Protein AF-0000000072263765 (afdb_homodimer)

Radius of gyration: 30.38 Å; Cα contacts (8 Å, |Δi|>4): 1238; chains: 2; bounding box: 45×92×64 Å

Nearest PDB structures (foldseek):
  4k28-assembly1_A  TM=9.483E-01  e=2.015E-29  Pseudomonas putida KT2440
  3pgj-assembly1_D  TM=9.015E-01  e=2.734E-23  Vibrio cholerae O1 biovar El Tor str. N16961
  3o8q-assembly1_A  TM=8.744E-01  e=5.004E-22  Vibrio cholerae O1 biovar El Tor str. N16961
  3pgj-assembly2_C  TM=8.912E-01  e=3.762E-21  Vibrio cholerae O1 biovar El Tor str. N16961
  3sef-assembly1_A  TM=8.725E-01  e=1.545E-21  Vibrio cholerae O1 biovar El Tor str. N16961

Sequence (544 aa):
MITGHTKLYGIVANPIAHVKTPEEVNKHFAALGHDGVLVPFHVLPENLAQFVNSLRKLENLGGLVVTVPHKTAILSLCDRLEGDAAAIGAANVIRRESDGTLVGVMLDGKGFVSGLVASDIDVTGMNACLLGAGGAASAIAFALAEAGVARLTIVNRSEDKARDLAARVSERYPAVQIDAGAPQTASRDLIINATSLGLRAGDPLPLDDLAFHAGQIVAEVIMEPEVTPLLAAARDKGARIHFGRPMLRQQIRLMGEHMGAKANADVQKPTEMITGHTKLYGIVANPIAHVKTPEEVNKHFAALGHDGVLVPFHVLPENLAQFVNSLRKLENLGGLVVTVPHKTAILSLCDRLEGDAAAIGAANVIRRESDGTLVGVMLDGKGFVSGLVASDIDVTGMNACLLGAGGAASAIAFALAEAGVARLTIVNRSEDKARDLAARVSERYPAVQIDAGAPQTASRDLIINATSLGLRAGDPLPLDDLAFHAGQIVAEVIMEPEVTPLLAAARDKGARIHFGRPMLRQQIRLMGEHMGAKANADVQKPTE

Foldseek 3Di:
DADPLAAEEEEEEVPFVPDCLQVQLVVVLVVLVFRYGYYYDYDDQVCVLVVLLVVLPVQRYLWYFYDPPCFQVCVVNAPEEDDCSVLLNGFGIWGHDNNSHIYTYHCLLVLQQVLCVVVVHQQAQFFEEEEDQDSSSLSNLLNSLVSHHQEYEYEYPPQVSSVVSQVSSCVVRVNHHYYYDDRPQVRGQEYEYPDCAQQDPPGDDSDDDHDAAQNHEYEYLDQPPFQGPVNVVNVVRNHHYYTNCSSVNSSSVVSCVVSPGHRDPPPDDPDD/DADPLAAEEEEEEVPFVPDCLQVQLVVVLVVLVFRYGYYYDYDDQVCVLVVLLVVLPVQRYLWYFYDPPCFQVCVVNAPEEDDCSVLLNGFGIWGHDNNSHIYTYHCLLVLQQVLCVVVVHQQAQFFEEEEDQDSSSLSNLLNSLVSHHQEYEYEYPPQVSSQVSQVSSCVVRVNHHYYYDDRPQVRGQEYEYPDCAQQDDPGDDSDDDHDAAQNHEYEYLDQPPFQGPVNVVNVVRNHHYYTNCSSVNSSSVVSCVVSPGHRDPPPDDPDD

InterPro domains:
  IPR006151 Quinate/shikimate 5-dehydrogenase/glutamyl-tRNA reductase [PF01488] (123-196)
  IPR013708 Shikimate dehydrogenase substrate binding, N-terminal [PF08501] (11-94)
  IPR022893 Shikimate dehydrogenase family [PTHR21089] (2-252)
  IPR036291 NAD(P)-binding domain superfamily [SSF51735] (108-251)
  IPR046346 Aminoacid dehydrogenase-like, N-terminal domain superfamily [SSF53223] (1-104)

Secondary structure (DSSP, 8-state):
---TTPEEEEEEESS-TT--HHHHHHHHHHHHT--EEEEEEE--GGGHHHHHHHHTT-TTEEEEEE-TTSTTGGGGG-SEE-TTHHHHT---EEEEPTTS-EEEE--HHHHHHHHHHHTT---TT-EEEEE--SHHHHHHHHHHHHHT-SEEEEE-SSHHHHHHHHHHHHHH-TTSEEEES---GGG-SEEEE-SSTTSSTTPPPS-S-----TT-EEEES--SSSS-HHHHHHHHTT-EEE-SHHHHHHHHHHHHHHTT----TTS-----/---TTPEEEEEEESS-TT--HHHHHHHHHHHHT--EEEEEEE--GGGHHHHHHHHTT-TTEEEEEE-TTSTTGGGGG-SEE-TTHHHHT---EEEEPTTS-EEEE--HHHHHHHHHHHTT---TT-EEEEE--SHHHHHHHHHHHHHT-SEEEEE-SSHHHHHHHHHHHHHH-TTSEEEES---GGG-SEEEE-SSTTSSTTPPPS-S-----TT-EEEES--SSSS-HHHHHHHHTT-EEE-SHHHHHHHHHHHHHHTT----TTS-----

Structure (mmCIF, N/CA/C/O backbone):
data_AF-0000000072263765-model_v1
#
loop_
_entity.id
_entity.type
_entity.pdbx_description
1 polymer 'shikimate dehydrogenase (NADP(+))'
#
loop_
_atom_site.group_PDB
_atom_site.id
_atom_site.type_symbol
_atom_site.label_atom_id
_atom_site.label_alt_id
_atom_site.label_comp_id
_atom_site.label_asym_id
_atom_site.label_entity_id
_atom_site.label_seq_id
_atom_site.pdbx_PDB_ins_code
_atom_site.Cartn_x
_atom_site.Cartn_y
_atom_site.Cartn_z
_atom_site.occupancy
_atom_site.B_iso_or_equiv
_atom_site.auth_seq_id
_atom_site.auth_comp_id
_atom_site.auth_asym_id
_atom_site.auth_atom_id
_atom_site.pdbx_PDB_model_num
ATOM 1 N N . MET A 1 1 ? -4.823 -7.482 10.741 1 90.34 1 MET A N 1
ATOM 2 C CA . MET A 1 1 ? -4.628 -8.382 9.607 1 90.34 1 MET A CA 1
ATOM 3 C C . MET A 1 1 ? -5.025 -7.704 8.3 1 90.34 1 MET A C 1
ATOM 5 O O . MET A 1 1 ? -6.018 -6.977 8.25 1 90.34 1 MET A O 1
ATOM 9 N N . ILE A 1 2 ? -4.233 -7.738 7.287 1 97.59 2 ILE A N 1
ATOM 10 C CA . ILE A 1 2 ? -4.494 -7.159 5.974 1 97.59 2 ILE A CA 1
ATOM 11 C C . ILE A 1 2 ? -5.098 -8.217 5.054 1 97.59 2 ILE A C 1
ATOM 13 O O . ILE A 1 2 ? -4.534 -9.302 4.891 1 97.59 2 ILE A O 1
ATOM 17 N N . THR A 1 3 ? -6.259 -7.945 4.46 1 97.55 3 THR A N 1
ATOM 18 C CA . THR A 1 3 ? -6.991 -8.851 3.582 1 97.55 3 THR A CA 1
ATOM 19 C C . THR A 1 3 ? -7.395 -8.144 2.292 1 97.55 3 THR A C 1
ATOM 21 O O . THR A 1 3 ? -7.077 -6.969 2.096 1 97.55 3 THR A O 1
ATOM 24 N N . GLY A 1 4 ? -8.108 -8.828 1.502 1 96.93 4 GLY A N 1
ATOM 25 C CA . GLY A 1 4 ? -8.629 -8.234 0.281 1 96.93 4 GLY A CA 1
ATOM 26 C C . GLY A 1 4 ? -9.668 -7.159 0.537 1 96.93 4 GLY A C 1
ATOM 27 O O . GLY A 1 4 ? -9.999 -6.382 -0.361 1 96.93 4 GLY A O 1
ATOM 28 N N . HIS A 1 5 ? -10.162 -7.083 1.75 1 96.87 5 HIS A N 1
ATOM 29 C CA . HIS A 1 5 ? -11.19 -6.113 2.11 1 96.87 5 HIS A CA 1
ATOM 30 C C . HIS A 1 5 ? -10.57 -4.83 2.655 1 96.87 5 HIS A C 1
ATOM 32 O O . HIS A 1 5 ? -11.252 -3.811 2.78 1 96.87 5 HIS A O 1
ATOM 38 N N . THR A 1 6 ? -9.341 -4.892 3.011 1 97.93 6 THR A N 1
ATOM 39 C CA . THR A 1 6 ? -8.691 -3.797 3.721 1 97.93 6 THR A CA 1
ATOM 40 C C . THR A 1 6 ? -8.589 -2.561 2.832 1 97.93 6 THR A C 1
ATOM 42 O O . THR A 1 6 ? -8.133 -2.647 1.69 1 97.93 6 THR A O 1
ATOM 45 N N . LYS A 1 7 ? -9.068 -1.454 3.332 1 97.85 7 LYS A N 1
ATOM 46 C CA . LYS A 1 7 ? -8.927 -0.177 2.638 1 97.85 7 LYS A CA 1
ATOM 47 C C . LYS A 1 7 ? -7.483 0.312 2.674 1 97.85 7 LYS A C 1
ATOM 49 O O . LYS A 1 7 ? -6.817 0.224 3.708 1 97.85 7 LYS A O 1
ATOM 54 N N . LEU A 1 8 ? -7.046 0.89 1.561 1 98.57 8 LEU A N 1
ATOM 55 C CA . LEU A 1 8 ? -5.649 1.294 1.442 1 98.57 8 LEU A CA 1
ATOM 56 C C . LEU A 1 8 ? -5.498 2.797 1.655 1 98.57 8 LEU A C 1
ATOM 58 O O . LEU A 1 8 ? -6.292 3.585 1.136 1 98.57 8 LEU A O 1
ATOM 62 N N . TYR A 1 9 ? -4.536 3.155 2.396 1 98.67 9 TYR A N 1
ATOM 63 C CA . TYR A 1 9 ? -4.071 4.528 2.565 1 98.67 9 TYR A CA 1
ATOM 64 C C . TYR A 1 9 ? -2.563 4.621 2.37 1 98.67 9 TYR A C 1
ATOM 66 O O . TYR A 1 9 ? -1.857 3.613 2.45 1 98.67 9 TYR A O 1
ATOM 74 N N . GLY A 1 10 ? -2.102 5.804 2.103 1 98.62 10 GLY A N 1
ATOM 75 C CA . GLY A 1 10 ? -0.669 5.938 1.899 1 98.62 10 GLY A CA 1
ATOM 76 C C . GLY A 1 10 ? -0.121 7.272 2.372 1 98.62 10 GLY A C 1
ATOM 77 O O . GLY A 1 10 ? -0.879 8.223 2.573 1 98.62 10 GLY A O 1
ATOM 78 N N . ILE A 1 11 ? 1.123 7.3 2.618 1 98.7 11 ILE A N 1
ATOM 79 C CA . ILE A 1 11 ? 1.858 8.553 2.754 1 98.7 11 ILE A CA 1
ATOM 80 C C . ILE A 1 11 ? 2.878 8.679 1.624 1 98.7 11 ILE A C 1
ATOM 82 O O . ILE A 1 11 ? 3.612 7.731 1.333 1 98.7 11 ILE A O 1
ATOM 86 N N . VAL A 1 12 ? 2.888 9.796 0.976 1 98.5 12 VAL A N 1
ATOM 87 C CA . VAL A 1 12 ? 3.794 10.079 -0.132 1 98.5 12 VAL A CA 1
ATOM 88 C C . VAL A 1 12 ? 4.874 11.059 0.321 1 98.5 12 VAL A C 1
ATOM 90 O O . VAL A 1 12 ? 4.567 12.135 0.839 1 98.5 12 VAL A O 1
ATOM 93 N N . ALA A 1 13 ? 6.09 10.689 0.136 1 98.17 13 ALA A N 1
ATOM 94 C CA . ALA A 1 13 ? 7.213 11.511 0.58 1 98.17 13 ALA A CA 1
ATOM 95 C C . ALA A 1 13 ? 8.474 11.196 -0.22 1 98.17 13 ALA A C 1
ATOM 97 O O . ALA A 1 13 ? 8.526 10.195 -0.94 1 98.17 13 ALA A O 1
ATOM 98 N N . ASN A 1 14 ? 9.417 12.005 -0.164 1 97.76 14 ASN A N 1
ATOM 99 C CA . ASN A 1 14 ? 10.775 11.818 -0.664 1 97.76 14 ASN A CA 1
ATOM 100 C C . ASN A 1 14 ? 11.78 12.663 0.114 1 97.76 14 ASN A C 1
ATOM 102 O O . ASN A 1 14 ? 11.782 13.891 0.002 1 97.76 14 ASN A O 1
ATOM 106 N N . PRO A 1 15 ? 12.701 12.15 0.942 1 96.71 15 PRO A N 1
ATOM 107 C CA . PRO A 1 15 ? 12.799 10.729 1.283 1 96.71 15 PRO A CA 1
ATOM 108 C C . PRO A 1 15 ? 11.675 10.264 2.206 1 96.71 15 PRO A C 1
ATOM 110 O O . PRO A 1 15 ? 10.943 11.089 2.758 1 96.71 15 PRO A O 1
ATOM 113 N N . ILE A 1 16 ? 11.523 8.964 2.339 1 96.73 16 ILE A N 1
ATOM 114 C CA . ILE A 1 16 ? 10.35 8.44 3.031 1 96.73 16 ILE A CA 1
ATOM 115 C C . ILE A 1 16 ? 10.773 7.804 4.353 1 96.73 16 ILE A C 1
ATOM 117 O O . ILE A 1 16 ? 9.943 7.596 5.242 1 96.73 16 ILE A O 1
ATOM 121 N N . ALA A 1 17 ? 12.015 7.504 4.599 1 94.01 17 ALA A N 1
ATOM 122 C CA . ALA A 1 17 ? 12.495 6.662 5.692 1 94.01 17 ALA A CA 1
ATOM 123 C C . ALA A 1 17 ? 12.151 7.274 7.047 1 94.01 17 ALA A C 1
ATOM 125 O O . ALA A 1 17 ? 11.888 6.552 8.012 1 94.01 17 ALA A O 1
ATOM 126 N N . HIS A 1 18 ? 12.044 8.491 7.155 1 90.05 18 HIS A N 1
ATOM 127 C CA . HIS A 1 18 ? 11.95 9.182 8.436 1 90.05 18 HIS A CA 1
ATOM 128 C C . HIS A 1 18 ? 10.497 9.366 8.859 1 90.05 18 HIS A C 1
ATOM 130 O O . HIS A 1 18 ? 10.222 9.819 9.972 1 90.05 18 HIS A O 1
ATOM 136 N N . VAL A 1 19 ? 9.621 9.052 7.999 1 92.8 19 VAL A N 1
ATOM 137 C CA . VAL A 1 19 ? 8.235 9.345 8.348 1 92.8 19 VAL A CA 1
ATOM 138 C C . VAL A 1 19 ? 7.762 8.386 9.438 1 92.8 19 VAL A C 1
ATOM 140 O O . VAL A 1 19 ? 8.115 7.204 9.43 1 92.8 19 VAL A O 1
ATOM 143 N N . LYS A 1 20 ? 6.898 8.864 10.338 1 92.46 20 LYS A N 1
ATOM 144 C CA . LYS A 1 20 ? 6.334 8.078 11.431 1 92.46 20 LYS A CA 1
ATOM 145 C C . LYS A 1 20 ? 4.834 7.871 11.242 1 92.46 20 LYS A C 1
ATOM 147 O O . LYS A 1 20 ? 4.208 7.113 11.986 1 92.46 20 LYS A O 1
ATOM 152 N N . THR A 1 21 ? 4.324 8.433 10.272 1 95.05 21 THR A N 1
ATOM 153 C CA . THR A 1 21 ? 2.888 8.504 10.027 1 95.05 21 THR A CA 1
ATOM 154 C C . THR A 1 21 ? 2.293 7.105 9.891 1 95.05 21 THR A C 1
ATOM 156 O O . THR A 1 21 ? 1.232 6.819 10.449 1 95.05 21 THR A O 1
ATOM 159 N N . PRO A 1 22 ? 2.955 6.177 9.174 1 97.74 22 PRO A N 1
ATOM 160 C CA . PRO A 1 22 ? 2.345 4.852 9.047 1 97.74 22 PRO A CA 1
ATOM 161 C C . PRO A 1 22 ? 2.129 4.169 10.396 1 97.74 22 PRO A C 1
ATOM 163 O O . PRO A 1 22 ? 1.051 3.625 10.652 1 97.74 22 PRO A O 1
ATOM 166 N N . GLU A 1 23 ? 3.069 4.25 11.244 1 96.91 23 GLU A N 1
ATOM 167 C CA . GLU A 1 23 ? 2.955 3.637 12.564 1 96.91 23 GLU A CA 1
ATOM 168 C C . GLU A 1 23 ? 1.803 4.247 13.358 1 96.91 23 GLU A C 1
ATOM 170 O O . GLU A 1 23 ? 0.971 3.524 13.909 1 96.91 23 GLU A O 1
ATOM 175 N N . GLU A 1 24 ? 1.744 5.535 13.362 1 96.3 24 GLU A N 1
ATOM 176 C CA . GLU A 1 24 ? 0.771 6.245 14.187 1 96.3 24 GLU A CA 1
ATOM 177 C C . GLU A 1 24 ? -0.642 6.091 13.63 1 96.3 24 GLU A C 1
ATOM 179 O O . GLU A 1 24 ? -1.593 5.878 14.385 1 96.3 24 GLU A O 1
ATOM 184 N N . VAL A 1 25 ? -0.817 6.161 12.368 1 97.77 25 VAL A N 1
ATOM 185 C CA . VAL A 1 25 ? -2.141 6.07 11.762 1 97.77 25 VAL A CA 1
ATOM 186 C C . VAL A 1 25 ? -2.657 4.637 11.861 1 97.77 25 VAL A C 1
ATOM 188 O O . VAL A 1 25 ? -3.838 4.413 12.139 1 97.77 25 VAL A O 1
ATOM 191 N N . ASN A 1 26 ? -1.802 3.68 11.596 1 98.19 26 ASN A N 1
ATOM 192 C CA . ASN A 1 26 ? -2.239 2.292 11.695 1 98.19 26 ASN A CA 1
ATOM 193 C C . ASN A 1 26 ? -2.641 1.931 13.123 1 98.19 26 ASN A C 1
ATOM 195 O O . ASN A 1 26 ? -3.582 1.164 13.333 1 98.19 26 ASN A O 1
ATOM 199 N N . LYS A 1 27 ? -1.876 2.444 14.126 1 96.96 27 LYS A N 1
ATOM 200 C CA . LYS A 1 27 ? -2.293 2.281 15.516 1 96.96 27 LYS A CA 1
ATOM 201 C C . LYS A 1 27 ? -3.677 2.881 15.749 1 96.96 27 LYS A C 1
ATOM 203 O O . LYS A 1 27 ? -4.513 2.281 16.428 1 96.96 27 LYS A O 1
ATOM 208 N N . HIS A 1 28 ? -3.893 4.026 15.212 1 96.72 28 HIS A N 1
ATOM 209 C CA . HIS A 1 28 ? -5.183 4.697 15.332 1 96.72 28 HIS A CA 1
ATOM 210 C C . HIS A 1 28 ? -6.291 3.88 14.675 1 96.72 28 HIS A C 1
ATOM 212 O O . HIS A 1 28 ? -7.371 3.718 15.247 1 96.72 28 HIS A O 1
ATOM 218 N N . PHE A 1 29 ? -6.084 3.356 13.431 1 97.45 29 PHE A N 1
ATOM 219 C CA . PHE A 1 29 ? -7.061 2.522 12.741 1 97.45 29 PHE A CA 1
ATOM 220 C C . PHE A 1 29 ? -7.423 1.304 13.582 1 97.45 29 PHE A C 1
ATOM 222 O O . PHE A 1 29 ? -8.597 0.945 13.689 1 97.45 29 PHE A O 1
ATOM 229 N N . ALA A 1 30 ? -6.388 0.692 14.128 1 96.7 30 ALA A N 1
ATOM 230 C CA . ALA A 1 30 ? -6.612 -0.479 14.972 1 96.7 30 ALA A CA 1
ATOM 231 C C . ALA A 1 30 ? -7.486 -0.13 16.173 1 96.7 30 ALA A C 1
ATOM 233 O O . ALA A 1 30 ? -8.424 -0.861 16.499 1 96.7 30 ALA A O 1
ATOM 234 N N . ALA A 1 31 ? -7.178 0.961 16.819 1 95.57 31 ALA A N 1
ATOM 235 C CA . ALA A 1 31 ? -7.933 1.407 17.987 1 95.57 31 ALA A CA 1
ATOM 236 C C . ALA A 1 31 ? -9.385 1.704 17.622 1 95.57 31 ALA A C 1
ATOM 238 O O . ALA A 1 31 ? -10.292 1.486 18.428 1 95.57 31 ALA A O 1
ATOM 239 N N . LEU A 1 32 ? -9.595 2.141 16.452 1 95.51 32 LEU A N 1
ATOM 240 C CA . LEU A 1 32 ? -10.924 2.486 15.96 1 95.51 32 LEU A CA 1
ATOM 241 C C . LEU A 1 32 ? -11.666 1.242 15.482 1 95.51 32 LEU A C 1
ATOM 243 O O . LEU A 1 32 ? -12.884 1.276 15.29 1 95.51 32 LEU A O 1
ATOM 247 N N . GLY A 1 33 ? -10.919 0.131 15.19 1 96.29 33 GLY A N 1
ATOM 248 C CA . GLY A 1 33 ? -11.492 -1.035 14.537 1 96.29 33 GLY A CA 1
ATOM 249 C C . GLY A 1 33 ? -11.731 -0.83 13.053 1 96.29 33 GLY A C 1
ATOM 250 O O . GLY A 1 33 ? -12.589 -1.488 12.46 1 96.29 33 GLY A O 1
ATOM 251 N N . HIS A 1 34 ? -11.093 0.161 12.526 1 97.13 34 HIS A N 1
ATOM 252 C CA . HIS A 1 34 ? -11.193 0.439 11.098 1 97.13 34 HIS A CA 1
ATOM 253 C C . HIS A 1 34 ? -10.298 -0.496 10.291 1 97.13 34 HIS A C 1
ATOM 255 O O . HIS A 1 34 ? -9.087 -0.552 10.518 1 97.13 34 HIS A O 1
ATOM 261 N N . ASP A 1 35 ? -10.888 -1.21 9.364 1 97.45 35 ASP A N 1
ATOM 262 C CA . ASP A 1 35 ? -10.108 -2.1 8.51 1 97.45 35 ASP A CA 1
ATOM 263 C C . ASP A 1 35 ? -9.407 -1.321 7.399 1 97.45 35 ASP A C 1
ATOM 265 O O . ASP A 1 35 ? -9.855 -1.328 6.251 1 97.45 35 ASP A O 1
ATOM 269 N N . GLY A 1 36 ? -8.318 -0.695 7.739 1 98.06 36 GLY A N 1
ATOM 270 C CA . GLY A 1 36 ? -7.466 0.079 6.851 1 98.06 36 GLY A CA 1
ATOM 271 C C . GLY A 1 36 ? -5.99 -0.048 7.179 1 98.06 36 GLY A C 1
ATOM 272 O O . GLY A 1 36 ? -5.627 -0.392 8.306 1 98.06 36 GLY A O 1
ATOM 273 N N . VAL A 1 37 ? -5.199 0.173 6.163 1 98.72 37 VAL A N 1
ATOM 274 C CA . VAL A 1 37 ? -3.754 0.139 6.362 1 98.72 37 VAL A CA 1
ATOM 275 C C . VAL A 1 37 ? -3.106 1.321 5.645 1 98.72 37 VAL A C 1
ATOM 277 O O . VAL A 1 37 ? -3.447 1.624 4.499 1 98.72 37 VAL A O 1
ATOM 280 N N . LEU A 1 38 ? -2.267 2.019 6.321 1 98.8 38 LEU A N 1
ATOM 281 C CA . LEU A 1 38 ? -1.477 3.086 5.717 1 98.8 38 LEU A CA 1
ATOM 282 C C . LEU A 1 38 ? -0.047 2.624 5.458 1 98.8 38 LEU A C 1
ATOM 284 O O . LEU A 1 38 ? 0.616 2.105 6.359 1 98.8 38 LEU A O 1
ATOM 288 N N . VAL A 1 39 ? 0.389 2.843 4.232 1 98.81 39 VAL A N 1
ATOM 289 C CA . VAL A 1 39 ? 1.714 2.378 3.836 1 98.81 39 VAL A CA 1
ATOM 290 C C . VAL A 1 39 ? 2.518 3.541 3.259 1 98.81 39 VAL A C 1
ATOM 292 O O . VAL A 1 39 ? 1.949 4.561 2.861 1 98.81 39 VAL A O 1
ATOM 295 N N . PRO A 1 40 ? 3.837 3.426 3.222 1 98.69 40 PRO A N 1
ATOM 296 C CA . PRO A 1 40 ? 4.672 4.482 2.645 1 98.69 40 PRO A CA 1
ATOM 297 C C . PRO A 1 40 ? 4.819 4.357 1.13 1 98.69 40 PRO A C 1
ATOM 299 O O . PRO A 1 40 ? 4.993 3.251 0.612 1 98.69 40 PRO A O 1
ATOM 302 N N . PHE A 1 41 ? 4.7 5.42 0.436 1 98.72 41 PHE A N 1
ATOM 303 C CA . PHE A 1 41 ? 5 5.543 -0.986 1 98.72 41 PHE A CA 1
ATOM 304 C C . PHE A 1 41 ? 6.165 6.499 -1.212 1 98.72 41 PHE A C 1
ATOM 306 O O . PHE A 1 41 ? 6.023 7.711 -1.042 1 98.72 41 PHE A O 1
ATOM 313 N N . HIS A 1 42 ? 7.322 6.005 -1.564 1 98.71 42 HIS A N 1
ATOM 314 C CA . HIS A 1 42 ? 8.482 6.827 -1.889 1 98.71 42 HIS A CA 1
ATOM 315 C C . HIS A 1 42 ? 8.431 7.306 -3.336 1 98.71 42 HIS A C 1
ATOM 317 O O . HIS A 1 42 ? 8.849 6.588 -4.247 1 98.71 42 HIS A O 1
ATOM 323 N N . VAL A 1 43 ? 8.004 8.507 -3.528 1 98.46 43 VAL A N 1
ATOM 324 C CA . VAL A 1 43 ? 7.76 9.043 -4.863 1 98.46 43 VAL A CA 1
ATOM 325 C C . VAL A 1 43 ? 8.637 10.271 -5.096 1 98.46 43 VAL A C 1
ATOM 327 O O . VAL A 1 43 ? 8.598 11.226 -4.317 1 98.46 43 VAL A O 1
ATOM 330 N N . LEU A 1 44 ? 9.397 10.308 -6.121 1 98.22 44 LEU A N 1
ATOM 331 C CA . LEU A 1 44 ? 10.165 11.483 -6.518 1 98.22 44 LEU A CA 1
ATOM 332 C C . LEU A 1 44 ? 9.247 12.578 -7.05 1 98.22 44 LEU A C 1
ATOM 334 O O . LEU A 1 44 ? 8.197 12.288 -7.627 1 98.22 44 LEU A O 1
ATOM 338 N N . PRO A 1 45 ? 9.645 13.813 -6.926 1 98.22 45 PRO A N 1
ATOM 339 C CA . PRO A 1 45 ? 8.794 14.928 -7.35 1 98.22 45 PRO A CA 1
ATOM 340 C C . PRO A 1 45 ? 8.363 14.819 -8.81 1 98.22 45 PRO A C 1
ATOM 342 O O . PRO A 1 45 ? 7.201 15.075 -9.136 1 98.22 45 PRO A O 1
ATOM 345 N N . GLU A 1 46 ? 9.231 14.383 -9.692 1 98.04 46 GLU A N 1
ATOM 346 C CA . GLU A 1 46 ? 8.941 14.33 -11.122 1 98.04 46 GLU A CA 1
ATOM 347 C C . GLU A 1 46 ? 7.913 13.248 -11.437 1 98.04 46 GLU A C 1
ATOM 349 O O . GLU A 1 46 ? 7.323 13.241 -12.52 1 98.04 46 GLU A O 1
ATOM 354 N N . ASN A 1 47 ? 7.662 12.365 -10.487 1 97.88 47 ASN A N 1
ATOM 355 C CA . ASN A 1 47 ? 6.758 11.243 -10.719 1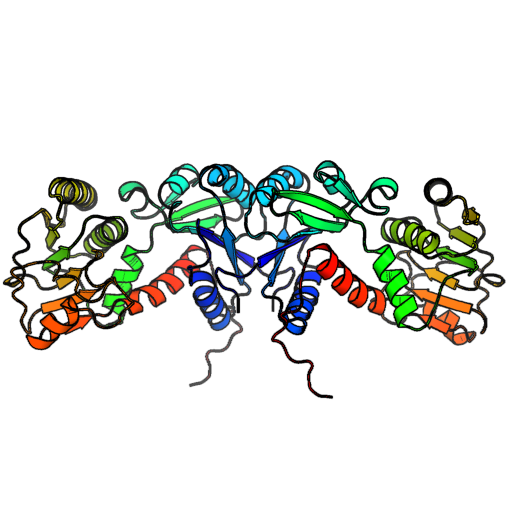 97.88 47 ASN A CA 1
ATOM 356 C C . ASN A 1 47 ? 5.432 11.431 -9.988 1 97.88 47 ASN A C 1
ATOM 358 O O . ASN A 1 47 ? 4.523 10.609 -10.121 1 97.88 47 ASN A O 1
ATOM 362 N N . LEU A 1 48 ? 5.269 12.529 -9.257 1 98.47 48 LEU A N 1
ATOM 363 C CA . LEU A 1 48 ? 4.125 12.727 -8.374 1 98.47 48 LEU A CA 1
ATOM 364 C C . LEU A 1 48 ? 2.821 12.718 -9.164 1 98.47 48 LEU A C 1
ATOM 366 O O . LEU A 1 48 ? 1.873 12.018 -8.799 1 98.47 48 LEU A O 1
ATOM 370 N N . ALA A 1 49 ? 2.738 13.419 -10.225 1 98.34 49 ALA A N 1
ATOM 371 C CA . ALA A 1 49 ? 1.496 13.568 -10.98 1 98.34 49 ALA A CA 1
ATOM 372 C C . ALA A 1 49 ? 1.025 12.226 -11.531 1 98.34 49 ALA A C 1
ATOM 374 O O . ALA A 1 49 ? -0.147 11.867 -11.391 1 98.34 49 ALA A O 1
ATOM 375 N N . GLN A 1 50 ? 1.897 11.5 -12.164 1 97.68 50 GLN A N 1
ATOM 376 C CA . GLN A 1 50 ? 1.556 10.192 -12.712 1 97.68 50 GLN A CA 1
ATOM 377 C C . GLN A 1 50 ? 1.09 9.24 -11.615 1 97.68 50 GLN A C 1
ATOM 379 O O . GLN A 1 50 ? 0.119 8.503 -11.796 1 97.68 50 GLN A O 1
ATOM 384 N N . PHE A 1 51 ? 1.788 9.291 -10.532 1 98.05 51 PHE A N 1
ATOM 385 C CA . PHE A 1 51 ? 1.48 8.409 -9.412 1 98.05 51 PHE A CA 1
ATOM 386 C C . PHE A 1 51 ? 0.095 8.709 -8.852 1 98.05 51 PHE A C 1
ATOM 388 O O . PHE A 1 51 ? -0.737 7.808 -8.723 1 98.05 51 PHE A O 1
ATOM 395 N N . VAL A 1 52 ? -0.171 9.94 -8.578 1 98.4 52 VAL A N 1
ATOM 396 C CA . VAL A 1 52 ? -1.441 10.347 -7.985 1 98.4 52 VAL A CA 1
ATOM 397 C C . VAL A 1 52 ? -2.58 10.069 -8.963 1 98.4 52 VAL A C 1
ATOM 399 O O . VAL A 1 52 ? -3.649 9.601 -8.563 1 98.4 52 VAL A O 1
ATOM 402 N N . ASN A 1 53 ? -2.383 10.306 -10.216 1 97.4 53 ASN A N 1
ATOM 403 C CA . ASN A 1 53 ? -3.409 10.047 -11.22 1 97.4 53 ASN A CA 1
ATOM 404 C C . ASN A 1 53 ? -3.741 8.56 -11.311 1 97.4 53 ASN A C 1
ATOM 406 O O . ASN A 1 53 ? -4.882 8.191 -11.594 1 97.4 53 ASN A O 1
ATOM 410 N N . SER A 1 54 ? -2.762 7.746 -11.075 1 97.14 54 SER A N 1
ATOM 411 C CA . SER A 1 54 ? -3.019 6.309 -11.059 1 97.14 54 SER A CA 1
ATOM 412 C C . SER A 1 54 ? -3.798 5.902 -9.812 1 97.14 54 SER A C 1
ATOM 414 O O . SER A 1 54 ? -4.659 5.021 -9.872 1 97.14 54 SER A O 1
ATOM 416 N N . LEU A 1 55 ? -3.511 6.511 -8.688 1 95.92 55 LEU A N 1
ATOM 417 C CA . LEU A 1 55 ? -4.168 6.175 -7.429 1 95.92 55 LEU A CA 1
ATOM 418 C C . LEU A 1 55 ? -5.632 6.603 -7.449 1 95.92 55 LEU A C 1
ATOM 420 O O . LEU A 1 55 ? -6.478 5.966 -6.818 1 95.92 55 LEU A O 1
ATOM 424 N N . ARG A 1 56 ? -5.868 7.652 -8.237 1 95.64 56 ARG A N 1
ATOM 425 C CA . ARG A 1 56 ? -7.248 8.104 -8.384 1 95.64 56 ARG A CA 1
ATOM 426 C C . ARG A 1 56 ? -8.14 6.982 -8.904 1 95.64 56 ARG A C 1
ATOM 428 O O . ARG A 1 56 ? -9.342 6.962 -8.633 1 95.64 56 ARG A O 1
ATOM 435 N N . LYS A 1 57 ? -7.566 6.07 -9.606 1 96.05 57 LYS A N 1
ATOM 436 C CA . LYS A 1 57 ? -8.317 4.994 -10.247 1 96.05 57 LYS A CA 1
ATOM 437 C C . LYS A 1 57 ? -8.22 3.701 -9.443 1 96.05 57 LYS A C 1
ATOM 439 O O . LYS A 1 57 ? -8.698 2.653 -9.883 1 96.05 57 LYS A O 1
ATOM 444 N N . LEU A 1 58 ? -7.541 3.716 -8.356 1 97.61 58 LEU A N 1
ATOM 445 C CA . LEU A 1 58 ? -7.47 2.579 -7.444 1 97.61 58 LEU A CA 1
ATOM 446 C C . LEU A 1 58 ? -8.741 2.472 -6.608 1 97.61 58 LEU A C 1
ATOM 448 O O . LEU A 1 58 ? -8.983 3.303 -5.73 1 97.61 58 LEU A O 1
ATOM 452 N N . GLU A 1 59 ? -9.513 1.458 -6.752 1 97.59 59 GLU A N 1
ATOM 453 C CA . GLU A 1 59 ? -10.889 1.386 -6.267 1 97.59 59 GLU A CA 1
ATOM 454 C C . GLU A 1 59 ? -10.933 1.298 -4.744 1 97.59 59 GLU A C 1
ATOM 456 O O . GLU A 1 59 ? -11.926 1.685 -4.124 1 97.59 59 GLU A O 1
ATOM 461 N N . ASN A 1 60 ? -9.89 0.827 -4.138 1 97.76 60 ASN A N 1
ATOM 462 C CA . ASN A 1 60 ? -9.942 0.626 -2.694 1 97.76 60 ASN A CA 1
ATOM 463 C C . ASN A 1 60 ? -9.067 1.635 -1.956 1 97.76 60 ASN A C 1
ATOM 465 O O . ASN A 1 60 ? -8.683 1.407 -0.807 1 97.76 60 ASN A O 1
ATOM 469 N N . LEU A 1 61 ? -8.65 2.703 -2.597 1 98.14 61 LEU A N 1
ATOM 470 C CA . LEU A 1 61 ? -7.898 3.764 -1.936 1 98.14 61 LEU A CA 1
ATOM 471 C C . LEU A 1 61 ? -8.824 4.658 -1.119 1 98.14 61 LEU A C 1
ATOM 473 O O . LEU A 1 61 ? -9.854 5.115 -1.619 1 98.14 61 LEU A O 1
ATOM 477 N N . GLY A 1 62 ? -8.436 4.91 0.064 1 97.92 62 GLY A N 1
ATOM 478 C CA . GLY A 1 62 ? -9.184 5.823 0.914 1 97.92 62 GLY A CA 1
ATOM 479 C C . GLY A 1 62 ? -8.641 7.239 0.891 1 97.92 62 GLY A C 1
ATOM 480 O O . GLY A 1 62 ? -9.409 8.204 0.874 1 97.92 62 GLY A O 1
ATOM 481 N N . GLY A 1 63 ? -7.345 7.3 0.866 1 98.35 63 GLY A N 1
ATOM 482 C CA . GLY A 1 63 ? -6.734 8.619 0.9 1 98.35 63 GLY A CA 1
ATOM 483 C C . GLY A 1 63 ? -5.22 8.573 0.987 1 98.35 63 GLY A C 1
ATOM 484 O O . GLY A 1 63 ? -4.626 7.493 0.985 1 98.35 63 GLY A O 1
ATOM 485 N N . LEU A 1 64 ? -4.66 9.766 1.004 1 98.55 64 LEU A N 1
ATOM 486 C CA . LEU A 1 64 ? -3.212 9.938 1.034 1 98.55 64 LEU A CA 1
ATOM 487 C C . LEU A 1 64 ? -2.812 11.007 2.045 1 98.55 64 LEU A C 1
ATOM 489 O O . LEU A 1 64 ? -3.479 12.038 2.162 1 98.55 64 LEU A O 1
ATOM 493 N N . VAL A 1 65 ? -1.815 10.708 2.726 1 98.53 65 VAL A N 1
ATOM 494 C CA . VAL A 1 65 ? -1.058 11.748 3.414 1 98.53 65 VAL A CA 1
ATOM 495 C C . VAL A 1 65 ? 0.107 12.204 2.539 1 98.53 65 VAL A C 1
ATOM 497 O O . VAL A 1 65 ? 0.727 11.393 1.847 1 98.53 65 VAL A O 1
ATOM 500 N N . VAL A 1 66 ? 0.324 13.458 2.511 1 98.17 66 VAL A N 1
ATOM 501 C CA . VAL A 1 66 ? 1.356 14.038 1.658 1 98.17 66 VAL A CA 1
ATOM 502 C C . VAL A 1 66 ? 2.331 14.852 2.507 1 98.17 66 VAL A C 1
ATOM 504 O O . VAL A 1 66 ? 1.914 15.68 3.32 1 98.17 66 VAL A O 1
ATOM 507 N N . THR A 1 67 ? 3.551 14.627 2.398 1 96.33 67 THR A N 1
ATOM 508 C CA . THR A 1 67 ? 4.554 15.377 3.145 1 96.33 67 THR A CA 1
ATOM 509 C C . THR A 1 67 ? 5.691 15.821 2.229 1 96.33 67 THR A C 1
ATOM 511 O O . THR A 1 67 ? 5.577 15.738 1.005 1 96.33 67 THR A O 1
ATOM 514 N N . VAL A 1 68 ? 6.651 16.432 2.794 1 92.89 68 VAL A N 1
ATOM 515 C CA . VAL A 1 68 ? 7.747 17.023 2.033 1 92.89 68 VAL A CA 1
ATOM 516 C C . VAL A 1 68 ? 8.301 15.999 1.044 1 92.89 68 VAL A C 1
ATOM 518 O O . VAL A 1 68 ? 8.432 14.818 1.373 1 92.89 68 VAL A O 1
ATOM 521 N N . PRO A 1 69 ? 8.537 16.5 -0.154 1 96.1 69 PRO A N 1
ATOM 522 C CA . PRO A 1 69 ? 8.419 17.871 -0.656 1 96.1 69 PRO A CA 1
ATOM 523 C C . PRO A 1 69 ? 7.138 18.098 -1.455 1 96.1 69 PRO A C 1
ATOM 525 O O . PRO A 1 69 ? 7.044 19.064 -2.216 1 96.1 69 PRO A O 1
ATOM 528 N N . HIS A 1 70 ? 6.139 17.309 -1.328 1 97.76 70 HIS A N 1
ATOM 529 C CA . HIS A 1 70 ? 5.067 17.2 -2.311 1 97.76 70 HIS A CA 1
ATOM 530 C C . HIS A 1 70 ? 3.874 18.068 -1.923 1 97.76 70 HIS A C 1
ATOM 532 O O . HIS A 1 70 ? 2.915 18.188 -2.688 1 97.76 70 HIS A O 1
ATOM 538 N N . LYS A 1 71 ? 3.891 18.774 -0.823 1 97.08 71 LYS A N 1
ATOM 539 C CA . LYS A 1 71 ? 2.701 19.393 -0.246 1 97.08 71 LYS A CA 1
ATOM 540 C C . LYS A 1 71 ? 2.189 20.528 -1.128 1 97.08 71 LYS A C 1
ATOM 542 O O . LYS A 1 71 ? 0.993 20.827 -1.132 1 97.08 71 LYS A O 1
ATOM 547 N N . THR A 1 72 ? 3.057 21.159 -1.812 1 97.07 72 THR A N 1
ATOM 548 C CA . THR A 1 72 ? 2.635 22.253 -2.68 1 97.07 72 THR A CA 1
ATOM 549 C C . THR A 1 72 ? 2.169 21.72 -4.032 1 97.07 72 THR A C 1
ATOM 551 O O . THR A 1 72 ? 1.094 22.086 -4.512 1 97.07 72 THR A O 1
ATOM 554 N N . ALA A 1 73 ? 2.913 20.78 -4.612 1 97.73 73 ALA A N 1
ATOM 555 C CA . ALA A 1 73 ? 2.648 20.246 -5.946 1 97.73 73 ALA A CA 1
ATOM 556 C C . ALA A 1 73 ? 1.338 19.464 -5.974 1 97.73 73 ALA A C 1
ATOM 558 O O . ALA A 1 73 ? 0.664 19.408 -7.005 1 97.73 73 ALA A O 1
ATOM 559 N N . ILE A 1 74 ? 0.888 18.964 -4.863 1 98.29 74 ILE A N 1
ATOM 560 C CA . ILE A 1 74 ? -0.277 18.088 -4.809 1 98.29 74 ILE A CA 1
ATOM 561 C C . ILE A 1 74 ? -1.543 18.895 -5.088 1 98.29 74 ILE A C 1
ATOM 563 O O . ILE A 1 74 ? -2.577 18.332 -5.455 1 98.29 74 ILE A O 1
ATOM 567 N N . LEU A 1 75 ? -1.463 20.192 -4.882 1 98.17 75 LEU A N 1
ATOM 568 C CA . LEU A 1 75 ? -2.633 21.054 -5.003 1 98.17 75 LEU A CA 1
ATOM 569 C C . LEU A 1 75 ? -3.241 20.953 -6.398 1 98.17 75 LEU A C 1
ATOM 571 O O . LEU A 1 75 ? -4.461 20.837 -6.541 1 98.17 75 LEU A O 1
ATOM 575 N N . SER A 1 76 ? -2.382 20.949 -7.396 1 98.05 76 SER A N 1
ATOM 576 C CA . SER A 1 76 ? -2.849 20.95 -8.779 1 98.05 76 SER A CA 1
ATOM 577 C C . SER A 1 76 ? -3.415 19.59 -9.172 1 98.05 76 SER A C 1
ATOM 579 O O . SER A 1 76 ? -4.041 19.453 -10.226 1 98.05 76 SER A O 1
AT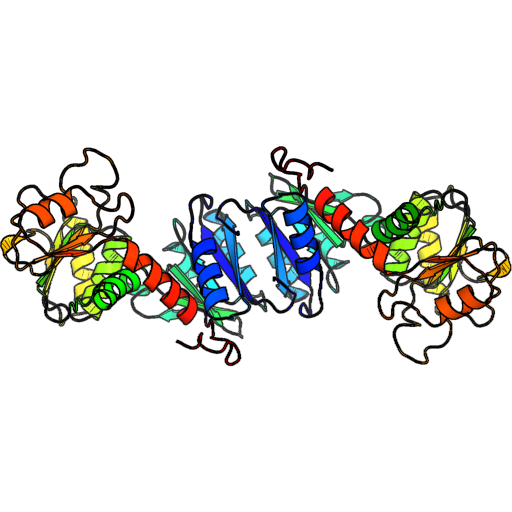OM 581 N N . LEU A 1 77 ? -3.278 18.621 -8.322 1 98.33 77 LEU A N 1
ATOM 582 C CA . LEU A 1 77 ? -3.73 17.265 -8.615 1 98.33 77 LEU A CA 1
ATOM 583 C C . LEU A 1 77 ? -5.05 16.968 -7.912 1 98.33 77 LEU A C 1
ATOM 585 O O . LEU A 1 77 ? -5.656 15.919 -8.139 1 98.33 77 LEU A O 1
ATOM 589 N N . CYS A 1 78 ? -5.417 17.844 -7.023 1 98.46 78 CYS A N 1
ATOM 590 C CA . CYS A 1 78 ? -6.705 17.717 -6.35 1 98.46 78 CYS A CA 1
ATOM 591 C C . CYS A 1 78 ? -7.826 18.298 -7.203 1 98.46 78 CYS A C 1
ATOM 593 O O . CYS A 1 78 ? -7.621 19.279 -7.92 1 98.46 78 CYS A O 1
ATOM 595 N N . ASP A 1 79 ? -8.991 17.684 -7.137 1 98.56 79 ASP A N 1
ATOM 596 C CA . ASP A 1 79 ? -10.17 18.201 -7.825 1 98.56 79 ASP A CA 1
ATOM 597 C C . ASP A 1 79 ? -10.843 19.301 -7.008 1 98.56 79 ASP A C 1
ATOM 599 O O . ASP A 1 79 ? -11.492 20.188 -7.568 1 98.56 79 ASP A O 1
ATOM 603 N N . ARG A 1 80 ? -10.698 19.18 -5.713 1 98.25 80 ARG A N 1
ATOM 604 C CA . ARG A 1 80 ? -11.266 20.141 -4.773 1 98.25 80 ARG A CA 1
ATOM 605 C C . ARG A 1 80 ? -10.367 20.308 -3.552 1 98.25 80 ARG A C 1
ATOM 607 O O . ARG A 1 80 ? -9.739 19.349 -3.101 1 98.25 80 ARG A O 1
ATOM 614 N N . LEU A 1 81 ? -10.352 21.512 -3.065 1 98.35 81 LEU A N 1
ATOM 615 C CA . LEU A 1 81 ? -9.646 21.821 -1.827 1 98.35 81 LEU A CA 1
ATOM 616 C C . LEU A 1 81 ? -10.617 22.302 -0.753 1 98.35 81 LEU A C 1
ATOM 618 O O . LEU A 1 81 ? -11.57 23.026 -1.052 1 98.35 81 LEU A O 1
ATOM 622 N N . GLU A 1 82 ? -10.39 21.896 0.413 1 97.82 82 GLU A N 1
ATOM 623 C CA . GLU A 1 82 ? -11.232 22.306 1.532 1 97.82 82 GLU A CA 1
ATOM 624 C C . GLU A 1 82 ? -10.446 23.144 2.536 1 97.82 82 GLU A C 1
ATOM 626 O O . GLU A 1 82 ? -9.217 23.073 2.585 1 97.82 82 GLU A O 1
ATOM 631 N N . GLY A 1 83 ? -11.205 23.969 3.279 1 96.62 83 GLY A N 1
ATOM 632 C CA . GLY A 1 83 ? -10.581 24.811 4.288 1 96.62 83 GLY A CA 1
ATOM 633 C C . GLY A 1 83 ? -9.612 25.822 3.705 1 96.62 83 GLY A C 1
ATOM 634 O O . GLY A 1 83 ? -9.945 26.535 2.756 1 96.62 83 GLY A O 1
ATOM 635 N N . ASP A 1 84 ? -8.409 25.858 4.29 1 97.1 84 ASP A N 1
ATOM 636 C CA . ASP A 1 84 ? -7.475 26.93 3.959 1 97.1 84 ASP A CA 1
ATOM 637 C C . ASP A 1 84 ? -6.375 26.432 3.024 1 97.1 84 ASP A C 1
ATOM 639 O O . ASP A 1 84 ? -5.386 27.13 2.793 1 97.1 84 ASP A O 1
ATOM 643 N N . ALA A 1 85 ? -6.489 25.247 2.517 1 97.48 85 ALA A N 1
ATOM 644 C CA . ALA A 1 85 ? -5.422 24.633 1.73 1 97.48 85 ALA A CA 1
ATOM 645 C C . ALA A 1 85 ? -5.039 25.513 0.544 1 97.48 85 ALA A C 1
ATOM 647 O O . ALA A 1 85 ? -3.854 25.731 0.281 1 97.48 85 ALA A O 1
ATOM 648 N N . ALA A 1 86 ? -5.992 26.082 -0.099 1 97.09 86 ALA A N 1
ATOM 649 C CA . ALA A 1 86 ? -5.731 26.93 -1.259 1 97.09 86 ALA A CA 1
ATOM 650 C C . ALA A 1 86 ? -4.968 28.189 -0.857 1 97.09 86 ALA A C 1
ATOM 652 O O . ALA A 1 86 ? -3.986 28.561 -1.505 1 97.09 86 ALA A O 1
ATOM 653 N N . ALA A 1 87 ? -5.407 28.819 0.179 1 96.13 87 ALA A N 1
ATOM 654 C CA . ALA A 1 87 ? -4.797 30.06 0.647 1 96.13 87 ALA A CA 1
ATOM 655 C C . ALA A 1 87 ? -3.385 29.814 1.171 1 96.13 87 ALA A C 1
ATOM 657 O O . ALA A 1 87 ? -2.506 30.667 1.03 1 96.13 87 ALA A O 1
ATOM 658 N N . ILE A 1 88 ? -3.224 28.681 1.763 1 96.1 88 ILE A N 1
ATOM 659 C CA . ILE A 1 88 ? -1.917 28.313 2.296 1 96.1 88 ILE A CA 1
ATOM 660 C C . ILE A 1 88 ? -0.986 27.918 1.152 1 96.1 88 ILE A C 1
ATOM 662 O O . ILE A 1 88 ? 0.229 28.111 1.238 1 96.1 88 ILE A O 1
ATOM 666 N N . GLY A 1 89 ? -1.548 27.35 0.073 1 95.77 89 GLY A N 1
ATOM 667 C CA . GLY A 1 89 ? -0.755 26.899 -1.06 1 95.77 89 GLY A CA 1
ATOM 668 C C . GLY A 1 89 ? -0.151 25.523 -0.856 1 95.77 89 GLY A C 1
ATOM 669 O O . GLY A 1 89 ? 0.893 25.206 -1.431 1 95.77 89 GLY A O 1
ATOM 670 N N . ALA A 1 90 ? -0.778 24.725 0.007 1 96.67 90 ALA A N 1
ATOM 671 C CA . ALA A 1 90 ? -0.294 23.377 0.293 1 96.67 90 ALA A CA 1
ATOM 672 C C . ALA A 1 90 ? -1.406 22.506 0.87 1 96.67 90 ALA A C 1
ATOM 674 O O . ALA A 1 90 ? -2.352 23.016 1.475 1 96.67 90 ALA A O 1
ATOM 675 N N . ALA A 1 91 ? -1.33 21.257 0.663 1 97.95 91 ALA A N 1
ATOM 676 C CA . ALA A 1 91 ? -2.209 20.251 1.255 1 97.95 91 ALA A CA 1
ATOM 677 C C . ALA A 1 91 ? -1.41 19.048 1.747 1 97.95 91 ALA A C 1
ATOM 679 O O . ALA A 1 91 ? -0.39 18.687 1.155 1 97.95 91 ALA A O 1
ATOM 680 N N . ASN A 1 92 ? -1.891 18.484 2.834 1 97.73 92 ASN A N 1
ATOM 681 C CA . ASN A 1 92 ? -1.1 17.368 3.342 1 97.73 92 ASN A CA 1
ATOM 682 C C . ASN A 1 92 ? -1.953 16.116 3.526 1 97.73 92 ASN A C 1
ATOM 684 O O . ASN A 1 92 ? -1.435 15.052 3.871 1 97.73 92 ASN A O 1
ATOM 688 N N . VAL A 1 93 ? -3.244 16.223 3.328 1 98.65 93 VAL A N 1
ATOM 689 C CA . VAL A 1 93 ? -4.106 15.047 3.392 1 98.65 93 VAL A CA 1
ATOM 690 C C . VAL A 1 93 ? -5.118 15.086 2.25 1 98.65 93 VAL A C 1
ATOM 692 O O . VAL A 1 93 ? -5.761 16.112 2.017 1 98.65 93 VAL A O 1
ATOM 695 N N . ILE A 1 94 ? -5.275 13.994 1.557 1 98.8 94 ILE A N 1
ATOM 696 C CA . ILE A 1 94 ? -6.182 13.843 0.424 1 98.8 94 ILE A CA 1
ATOM 697 C C . ILE A 1 94 ? -7.179 12.722 0.707 1 98.8 94 ILE A C 1
ATOM 699 O O . ILE A 1 94 ? -6.793 11.634 1.142 1 98.8 94 ILE A O 1
ATOM 703 N N . ARG A 1 95 ? -8.388 12.968 0.542 1 98.61 95 ARG A N 1
ATOM 704 C CA . ARG A 1 95 ? -9.427 11.943 0.55 1 98.61 95 ARG A CA 1
ATOM 705 C C . ARG A 1 95 ? -9.84 11.572 -0.871 1 98.61 95 ARG A C 1
ATOM 707 O O . ARG A 1 95 ? -9.987 12.445 -1.728 1 98.61 95 ARG A O 1
ATOM 714 N N . ARG A 1 96 ? -9.939 10.367 -1.123 1 98.38 96 ARG A N 1
ATOM 715 C CA . ARG A 1 96 ? -10.497 9.915 -2.393 1 98.38 96 ARG A CA 1
ATOM 716 C C . ARG A 1 96 ? -11.974 9.566 -2.249 1 98.38 96 ARG A C 1
ATOM 718 O O . ARG A 1 96 ? -12.338 8.7 -1.45 1 98.38 96 ARG A O 1
ATOM 725 N N . GLU A 1 97 ? -12.75 10.175 -3.029 1 97.25 97 GLU A N 1
ATOM 726 C CA . GLU A 1 97 ? -14.174 9.852 -3.065 1 97.25 97 GLU A CA 1
ATOM 727 C C . GLU A 1 97 ? -14.438 8.617 -3.921 1 97.25 97 GLU A C 1
ATOM 729 O O . GLU A 1 97 ? -13.562 8.171 -4.665 1 97.25 97 GLU A O 1
ATOM 734 N N . SER A 1 98 ? -15.634 8.043 -3.822 1 95.05 98 SER A N 1
ATOM 735 C CA . SER A 1 98 ? -15.988 6.797 -4.492 1 95.05 98 SER A CA 1
ATOM 736 C C . SER A 1 98 ? -15.894 6.938 -6.008 1 95.05 98 SER A C 1
ATOM 738 O O . SER A 1 98 ? -15.627 5.963 -6.713 1 95.05 98 SER A O 1
ATOM 740 N N . ASP A 1 99 ? -16.026 8.193 -6.502 1 95.41 99 ASP A N 1
ATOM 741 C CA . ASP A 1 99 ? -16.002 8.4 -7.947 1 95.41 99 ASP A CA 1
ATOM 742 C C . ASP A 1 99 ? -14.594 8.745 -8.428 1 95.41 99 ASP A C 1
ATOM 744 O O . ASP A 1 99 ? -14.399 9.086 -9.597 1 95.41 99 ASP A O 1
ATOM 748 N N . GLY A 1 100 ? -13.654 8.774 -7.491 1 96.14 100 GLY A N 1
ATOM 749 C CA . GLY A 1 100 ? -12.27 9.012 -7.865 1 96.14 100 GLY A CA 1
ATOM 750 C C . GLY A 1 100 ? -11.83 10.447 -7.639 1 96.14 100 GLY A C 1
ATOM 751 O O . GLY A 1 100 ? -10.653 10.774 -7.808 1 96.14 100 GLY A O 1
ATOM 752 N N . THR A 1 101 ? -12.765 11.301 -7.197 1 97.83 101 THR A N 1
ATOM 753 C CA . THR A 1 101 ? -12.432 12.689 -6.894 1 97.83 101 THR A CA 1
ATOM 754 C C . THR A 1 101 ? -11.479 12.768 -5.704 1 97.83 101 THR A C 1
ATOM 756 O O . THR A 1 101 ? -11.655 12.058 -4.712 1 97.83 101 THR A O 1
ATOM 759 N N . LEU A 1 102 ? -10.486 13.62 -5.886 1 98.59 102 LEU A N 1
ATOM 760 C CA . LEU A 1 102 ? -9.525 13.842 -4.812 1 98.59 102 LEU A CA 1
ATOM 761 C C . LEU A 1 102 ? -9.783 15.176 -4.118 1 98.59 102 LEU A C 1
ATOM 763 O O . LEU A 1 102 ? -9.805 16.224 -4.768 1 98.59 102 LEU A O 1
ATOM 767 N N . VAL A 1 103 ? -9.983 15.127 -2.825 1 98.8 103 VAL A N 1
ATOM 768 C CA . VAL A 1 103 ? -10.242 16.311 -2.013 1 98.8 103 VAL A CA 1
ATOM 769 C C . VAL A 1 103 ? -9.083 16.54 -1.046 1 98.8 103 VAL A C 1
ATOM 771 O O . VAL A 1 103 ? -8.809 15.7 -0.185 1 98.8 103 VAL A O 1
ATOM 774 N N . GLY A 1 104 ? -8.426 17.668 -1.132 1 98.66 104 GLY A N 1
ATOM 775 C CA . GLY A 1 104 ? -7.252 17.962 -0.326 1 98.66 104 GLY A CA 1
ATOM 776 C C . GLY A 1 104 ? -7.53 18.941 0.799 1 98.66 104 GLY A C 1
ATOM 777 O O . GLY A 1 104 ? -8.385 19.82 0.667 1 98.66 104 GLY A O 1
ATOM 778 N N . VAL A 1 105 ? -6.805 18.791 1.881 1 98.44 105 VAL A N 1
ATOM 779 C CA . VAL A 1 105 ? -6.871 19.702 3.019 1 98.44 105 VAL A CA 1
ATOM 780 C C . VAL A 1 105 ? -5.483 19.862 3.634 1 98.44 105 VAL A C 1
ATOM 782 O O . VAL A 1 105 ? -4.58 19.068 3.359 1 98.44 105 VAL A O 1
ATOM 785 N N . MET A 1 106 ? -5.334 20.938 4.344 1 97.74 106 MET A N 1
ATOM 786 C CA . MET A 1 106 ? -4.158 21.149 5.183 1 97.74 106 MET A CA 1
ATOM 787 C C . MET A 1 106 ? -4.514 21.022 6.66 1 97.74 106 MET A C 1
ATOM 789 O O . MET A 1 106 ? -5.288 21.823 7.187 1 97.74 106 MET A O 1
ATOM 793 N N . LEU A 1 107 ? -3.847 20.027 7.331 1 97.48 107 LEU A N 1
ATOM 794 C CA . LEU A 1 107 ? -4.29 19.734 8.689 1 97.48 107 LEU A CA 1
ATOM 795 C C . LEU A 1 107 ? -3.168 19.983 9.692 1 97.48 107 LEU A C 1
ATOM 797 O O . LEU A 1 107 ? -3.37 19.849 10.901 1 97.48 107 LEU A O 1
ATOM 801 N N . ASP A 1 108 ? -1.992 20.419 9.279 1 94.78 108 ASP A N 1
ATOM 802 C CA . ASP A 1 108 ? -0.872 20.664 10.182 1 94.78 108 ASP A CA 1
ATOM 803 C C . ASP A 1 108 ? -1.241 21.694 11.248 1 94.78 108 ASP A C 1
ATOM 805 O O . ASP A 1 108 ? -1.09 21.439 12.444 1 94.78 108 ASP A O 1
ATOM 809 N N . GLY A 1 109 ? -1.72 22.782 10.794 1 96.98 109 GLY A N 1
ATOM 810 C CA . GLY A 1 109 ? -2.103 23.838 11.717 1 96.98 109 GLY A CA 1
ATOM 811 C C . GLY A 1 109 ? -3.266 23.455 12.613 1 96.98 109 GLY A C 1
ATOM 812 O O . GLY A 1 109 ? -3.254 23.742 13.812 1 96.98 109 GLY A O 1
ATOM 813 N N . LYS A 1 110 ? -4.206 22.794 12.005 1 97.26 110 LYS A N 1
ATOM 814 C CA . LYS A 1 110 ? -5.371 22.357 12.769 1 97.26 110 LYS A CA 1
ATOM 815 C C . LYS A 1 110 ? -4.978 21.341 13.838 1 97.26 110 LYS A C 1
ATOM 817 O O . LYS A 1 110 ? -5.559 21.319 14.925 1 97.26 110 LYS A O 1
ATOM 822 N N . GLY A 1 111 ? -4.03 20.537 13.435 1 97.17 111 GLY A N 1
ATOM 823 C CA . GLY A 1 111 ? -3.5 19.625 14.436 1 97.17 111 GLY A CA 1
ATOM 824 C C . GLY A 1 111 ? -2.891 20.336 15.629 1 97.17 111 GLY A C 1
ATOM 825 O O . GLY A 1 111 ? -3.115 19.942 16.775 1 97.17 111 GLY A O 1
ATOM 826 N N . PHE A 1 112 ? -2.16 21.346 15.364 1 97.37 112 PHE A N 1
ATOM 827 C CA . PHE A 1 112 ? -1.511 22.114 16.419 1 97.37 112 PHE A CA 1
ATOM 828 C C . PHE A 1 112 ? -2.546 22.769 17.326 1 97.37 112 PHE A C 1
ATOM 830 O O . PHE A 1 112 ? -2.479 22.637 18.55 1 97.37 112 PHE A O 1
ATOM 837 N N . VAL A 1 113 ? -3.542 23.449 16.768 1 98.16 113 VAL A N 1
ATOM 838 C CA . VAL A 1 113 ? -4.567 24.153 17.533 1 98.16 113 VAL A CA 1
ATOM 839 C C . VAL A 1 113 ? -5.407 23.149 18.319 1 98.16 113 VAL A C 1
ATOM 841 O O . VAL A 1 113 ? -5.731 23.38 19.486 1 98.16 113 VAL A O 1
ATOM 844 N N . SER A 1 114 ? -5.685 22.068 17.689 1 97.41 114 SER A N 1
ATOM 845 C CA . SER A 1 114 ? -6.427 21.022 18.387 1 97.41 114 SER A CA 1
ATOM 846 C C . SER A 1 114 ? -5.63 20.471 19.565 1 97.41 114 SER A C 1
ATOM 848 O O . SER A 1 114 ? -6.205 20.097 20.589 1 97.41 114 SER A O 1
ATOM 850 N N . GLY A 1 115 ? -4.362 20.394 19.362 1 96.92 115 GLY A N 1
ATOM 851 C CA . GLY A 1 115 ? -3.503 19.999 20.468 1 96.92 115 GLY A CA 1
ATOM 852 C C . GLY A 1 115 ? -3.581 20.945 21.651 1 96.92 115 GLY A C 1
ATOM 853 O O . GLY A 1 115 ? -3.601 20.506 22.803 1 96.92 115 GLY A O 1
ATOM 854 N N . LEU A 1 116 ? -3.616 22.234 21.393 1 97.91 116 LEU A N 1
ATOM 855 C CA . LEU A 1 116 ? -3.794 23.232 22.442 1 97.91 116 LEU A CA 1
ATOM 856 C C . LEU A 1 116 ? -5.124 23.034 23.161 1 97.91 116 LEU A C 1
ATOM 858 O O . LEU A 1 116 ? -5.166 22.967 24.391 1 97.91 116 LEU A O 1
ATOM 862 N N . VAL A 1 117 ? -6.132 22.828 22.379 1 97.04 117 VAL A N 1
ATOM 863 C CA . VAL A 1 117 ? -7.475 22.68 22.93 1 97.04 117 VAL A CA 1
ATOM 864 C C . VAL A 1 117 ? -7.544 21.422 23.793 1 97.04 117 VAL A C 1
ATOM 866 O O . VAL A 1 117 ? -8.103 21.446 24.892 1 97.04 117 VAL A O 1
ATOM 869 N N . ALA A 1 118 ? -6.977 20.403 23.295 1 95.75 118 ALA A N 1
ATOM 870 C CA . ALA A 1 118 ? -6.966 19.144 24.036 1 95.75 118 ALA A CA 1
ATOM 871 C C . ALA A 1 118 ? -6.204 19.288 25.35 1 95.75 118 ALA A C 1
ATOM 873 O O . ALA A 1 118 ? -6.353 18.464 26.255 1 95.75 118 ALA A O 1
ATOM 874 N N . SER A 1 119 ? -5.377 20.266 25.415 1 96.15 119 SER A N 1
ATOM 875 C CA . SER A 1 119 ? -4.618 20.555 26.628 1 96.15 119 SER A CA 1
ATOM 876 C C . SER A 1 119 ? -5.265 21.679 27.43 1 96.15 119 SER A C 1
ATOM 878 O O . SER A 1 119 ? -4.593 22.358 28.209 1 96.15 119 SER A O 1
ATOM 880 N N . ASP A 1 120 ? -6.486 22 27.103 1 96.48 120 ASP A N 1
ATOM 881 C CA . ASP A 1 120 ? -7.32 22.969 27.808 1 96.48 120 ASP A CA 1
ATOM 882 C C . ASP A 1 120 ? -6.847 24.396 27.543 1 96.48 120 ASP A C 1
ATOM 884 O O . ASP A 1 120 ? -6.849 25.234 28.447 1 96.48 120 ASP A O 1
ATOM 888 N N . ILE A 1 121 ? -6.314 24.62 26.404 1 97.51 121 ILE A N 1
ATOM 889 C CA . ILE A 1 121 ? -5.936 25.96 25.967 1 97.51 121 ILE A CA 1
ATOM 890 C C . ILE A 1 121 ? -6.851 26.41 24.831 1 97.51 121 ILE A C 1
ATOM 892 O O . ILE A 1 121 ? -6.673 25.998 23.682 1 97.51 121 ILE A O 1
ATOM 896 N N . ASP A 1 122 ? -7.754 27.162 25.141 1 97.41 122 ASP A N 1
ATOM 897 C CA . ASP A 1 122 ? -8.633 27.774 24.149 1 97.41 122 ASP A CA 1
ATOM 898 C C . ASP A 1 122 ? -8.029 29.066 23.603 1 97.41 122 ASP A C 1
ATOM 900 O O . ASP A 1 122 ? -7.863 30.04 24.34 1 97.41 122 ASP A O 1
ATOM 904 N N . VAL A 1 123 ? -7.828 29.158 22.34 1 98.07 123 VAL A N 1
ATOM 905 C CA . VAL A 1 123 ? -7.049 30.261 21.786 1 98.07 123 VAL A CA 1
ATOM 906 C C . VAL A 1 123 ? -7.978 31.416 21.418 1 98.07 123 VAL A C 1
ATOM 908 O O . VAL A 1 123 ? -7.517 32.486 21.014 1 98.07 123 VAL A O 1
ATOM 911 N N . THR A 1 124 ? -9.279 31.167 21.51 1 97.92 124 THR A N 1
ATOM 912 C CA . THR A 1 124 ? -10.245 32.194 21.134 1 97.92 124 THR A CA 1
ATOM 913 C C . THR A 1 124 ? -9.993 33.483 21.91 1 97.92 124 THR A C 1
ATOM 915 O O . THR A 1 124 ? -9.874 33.462 23.137 1 97.92 124 THR A O 1
ATOM 918 N N . GLY A 1 125 ? -9.824 34.574 21.133 1 98.06 125 GLY A N 1
ATOM 919 C CA . GLY A 1 125 ? -9.692 35.887 21.745 1 98.06 125 GLY A CA 1
ATOM 920 C C . GLY A 1 125 ? -8.282 36.186 22.218 1 98.06 125 GLY A C 1
ATOM 921 O O . GLY A 1 125 ? -8.006 37.283 22.71 1 98.06 125 GLY A O 1
ATOM 922 N N . MET A 1 126 ? -7.371 35.337 22.009 1 97.92 126 MET A N 1
ATOM 923 C CA . MET A 1 126 ? -6.016 35.512 22.523 1 97.92 126 MET A CA 1
ATOM 924 C C . MET A 1 126 ? -5.204 36.429 21.614 1 97.92 126 MET A C 1
ATOM 926 O O . MET A 1 126 ? -5.514 36.57 20.43 1 97.92 126 MET A O 1
ATOM 930 N N . ASN A 1 127 ? -4.232 37.051 22.252 1 97.9 127 ASN A N 1
ATOM 931 C CA . ASN A 1 127 ? -3.162 37.743 21.542 1 97.9 127 ASN A CA 1
ATOM 932 C C . ASN A 1 127 ? -1.948 36.84 21.34 1 97.9 127 ASN A C 1
ATOM 934 O O . ASN A 1 127 ? -1.189 36.595 22.28 1 97.9 127 ASN A O 1
ATOM 938 N N . ALA A 1 128 ? -1.786 36.402 20.102 1 97.93 128 ALA A N 1
ATOM 939 C CA . ALA A 1 128 ? -0.785 35.37 19.845 1 97.93 128 ALA A CA 1
ATOM 940 C C . ALA A 1 128 ? 0.405 35.939 19.077 1 97.93 128 ALA A C 1
ATOM 942 O O . ALA A 1 128 ? 0.258 36.893 18.31 1 97.93 128 ALA A O 1
ATOM 943 N N . CYS A 1 129 ? 1.52 35.384 19.356 1 97.33 129 CYS A N 1
ATOM 944 C CA . CYS A 1 129 ? 2.754 35.644 18.623 1 97.33 129 CYS A CA 1
ATOM 945 C C . CYS A 1 129 ? 3.316 34.358 18.029 1 97.33 129 CYS A C 1
ATOM 947 O O . CYS A 1 129 ? 3.591 33.402 18.755 1 97.33 129 CYS A O 1
ATOM 949 N N . LEU A 1 130 ? 3.434 34.323 16.745 1 97.88 130 LEU A N 1
ATOM 950 C CA . LEU A 1 130 ? 3.955 33.17 16.018 1 97.88 130 LEU A CA 1
ATOM 951 C C . LEU A 1 130 ? 5.354 33.453 15.481 1 97.88 130 LEU A C 1
ATOM 953 O O . LEU A 1 130 ? 5.543 34.375 14.684 1 97.88 130 LEU A O 1
ATOM 957 N N . LEU A 1 131 ? 6.28 32.652 15.948 1 96.58 131 LEU A N 1
ATOM 958 C CA . LEU A 1 131 ? 7.654 32.778 15.477 1 96.58 131 LEU A CA 1
ATOM 959 C C . LEU A 1 131 ? 7.917 31.833 14.309 1 96.58 131 LEU A C 1
ATOM 961 O O . LEU A 1 131 ? 7.864 30.611 14.469 1 96.58 131 LEU A O 1
ATOM 965 N N . GLY A 1 132 ? 8.211 32.45 13.157 1 95.58 132 GLY A N 1
ATOM 966 C CA . GLY A 1 132 ? 8.406 31.685 11.936 1 95.58 132 GLY A CA 1
ATOM 967 C C . GLY A 1 132 ? 7.396 32.018 10.855 1 95.58 132 GLY A C 1
ATOM 968 O O . GLY A 1 132 ? 6.269 32.42 11.153 1 95.58 132 GLY A O 1
ATOM 969 N N . ALA A 1 133 ? 7.782 31.776 9.589 1 95.42 133 ALA A N 1
ATOM 970 C CA . ALA A 1 133 ? 6.888 32.006 8.458 1 95.42 133 ALA A CA 1
ATOM 971 C C . ALA A 1 133 ? 7.073 30.935 7.386 1 95.42 133 ALA A C 1
ATOM 973 O O . ALA A 1 133 ? 6.814 31.179 6.205 1 95.42 133 ALA A O 1
ATOM 974 N N . GLY A 1 134 ? 7.545 29.839 7.766 1 91.48 134 GLY A N 1
ATOM 975 C CA . GLY A 1 134 ? 7.693 28.71 6.862 1 91.48 134 GLY A CA 1
ATOM 976 C C . GLY A 1 134 ? 6.42 27.9 6.705 1 91.48 134 GLY A C 1
ATOM 977 O O . GLY A 1 134 ? 5.323 28.402 6.961 1 91.48 134 GLY A O 1
ATOM 978 N N . GLY A 1 135 ? 6.53 26.652 6.248 1 89.3 135 GLY A N 1
ATOM 979 C CA . GLY A 1 135 ? 5.387 25.796 5.974 1 89.3 135 GLY A CA 1
ATOM 980 C C . GLY A 1 135 ? 4.52 25.549 7.194 1 89.3 135 GLY A C 1
ATOM 981 O O . GLY A 1 135 ? 3.317 25.815 7.172 1 89.3 135 GLY A O 1
ATOM 982 N N . ALA A 1 136 ? 5.186 25.073 8.218 1 91.4 136 ALA A N 1
ATOM 983 C CA . ALA A 1 136 ? 4.45 24.797 9.449 1 91.4 136 ALA A CA 1
ATOM 984 C C . ALA A 1 136 ? 3.819 26.07 10.008 1 91.4 136 ALA A C 1
ATOM 986 O O . ALA A 1 136 ? 2.649 26.07 10.398 1 91.4 136 ALA A O 1
ATOM 987 N N . ALA A 1 137 ? 4.584 27.12 10.024 1 95.88 137 ALA A N 1
ATOM 988 C CA . ALA A 1 137 ? 4.109 28.402 10.538 1 95.88 137 ALA A CA 1
ATOM 989 C C . ALA A 1 137 ? 2.909 28.903 9.739 1 95.88 137 ALA A C 1
ATOM 991 O O . ALA A 1 137 ? 1.943 29.412 10.312 1 95.88 137 ALA A O 1
ATOM 992 N N . SER A 1 138 ? 2.981 28.778 8.466 1 97.01 138 SER A N 1
ATOM 993 C CA . SER A 1 138 ? 1.882 29.21 7.609 1 97.01 138 SER A CA 1
ATOM 994 C C . SER A 1 138 ? 0.594 28.465 7.944 1 97.01 138 SER A C 1
ATOM 996 O O . SER A 1 138 ? -0.458 29.083 8.121 1 97.01 138 SER A O 1
ATOM 998 N N . ALA A 1 139 ? 0.702 27.201 8.059 1 97.1 139 ALA A N 1
ATOM 999 C CA . ALA A 1 139 ? -0.459 26.385 8.404 1 97.1 139 ALA A CA 1
ATOM 1000 C C . ALA A 1 139 ? -1.026 26.786 9.763 1 97.1 139 ALA A C 1
ATOM 1002 O O . ALA A 1 139 ? -2.243 26.898 9.926 1 97.1 139 ALA A O 1
ATOM 1003 N N . ILE A 1 140 ? -0.164 27.034 10.666 1 98 140 ILE A N 1
ATOM 1004 C CA . ILE A 1 140 ? -0.573 27.359 12.028 1 98 140 ILE A CA 1
ATOM 1005 C C . ILE A 1 140 ? -1.207 28.748 12.06 1 98 140 ILE A C 1
ATOM 1007 O O . ILE A 1 140 ? -2.2 28.969 12.757 1 98 140 ILE A O 1
ATOM 1011 N N . ALA A 1 141 ? -0.648 29.685 11.34 1 98.49 141 ALA A N 1
ATOM 1012 C CA . ALA A 1 141 ? -1.203 31.035 11.279 1 98.49 141 ALA A CA 1
ATOM 1013 C C . ALA A 1 141 ? -2.662 31.009 10.833 1 98.49 141 ALA A C 1
ATOM 1015 O O . ALA A 1 141 ? -3.524 31.616 11.472 1 98.49 141 ALA A O 1
ATOM 1016 N N . PHE A 1 142 ? -2.938 30.288 9.822 1 98.53 142 PHE A N 1
ATOM 1017 C CA . PHE A 1 142 ? -4.3 30.179 9.315 1 98.53 142 PHE A CA 1
ATOM 1018 C C . PHE A 1 142 ? -5.202 29.487 10.33 1 98.53 142 PHE A C 1
ATOM 1020 O O . PHE A 1 142 ? -6.336 29.915 10.555 1 98.53 142 PHE A O 1
ATOM 1027 N N . ALA A 1 143 ? -4.692 28.465 10.929 1 98.35 143 ALA A N 1
ATOM 1028 C CA . ALA A 1 143 ? -5.485 27.705 11.892 1 98.35 143 ALA A CA 1
ATOM 1029 C C . ALA A 1 143 ? -5.831 28.555 13.11 1 98.35 143 ALA A C 1
ATOM 1031 O O . ALA A 1 143 ? -6.94 28.464 13.644 1 98.35 143 ALA A O 1
ATOM 1032 N N . LEU A 1 144 ? -4.88 29.354 13.588 1 98.5 144 LEU A N 1
ATOM 1033 C CA . LEU A 1 144 ? -5.111 30.241 14.723 1 98.5 144 LEU A CA 1
ATOM 1034 C C . LEU A 1 144 ? -6.184 31.274 14.396 1 98.5 144 LEU A C 1
ATOM 1036 O O . LEU A 1 144 ? -7.076 31.528 15.209 1 98.5 144 LEU A O 1
ATOM 1040 N N . ALA A 1 145 ? -6.048 31.832 13.228 1 98.46 145 ALA A N 1
ATOM 1041 C CA . ALA A 1 145 ? -7.035 32.82 12.801 1 98.46 145 ALA A CA 1
ATOM 1042 C C . ALA A 1 145 ? -8.425 32.198 12.699 1 98.46 145 ALA A C 1
ATOM 1044 O O . ALA A 1 145 ? -9.406 32.775 13.174 1 98.46 145 ALA A O 1
ATOM 1045 N N . GLU A 1 146 ? -8.477 31.049 12.124 1 97.88 146 GLU A N 1
ATOM 1046 C CA . GLU A 1 146 ? -9.742 30.331 11.996 1 97.88 146 GLU A CA 1
ATOM 1047 C C . GLU A 1 146 ? -10.343 30.023 13.364 1 97.88 146 GLU A C 1
ATOM 1049 O O . GLU A 1 146 ? -11.564 30.065 13.535 1 97.88 146 GLU A O 1
ATOM 1054 N N . ALA A 1 147 ? -9.479 29.715 14.29 1 97.64 147 ALA A N 1
ATOM 1055 C CA . ALA A 1 147 ? -9.915 29.309 15.623 1 97.64 147 ALA A CA 1
ATOM 1056 C C . ALA A 1 147 ? -10.385 30.511 16.437 1 97.64 147 ALA A C 1
ATOM 1058 O O . ALA A 1 147 ? -10.953 30.352 17.52 1 97.64 147 ALA A O 1
ATOM 1059 N N . GLY A 1 148 ? -10.003 31.742 15.993 1 97.59 148 GLY A N 1
ATOM 1060 C CA . GLY A 1 148 ? -10.643 32.903 16.59 1 97.59 148 GLY A CA 1
ATOM 1061 C C . GLY A 1 148 ? -9.713 33.708 17.478 1 97.59 148 GLY A C 1
ATOM 1062 O O . GLY A 1 148 ? -10.163 34.399 18.393 1 97.59 148 GLY A O 1
ATOM 1063 N N . VAL A 1 149 ? -8.42 33.63 17.277 1 98.11 149 VAL A N 1
ATOM 1064 C CA . VAL A 1 149 ? -7.534 34.552 17.98 1 98.11 149 VAL A CA 1
ATOM 1065 C C . VAL A 1 149 ? -7.926 35.992 17.659 1 98.11 149 VAL A C 1
ATOM 1067 O O . VAL A 1 149 ? -8.387 36.285 16.553 1 98.11 149 VAL A O 1
ATOM 1070 N N . ALA A 1 150 ? -7.716 36.788 18.653 1 97.91 150 ALA A N 1
ATOM 1071 C CA . ALA A 1 150 ? -8.075 38.187 18.437 1 97.91 150 ALA A CA 1
ATOM 1072 C C . ALA A 1 150 ? -6.997 38.912 17.636 1 97.91 150 ALA A C 1
ATOM 1074 O O . ALA A 1 150 ? -7.305 39.753 16.789 1 97.91 150 ALA A O 1
ATOM 1075 N N . ARG A 1 151 ? -5.791 38.633 17.967 1 97.72 151 ARG A N 1
ATOM 1076 C CA . ARG A 1 151 ? -4.63 39.242 17.328 1 97.72 151 ARG A CA 1
ATOM 1077 C C . ARG A 1 151 ? -3.533 38.21 17.087 1 97.72 151 ARG A C 1
ATOM 1079 O O . ARG A 1 151 ? -3.298 37.339 17.928 1 97.72 151 ARG A O 1
ATOM 1086 N N . LEU A 1 152 ? -2.906 38.334 15.929 1 98.23 152 LEU A N 1
ATOM 1087 C CA . LEU A 1 152 ? -1.789 37.462 15.581 1 98.23 152 LEU A CA 1
ATOM 1088 C C . LEU A 1 152 ? -0.615 38.272 15.042 1 98.23 152 LEU A C 1
ATOM 1090 O O . LEU A 1 152 ? -0.76 39.009 14.065 1 98.23 152 LEU A O 1
ATOM 1094 N N . THR A 1 153 ? 0.506 38.206 15.737 1 97.39 153 THR A N 1
ATOM 1095 C CA . THR A 1 153 ? 1.745 38.802 15.251 1 97.39 153 THR A CA 1
ATOM 1096 C C . THR A 1 153 ? 2.692 37.728 14.725 1 97.39 153 THR A C 1
ATOM 1098 O O . THR A 1 153 ? 3.009 36.771 15.433 1 97.39 153 THR A O 1
ATOM 1101 N N . ILE A 1 154 ? 3.115 37.87 13.516 1 97.84 154 ILE A N 1
ATOM 1102 C CA . ILE A 1 154 ? 4.026 36.92 12.888 1 97.84 154 ILE A CA 1
ATOM 1103 C C . ILE A 1 154 ? 5.432 37.514 12.83 1 97.84 154 ILE A C 1
ATOM 1105 O O . ILE A 1 154 ? 5.624 38.622 12.325 1 97.84 154 ILE A O 1
ATOM 1109 N N . VAL A 1 155 ? 6.365 36.76 13.353 1 96.31 155 VAL A N 1
ATOM 1110 C CA . VAL A 1 155 ? 7.751 37.215 13.401 1 96.31 155 VAL A CA 1
ATOM 1111 C C . VAL A 1 155 ? 8.645 36.23 12.652 1 96.31 155 VAL A C 1
ATOM 1113 O O . VAL A 1 155 ? 8.527 35.015 12.83 1 96.31 155 VAL A O 1
ATOM 1116 N N . ASN A 1 156 ? 9.484 36.718 11.825 1 95.03 156 ASN A N 1
ATOM 1117 C CA . ASN A 1 156 ? 10.411 35.894 11.057 1 95.03 156 ASN A CA 1
ATOM 1118 C C . ASN A 1 156 ? 11.72 36.629 10.784 1 95.03 156 ASN A C 1
ATOM 1120 O O . ASN A 1 156 ? 11.755 37.861 10.775 1 95.03 156 ASN A O 1
ATOM 1124 N N . ARG A 1 157 ? 12.748 35.913 10.617 1 89.99 157 ARG A N 1
ATOM 1125 C CA . ARG A 1 157 ? 14.039 36.506 10.282 1 89.99 157 ARG A CA 1
ATOM 1126 C C . ARG A 1 157 ? 13.939 37.363 9.025 1 89.99 157 ARG A C 1
ATOM 1128 O O . ARG A 1 157 ? 14.467 38.476 8.983 1 89.99 157 ARG A O 1
ATOM 1135 N N . SER A 1 158 ? 13.277 36.773 7.986 1 90.99 158 SER A N 1
ATOM 1136 C CA . SER A 1 158 ? 12.954 37.559 6.8 1 90.99 158 SER A CA 1
ATOM 1137 C C . SER A 1 158 ? 11.634 38.303 6.972 1 90.99 158 SER A C 1
ATOM 1139 O O . SER A 1 158 ? 10.561 37.705 6.872 1 90.99 158 SER A O 1
ATOM 1141 N N . GLU A 1 159 ? 11.675 39.522 7.127 1 91.93 159 GLU A N 1
ATOM 1142 C CA . GLU A 1 159 ? 10.477 40.318 7.379 1 91.93 159 GLU A CA 1
ATOM 1143 C C . GLU A 1 159 ? 9.495 40.223 6.214 1 91.93 159 GLU A C 1
ATOM 1145 O O . GLU A 1 159 ? 8.28 40.261 6.416 1 91.93 159 GLU A O 1
ATOM 1150 N N . ASP A 1 160 ? 10.021 40.09 5.051 1 95.54 160 ASP A N 1
ATOM 1151 C CA . ASP A 1 160 ? 9.174 40.014 3.864 1 95.54 160 ASP A CA 1
ATOM 1152 C C . ASP A 1 160 ? 8.29 38.769 3.9 1 95.54 160 ASP A C 1
ATOM 1154 O O . ASP A 1 160 ? 7.122 38.82 3.508 1 95.54 160 ASP A O 1
ATOM 1158 N N . LYS A 1 161 ? 8.831 37.701 4.351 1 95.55 161 LYS A N 1
ATOM 1159 C CA . LYS A 1 161 ? 8.06 36.464 4.444 1 95.55 161 LYS A CA 1
ATOM 1160 C C . LYS A 1 161 ? 6.944 36.589 5.476 1 95.55 161 LYS A C 1
ATOM 1162 O O . LYS A 1 161 ? 5.838 36.085 5.266 1 95.55 161 LYS A O 1
ATOM 1167 N N . ALA A 1 162 ? 7.291 37.235 6.573 1 96.84 162 ALA A N 1
ATOM 1168 C CA . ALA A 1 162 ? 6.287 37.456 7.611 1 96.84 162 ALA A CA 1
ATOM 1169 C C . ALA A 1 162 ? 5.164 38.357 7.105 1 96.84 162 ALA A C 1
ATOM 1171 O O . ALA A 1 162 ? 3.986 38.093 7.357 1 96.84 162 ALA A O 1
ATOM 1172 N N . ARG A 1 163 ? 5.56 39.359 6.398 1 97.59 163 ARG A N 1
ATOM 1173 C CA . ARG A 1 163 ? 4.583 40.299 5.859 1 97.59 163 ARG A CA 1
ATOM 1174 C C . ARG A 1 163 ? 3.687 39.625 4.825 1 97.59 163 ARG A C 1
ATOM 1176 O O . ARG A 1 163 ? 2.475 39.852 4.803 1 97.59 163 ARG A O 1
ATOM 1183 N N . ASP A 1 164 ? 4.293 38.886 3.983 1 97.26 164 ASP A N 1
ATOM 1184 C CA . ASP A 1 164 ? 3.532 38.155 2.974 1 97.26 164 ASP A CA 1
ATOM 1185 C C . ASP A 1 164 ? 2.518 37.217 3.625 1 97.26 164 ASP A C 1
ATOM 1187 O O . ASP A 1 164 ? 1.354 37.175 3.219 1 97.26 164 ASP A O 1
ATOM 1191 N N . LEU A 1 165 ? 2.955 36.464 4.588 1 97.4 165 LEU A N 1
ATOM 1192 C CA . LEU A 1 165 ? 2.069 35.545 5.294 1 97.4 165 LEU A CA 1
ATOM 1193 C C . LEU A 1 165 ? 0.952 36.303 6.003 1 97.4 165 LEU A C 1
ATOM 1195 O O . LEU A 1 165 ? -0.216 35.914 5.924 1 97.4 165 LEU A O 1
ATOM 1199 N N . ALA A 1 166 ? 1.308 37.367 6.683 1 97.94 166 ALA A N 1
ATOM 1200 C CA . ALA A 1 166 ? 0.317 38.185 7.377 1 97.94 166 ALA A CA 1
ATOM 1201 C C . ALA A 1 166 ? -0.754 38.687 6.413 1 97.94 166 ALA A C 1
ATOM 1203 O O . ALA A 1 166 ? -1.944 38.673 6.736 1 97.94 166 ALA A O 1
ATOM 1204 N N . ALA A 1 167 ? -0.3 39.092 5.283 1 97.75 167 ALA A N 1
ATOM 1205 C CA . ALA A 1 167 ? -1.227 39.613 4.281 1 97.75 167 ALA A CA 1
ATOM 1206 C C . ALA A 1 167 ? -2.201 38.533 3.821 1 97.75 167 ALA A C 1
ATOM 1208 O O . ALA A 1 167 ? -3.405 38.778 3.715 1 97.75 167 ALA A O 1
ATOM 1209 N N . ARG A 1 168 ? -1.741 37.364 3.561 1 97.51 168 ARG A N 1
ATOM 1210 C CA . ARG A 1 168 ? -2.572 36.259 3.095 1 97.51 168 ARG A CA 1
ATOM 1211 C C . ARG A 1 168 ? -3.578 35.842 4.163 1 97.51 168 ARG A C 1
ATOM 1213 O O . ARG A 1 168 ? -4.742 35.575 3.857 1 97.51 168 ARG A O 1
ATOM 1220 N N . VAL A 1 169 ? -3.156 35.804 5.394 1 98.39 169 VAL A N 1
ATOM 1221 C CA . VAL A 1 169 ? -4.045 35.418 6.485 1 98.39 169 VAL A CA 1
ATOM 1222 C C . VAL A 1 169 ? -5.111 36.492 6.688 1 98.39 169 VAL A C 1
ATOM 1224 O O . VAL A 1 169 ? -6.288 36.179 6.882 1 98.39 169 VAL A O 1
ATOM 1227 N N . SER A 1 170 ? -4.658 37.746 6.629 1 98 170 SER A N 1
ATOM 1228 C CA . SER A 1 170 ? -5.581 38.862 6.812 1 98 170 SER A CA 1
ATOM 1229 C C . SER A 1 170 ? -6.661 38.869 5.735 1 98 170 SER A C 1
ATOM 1231 O O . SER A 1 170 ? -7.809 39.227 6.003 1 98 170 SER A O 1
ATOM 1233 N N . GLU A 1 171 ? -6.273 38.576 4.566 1 97.56 171 GLU A N 1
ATOM 1234 C CA . GLU A 1 171 ? -7.225 38.517 3.461 1 97.56 171 GLU A CA 1
ATOM 1235 C C . GLU A 1 171 ? -8.293 37.456 3.708 1 97.56 171 GLU A C 1
ATOM 1237 O O . GLU A 1 171 ? -9.474 37.681 3.437 1 97.56 171 GLU A O 1
ATOM 1242 N N . ARG A 1 172 ? -7.928 36.373 4.255 1 97.44 172 ARG A N 1
ATOM 1243 C CA . ARG A 1 172 ? -8.827 35.246 4.485 1 97.44 172 ARG A CA 1
ATOM 1244 C C . ARG A 1 172 ? -9.672 35.466 5.735 1 97.44 172 ARG A C 1
ATOM 1246 O O . ARG A 1 172 ? -10.828 35.04 5.791 1 97.44 172 ARG A O 1
ATOM 1253 N N . TYR A 1 173 ? -9.027 36.121 6.692 1 97.92 173 TYR A N 1
ATOM 1254 C CA . TYR A 1 173 ? -9.685 36.344 7.974 1 97.92 173 TYR A CA 1
ATOM 1255 C C . TYR A 1 173 ? -9.609 37.812 8.378 1 97.92 173 TYR A C 1
ATOM 1257 O O . TYR A 1 173 ? -8.899 38.166 9.322 1 97.92 173 TYR A O 1
ATOM 1265 N N . PRO A 1 174 ? -10.399 38.625 7.862 1 96.5 174 PRO A N 1
ATOM 1266 C CA . PRO A 1 174 ? -10.307 40.07 8.083 1 96.5 174 PRO A CA 1
ATOM 1267 C C . PRO A 1 174 ? -10.695 40.476 9.503 1 96.5 174 PRO A C 1
ATOM 1269 O O . PRO A 1 174 ? -10.363 41.578 9.946 1 96.5 174 PRO A O 1
ATOM 1272 N N . ALA A 1 175 ? -11.352 39.588 10.188 1 96.61 175 ALA A N 1
ATOM 1273 C CA . ALA A 1 175 ? -11.804 39.916 11.538 1 96.61 175 ALA A CA 1
ATOM 1274 C C . ALA A 1 175 ? -10.66 39.806 12.541 1 96.61 175 ALA A C 1
ATOM 1276 O O . ALA A 1 175 ? -10.76 40.307 13.664 1 96.61 175 ALA A O 1
ATOM 1277 N N . VAL A 1 176 ? -9.6 39.15 12.181 1 97.56 176 VAL A N 1
ATOM 1278 C CA . VAL A 1 176 ? -8.443 38.968 13.05 1 97.56 176 VAL A CA 1
ATOM 1279 C C . VAL A 1 176 ? -7.393 40.034 12.743 1 97.56 176 VAL A C 1
ATOM 1281 O O . VAL A 1 176 ? -7.092 40.3 11.577 1 97.56 176 VAL A O 1
ATOM 1284 N N . GLN A 1 177 ? -6.886 40.703 13.777 1 97.81 177 GLN A N 1
ATOM 1285 C CA . GLN A 1 177 ? -5.783 41.634 13.566 1 97.81 177 GLN A CA 1
ATOM 1286 C C . GLN A 1 177 ? -4.468 40.891 13.352 1 97.81 177 GLN A C 1
ATOM 1288 O O . GLN A 1 177 ? -3.969 40.226 14.263 1 97.81 177 GLN A O 1
ATOM 1293 N N . ILE A 1 178 ? -3.938 41.012 12.154 1 97.67 178 ILE A N 1
ATOM 1294 C CA . ILE A 1 178 ? -2.709 40.296 11.832 1 97.67 178 ILE A CA 1
ATOM 1295 C C . ILE A 1 178 ? -1.592 41.294 11.534 1 97.67 178 ILE A C 1
ATOM 1297 O O . ILE A 1 178 ? -1.765 42.202 10.717 1 97.67 178 ILE A O 1
ATOM 1301 N N . ASP A 1 179 ? -0.498 41.15 12.19 1 96.11 179 ASP A N 1
ATOM 1302 C CA . ASP A 1 179 ? 0.656 42.017 11.975 1 96.11 179 ASP A CA 1
ATOM 1303 C C . ASP A 1 179 ? 1.93 41.198 11.78 1 96.11 179 ASP A C 1
ATOM 1305 O O . ASP A 1 179 ? 1.978 40.021 12.143 1 96.11 179 ASP A O 1
ATOM 1309 N N . ALA A 1 180 ? 2.931 41.811 11.164 1 96.06 180 ALA A N 1
ATOM 1310 C CA . ALA A 1 180 ? 4.264 41.23 11.035 1 96.06 180 ALA A CA 1
ATOM 1311 C C . ALA A 1 180 ? 5.31 42.097 11.731 1 96.06 180 ALA A C 1
ATOM 1313 O O . ALA A 1 180 ? 5.208 43.326 11.728 1 96.06 180 ALA A O 1
ATOM 1314 N N . GLY A 1 181 ? 6.292 41.346 12.28 1 89.16 181 GLY A N 1
ATOM 1315 C CA . GLY A 1 181 ? 7.432 42.066 12.824 1 89.16 181 GLY A CA 1
ATOM 1316 C C . GLY A 1 181 ? 7.46 42.083 14.341 1 89.16 181 GLY A C 1
ATOM 1317 O O . GLY A 1 181 ? 7.39 41.03 14.979 1 89.16 181 GLY A O 1
ATOM 1318 N N . ALA A 1 182 ? 7.51 43.175 15.024 1 80.82 182 ALA A N 1
ATOM 1319 C CA . ALA A 1 182 ? 7.778 43.366 16.447 1 80.82 182 ALA A CA 1
ATOM 1320 C C . ALA A 1 182 ? 7.067 42.309 17.287 1 80.82 182 ALA A C 1
ATOM 1322 O O . ALA A 1 182 ? 5.836 42.292 17.364 1 80.82 182 ALA A O 1
ATOM 1323 N N . PRO A 1 183 ? 7.751 41.431 17.952 1 81.31 183 PRO A N 1
ATOM 1324 C CA . PRO A 1 183 ? 7.097 40.346 18.687 1 81.31 183 PRO A CA 1
ATOM 1325 C C . PRO A 1 183 ? 6.292 40.846 19.885 1 81.31 183 PRO A C 1
ATOM 1327 O O . PRO A 1 183 ? 5.158 40.409 20.097 1 81.31 183 PRO A O 1
ATOM 1330 N N . GLN A 1 184 ? 6.804 41.812 20.703 1 86.43 184 GLN A N 1
ATOM 1331 C CA . GLN A 1 184 ? 6.212 42.316 21.938 1 86.43 184 GLN A CA 1
ATOM 1332 C C . GLN A 1 184 ? 5.712 41.171 22.815 1 86.43 184 GLN A C 1
ATOM 1334 O O . GLN A 1 184 ? 4.56 41.175 23.252 1 86.43 184 GLN A O 1
ATOM 1339 N N . THR A 1 185 ? 6.598 40.289 23.151 1 90.69 185 THR A N 1
ATOM 1340 C CA . THR A 1 185 ? 6.229 39.02 23.769 1 90.69 185 THR A CA 1
ATOM 1341 C C . THR A 1 185 ? 5.603 39.248 25.142 1 90.69 185 THR A C 1
ATOM 1343 O O . THR A 1 185 ? 4.745 38.476 25.575 1 90.69 185 THR A O 1
ATOM 1346 N N . ALA A 1 186 ? 6.002 40.351 25.794 1 91.69 186 ALA A N 1
ATOM 1347 C CA . ALA A 1 186 ? 5.504 40.633 27.138 1 91.69 186 ALA A CA 1
ATOM 1348 C C . ALA A 1 186 ? 3.987 40.799 27.137 1 91.69 186 ALA A C 1
ATOM 1350 O O . ALA A 1 186 ? 3.32 40.479 28.125 1 91.69 186 ALA A O 1
ATOM 1351 N N . SER A 1 187 ? 3.444 41.206 26.063 1 92.98 187 SER A N 1
ATOM 1352 C CA . SER A 1 187 ? 2.023 41.529 26.002 1 92.98 187 SER A CA 1
ATOM 1353 C C . SER A 1 187 ? 1.23 40.412 25.332 1 92.98 187 SER A C 1
ATOM 1355 O O . SER A 1 187 ? 0.026 40.548 25.104 1 92.98 187 SER A O 1
ATOM 1357 N N . ARG A 1 188 ? 1.851 39.319 25.022 1 95.39 188 ARG A N 1
ATOM 1358 C CA . ARG A 1 188 ? 1.186 38.238 24.302 1 95.39 188 ARG A CA 1
ATOM 1359 C C . ARG A 1 188 ? 0.707 37.154 25.262 1 95.39 188 ARG A C 1
ATOM 1361 O O . ARG A 1 188 ? 1.393 36.831 26.234 1 95.39 188 ARG A O 1
ATOM 1368 N N . ASP A 1 189 ? -0.46 36.607 24.989 1 97.43 189 ASP A N 1
ATOM 1369 C CA . ASP A 1 189 ? -1.006 35.503 25.773 1 97.43 189 ASP A CA 1
ATOM 1370 C C . ASP A 1 189 ? -0.359 34.177 25.379 1 97.43 189 ASP A C 1
ATOM 1372 O O . ASP A 1 189 ? -0.166 33.3 26.223 1 97.43 189 ASP A O 1
ATOM 1376 N N . LEU A 1 190 ? -0.113 34.063 24.097 1 97.82 190 LEU A N 1
ATOM 1377 C CA . LEU A 1 190 ? 0.357 32.819 23.497 1 97.82 190 LEU A CA 1
ATOM 1378 C C . LEU A 1 190 ? 1.554 33.074 22.586 1 97.82 190 LEU A C 1
ATOM 1380 O O . LEU A 1 190 ? 1.486 33.913 21.686 1 97.82 190 LEU A O 1
ATOM 1384 N N . ILE A 1 191 ? 2.647 32.408 22.865 1 97.38 191 ILE A N 1
ATOM 1385 C CA . ILE A 1 191 ? 3.855 32.492 22.051 1 97.38 191 ILE A CA 1
ATOM 1386 C C . ILE A 1 191 ? 4.18 31.12 21.467 1 97.38 191 ILE A C 1
ATOM 1388 O O . ILE A 1 191 ? 4.305 30.138 22.204 1 97.38 191 ILE A O 1
ATOM 1392 N N . ILE A 1 192 ? 4.283 31.058 20.16 1 97.74 192 ILE A N 1
ATOM 1393 C CA . ILE A 1 192 ? 4.469 29.782 19.477 1 97.74 192 ILE A CA 1
ATOM 1394 C C . ILE A 1 192 ? 5.778 29.803 18.691 1 97.74 192 ILE A C 1
ATOM 1396 O O . ILE A 1 192 ? 6.009 30.705 17.882 1 97.74 192 ILE A O 1
ATOM 1400 N N . ASN A 1 193 ? 6.563 28.875 18.92 1 97.09 193 ASN A N 1
ATOM 1401 C CA . ASN A 1 193 ? 7.76 28.705 18.104 1 97.09 193 ASN A CA 1
ATOM 1402 C C . ASN A 1 193 ? 7.528 27.711 16.969 1 97.09 193 ASN A C 1
ATOM 1404 O O . ASN A 1 193 ? 7.389 26.51 17.209 1 97.09 193 ASN A O 1
ATOM 1408 N N . ALA A 1 194 ? 7.505 28.166 15.764 1 96.48 194 ALA A N 1
ATOM 1409 C CA . ALA A 1 194 ? 7.38 27.332 14.572 1 96.48 194 ALA A CA 1
ATOM 1410 C C . ALA A 1 194 ? 8.618 27.45 13.687 1 96.48 194 ALA A C 1
ATOM 1412 O O . ALA A 1 194 ? 8.54 27.255 12.472 1 96.48 194 ALA A O 1
ATOM 1413 N N . THR A 1 195 ? 9.724 27.905 14.264 1 94.62 195 THR A N 1
ATOM 1414 C CA . THR A 1 195 ? 11.013 27.911 13.581 1 94.62 195 THR A CA 1
ATOM 1415 C C . THR A 1 195 ? 11.757 26.6 13.817 1 94.62 195 THR A C 1
ATOM 1417 O O . THR A 1 195 ? 11.279 25.733 14.551 1 94.62 195 THR A O 1
ATOM 1420 N N . SER A 1 196 ? 12.961 26.513 13.219 1 92.44 196 SER A N 1
ATOM 1421 C CA . SER A 1 196 ? 13.779 25.323 13.427 1 92.44 196 SER A CA 1
ATOM 1422 C C . SER A 1 196 ? 14.674 25.475 14.652 1 92.44 196 SER A C 1
ATOM 1424 O O . SER A 1 196 ? 15.382 24.539 15.03 1 92.44 196 SER A O 1
ATOM 1426 N N . LEU A 1 197 ? 14.655 26.601 15.254 1 93.11 197 LEU A N 1
ATOM 1427 C CA . LEU A 1 197 ? 15.511 26.845 16.41 1 93.11 197 LEU A CA 1
ATOM 1428 C C . LEU A 1 197 ? 15.029 26.052 17.62 1 93.11 197 LEU A C 1
ATOM 1430 O O . LEU A 1 197 ? 13.903 26.242 18.083 1 93.11 197 LEU A O 1
ATOM 1434 N N . GLY A 1 198 ? 15.828 25.26 18.155 1 92.98 198 GLY A N 1
ATOM 1435 C CA . GLY A 1 198 ? 15.505 24.354 19.246 1 92.98 198 GLY A CA 1
ATOM 1436 C C . GLY A 1 198 ? 15.679 22.893 18.879 1 92.98 198 GLY A C 1
ATOM 1437 O O . GLY A 1 198 ? 15.689 22.025 19.754 1 92.98 198 GLY A O 1
ATOM 1438 N N . LEU A 1 199 ? 15.791 22.662 17.506 1 88.17 199 LEU A N 1
ATOM 1439 C CA . LEU A 1 199 ? 16.016 21.299 17.039 1 88.17 199 LEU A CA 1
ATOM 1440 C C . LEU A 1 199 ? 17.389 20.796 17.472 1 88.17 199 LEU A C 1
ATOM 1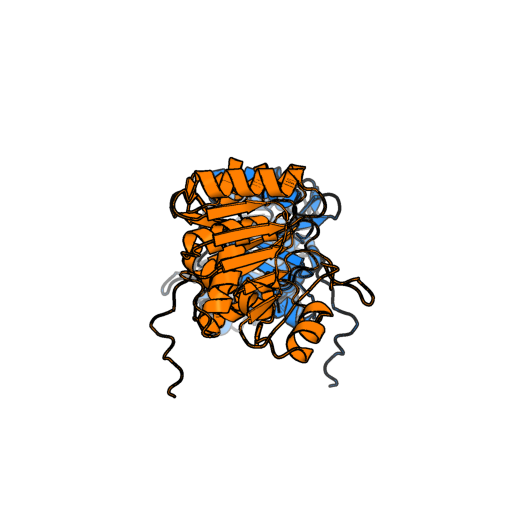442 O O . LEU A 1 199 ? 17.567 19.602 17.724 1 88.17 199 LEU A O 1
ATOM 1446 N N . ARG A 1 200 ? 18.446 21.658 17.498 1 86.94 200 ARG A N 1
ATOM 1447 C CA . ARG A 1 200 ? 19.81 21.282 17.856 1 86.94 200 ARG A CA 1
ATOM 1448 C C . ARG A 1 200 ? 20.205 21.876 19.204 1 86.94 200 ARG A C 1
ATOM 1450 O O . ARG A 1 200 ? 19.803 22.992 19.539 1 86.94 200 ARG A O 1
ATOM 1457 N N . ALA A 1 201 ? 20.977 21.075 19.743 1 84.26 201 ALA A N 1
ATOM 1458 C CA . ALA A 1 201 ? 21.53 21.577 20.998 1 84.26 201 ALA A CA 1
ATOM 1459 C C . ALA A 1 201 ? 22.321 22.863 20.774 1 84.26 201 ALA A C 1
ATOM 1461 O O . ALA A 1 201 ? 23.122 22.952 19.841 1 84.26 201 ALA A O 1
ATOM 1462 N N . GLY A 1 202 ? 22.082 23.881 21.485 1 86.29 202 GLY A N 1
ATOM 1463 C CA . GLY A 1 202 ? 22.86 25.106 21.385 1 86.29 202 GLY A CA 1
ATOM 1464 C C . GLY A 1 202 ? 22.188 26.171 20.539 1 86.29 202 GLY A C 1
ATOM 1465 O O . GLY A 1 202 ? 22.702 27.285 20.412 1 86.29 202 GLY A O 1
ATOM 1466 N N . ASP A 1 203 ? 21.131 25.775 19.861 1 90.58 203 ASP A N 1
ATOM 1467 C CA . ASP A 1 203 ? 20.397 26.799 19.124 1 90.58 203 ASP A CA 1
ATOM 1468 C C . ASP A 1 203 ? 20.05 27.981 20.025 1 90.58 203 ASP A C 1
ATOM 1470 O O . ASP A 1 203 ? 19.708 27.798 21.196 1 90.58 203 ASP A O 1
ATOM 1474 N N . PRO A 1 204 ? 20.225 29.138 19.469 1 90.18 204 PRO A N 1
ATOM 1475 C CA . PRO A 1 204 ? 19.759 30.293 20.241 1 90.18 204 PRO A CA 1
ATOM 1476 C C . PRO A 1 204 ? 18.239 30.336 20.378 1 90.18 204 PRO A C 1
ATOM 1478 O O . PRO A 1 204 ? 17.532 29.596 19.688 1 90.18 204 PRO A O 1
ATOM 1481 N N . LEU A 1 205 ? 17.826 31.128 21.309 1 91.61 205 LEU A N 1
ATOM 1482 C CA . LEU A 1 205 ? 16.395 31.402 21.367 1 91.61 205 LEU A CA 1
ATOM 1483 C C . LEU A 1 205 ? 15.923 32.104 20.098 1 91.61 205 LEU A C 1
ATOM 1485 O O . LEU A 1 205 ? 16.696 32.818 19.455 1 91.61 205 LEU A O 1
ATOM 1489 N N . PRO A 1 206 ? 14.712 31.826 19.743 1 89.57 206 PRO A N 1
ATOM 1490 C CA . PRO A 1 206 ? 14.22 32.414 18.495 1 89.57 206 PRO A CA 1
ATOM 1491 C C . PRO A 1 206 ? 14.123 33.937 18.558 1 89.57 206 PRO A C 1
ATOM 1493 O O . PRO A 1 206 ? 13.988 34.594 17.523 1 89.57 206 PRO A O 1
ATOM 1496 N N . LEU A 1 207 ? 14.167 34.436 19.803 1 85.15 207 LEU A N 1
ATOM 1497 C CA . LEU A 1 207 ? 14.191 35.881 19.998 1 85.15 207 LEU A CA 1
ATOM 1498 C C . LEU A 1 207 ? 15.127 36.261 21.14 1 85.15 207 LEU A C 1
ATOM 1500 O O . LEU A 1 207 ? 15.309 35.487 22.083 1 85.15 207 LEU A O 1
ATOM 1504 N N . ASP A 1 208 ? 15.617 37.434 21.009 1 79.08 208 ASP A N 1
ATOM 1505 C CA . ASP A 1 208 ? 16.567 37.916 22.007 1 79.08 208 ASP A CA 1
ATOM 1506 C C . ASP A 1 208 ? 15.843 38.51 23.213 1 79.08 208 ASP A C 1
ATOM 1508 O O . ASP A 1 208 ? 16.362 38.481 24.331 1 79.08 208 ASP A O 1
ATOM 1512 N N . ASP A 1 209 ? 14.793 39.004 22.984 1 76.51 209 ASP A N 1
ATOM 1513 C CA . ASP A 1 209 ? 14.113 39.784 24.014 1 76.51 209 ASP A CA 1
ATOM 1514 C C . ASP A 1 209 ? 12.802 39.121 24.428 1 76.51 209 ASP A C 1
ATOM 1516 O O . ASP A 1 209 ? 11.739 39.742 24.364 1 76.51 209 ASP A O 1
ATOM 1520 N N . LEU A 1 210 ? 12.971 37.94 24.867 1 80.7 210 LEU A N 1
ATOM 1521 C CA . LEU A 1 210 ? 11.771 37.251 25.33 1 80.7 210 LEU A CA 1
ATOM 1522 C C . LEU A 1 210 ? 11.463 37.61 26.78 1 80.7 210 LEU A C 1
ATOM 1524 O O . LEU A 1 210 ? 12.338 37.522 27.644 1 80.7 210 LEU A O 1
ATOM 1528 N N . ALA A 1 211 ? 10.274 38.083 26.993 1 89.63 211 ALA A N 1
ATOM 1529 C CA . ALA A 1 211 ? 9.821 38.484 28.323 1 89.63 211 ALA A CA 1
ATOM 1530 C C . ALA A 1 211 ? 8.693 37.582 28.814 1 89.63 211 ALA A C 1
ATOM 1532 O O . ALA A 1 211 ? 7.561 38.036 28.998 1 89.63 211 ALA A O 1
ATOM 1533 N N . PHE A 1 212 ? 9.014 36.418 29.153 1 93.39 212 PHE A N 1
ATOM 1534 C CA . PHE A 1 212 ? 8.037 35.435 29.605 1 93.39 212 PHE A CA 1
ATOM 1535 C C . PHE A 1 212 ? 7.547 35.765 31.01 1 93.39 212 PHE A C 1
ATOM 1537 O O . PHE A 1 212 ? 8.265 36.391 31.792 1 93.39 212 PHE A O 1
ATOM 1544 N N . HIS A 1 213 ? 6.308 35.414 31.306 1 94.13 213 HIS A N 1
ATOM 1545 C CA . HIS A 1 213 ? 5.774 35.544 32.657 1 94.13 213 HIS A CA 1
ATOM 1546 C C . HIS A 1 213 ? 4.62 34.573 32.888 1 94.13 213 HIS A C 1
ATOM 1548 O O . HIS A 1 213 ? 4.152 33.924 31.95 1 94.13 213 HIS A O 1
ATOM 1554 N N . ALA A 1 214 ? 4.128 34.449 34.05 1 94.56 214 ALA A N 1
ATOM 1555 C CA . ALA A 1 214 ? 3.174 33.432 34.485 1 94.56 214 ALA A CA 1
ATOM 1556 C C . ALA A 1 214 ? 1.832 33.6 33.778 1 94.56 214 ALA A C 1
ATOM 1558 O O . ALA A 1 214 ? 1.04 32.658 33.703 1 94.56 214 ALA A O 1
ATOM 1559 N N . GLY A 1 215 ? 1.571 34.687 33.119 1 93.83 215 GLY A N 1
ATOM 1560 C CA . GLY A 1 215 ? 0.3 34.903 32.446 1 93.83 215 GLY A CA 1
ATOM 1561 C C . GLY A 1 215 ? 0.311 34.46 30.995 1 93.83 215 GLY A C 1
ATOM 1562 O O . GLY A 1 215 ? -0.678 34.633 30.28 1 93.83 215 GLY A O 1
ATOM 1563 N N . GLN A 1 216 ? 1.356 33.731 30.619 1 97.1 216 GLN A N 1
ATOM 1564 C CA . GLN A 1 216 ? 1.514 33.416 29.203 1 97.1 216 GLN A CA 1
ATOM 1565 C C . GLN A 1 216 ? 1.539 31.907 28.975 1 97.1 216 GLN A C 1
ATOM 1567 O O . GLN A 1 216 ? 1.76 31.136 29.912 1 97.1 216 GLN A O 1
ATOM 1572 N N . ILE A 1 217 ? 1.199 31.525 27.809 1 98.18 217 ILE A N 1
ATOM 1573 C CA . ILE A 1 217 ? 1.411 30.174 27.301 1 98.18 217 ILE A CA 1
ATOM 1574 C C . ILE A 1 217 ? 2.494 30.192 26.224 1 98.1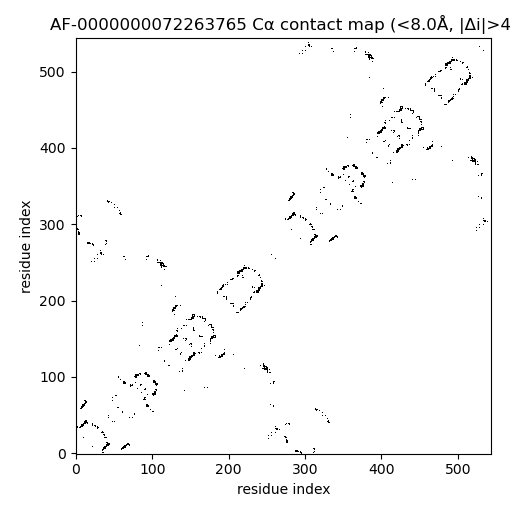8 217 ILE A C 1
ATOM 1576 O O . ILE A 1 217 ? 2.451 31.015 25.306 1 98.18 217 ILE A O 1
ATOM 1580 N N . VAL A 1 218 ? 3.441 29.319 26.395 1 97.75 218 VAL A N 1
ATOM 1581 C CA . VAL A 1 218 ? 4.496 29.172 25.398 1 97.75 218 VAL A CA 1
ATOM 1582 C C . VAL A 1 218 ? 4.443 27.772 24.791 1 97.75 218 VAL A C 1
ATOM 1584 O O . VAL A 1 218 ? 4.517 26.774 25.511 1 97.75 218 VAL A O 1
ATOM 1587 N N . ALA A 1 219 ? 4.277 27.753 23.482 1 98.05 219 ALA A N 1
ATOM 1588 C CA . ALA A 1 219 ? 4.046 26.48 22.804 1 98.05 219 ALA A CA 1
ATOM 1589 C C . ALA A 1 219 ? 5.141 26.198 21.78 1 98.05 219 ALA A C 1
ATOM 1591 O O . ALA A 1 219 ? 5.682 27.123 21.169 1 98.05 219 ALA A O 1
ATOM 1592 N N . GLU A 1 220 ? 5.352 24.96 21.625 1 97.08 220 GLU A N 1
ATOM 1593 C CA . GLU A 1 220 ? 6.384 24.489 20.705 1 97.08 220 GLU A CA 1
ATOM 1594 C C . GLU A 1 220 ? 5.787 23.613 19.608 1 97.08 220 GLU A C 1
ATOM 1596 O O . GLU A 1 220 ? 4.904 22.794 19.871 1 97.08 220 GLU A O 1
ATOM 1601 N N . VAL A 1 221 ? 6.309 23.768 18.333 1 95.26 221 VAL A N 1
ATOM 1602 C CA . VAL A 1 221 ? 5.985 22.865 17.234 1 95.26 221 VAL A CA 1
ATOM 1603 C C . VAL A 1 221 ? 6.978 21.706 17.206 1 95.26 221 VAL A C 1
ATOM 1605 O O . VAL A 1 221 ? 6.628 20.59 16.815 1 95.26 221 VAL A O 1
ATOM 1608 N N . ILE A 1 222 ? 8.2 21.947 17.637 1 93.67 222 ILE A N 1
ATOM 1609 C CA . ILE A 1 222 ? 9.241 20.928 17.714 1 93.67 222 ILE A CA 1
ATOM 1610 C C . ILE A 1 222 ? 8.841 19.858 18.727 1 93.67 222 ILE A C 1
ATOM 1612 O O . ILE A 1 222 ? 8.479 20.173 19.863 1 93.67 222 ILE A O 1
ATOM 1616 N N . MET A 1 223 ? 8.921 18.668 18.38 1 91.22 223 MET A N 1
ATOM 1617 C CA . MET A 1 223 ? 8.487 17.566 19.234 1 91.22 223 MET A CA 1
ATOM 1618 C C . MET A 1 223 ? 9.675 16.925 19.942 1 91.22 223 MET A C 1
ATOM 1620 O O . MET A 1 223 ? 9.527 16.365 21.03 1 91.22 223 MET A O 1
ATOM 1624 N N . GLU A 1 224 ? 10.756 16.999 19.14 1 89.27 224 GLU A N 1
ATOM 1625 C CA . GLU A 1 224 ? 12.009 16.462 19.662 1 89.27 224 GLU A CA 1
ATOM 1626 C C . GLU A 1 224 ? 13.155 17.451 19.471 1 89.27 224 GLU A C 1
ATOM 1628 O O . GLU A 1 224 ? 13.459 17.847 18.344 1 89.27 224 GLU A O 1
ATOM 1633 N N . PRO A 1 225 ? 13.767 17.706 20.552 1 92.87 225 PRO A N 1
ATOM 1634 C CA . PRO A 1 225 ? 13.571 17.257 21.932 1 92.87 225 PRO A CA 1
ATOM 1635 C C . PRO A 1 225 ? 12.243 17.726 22.522 1 92.87 225 PRO A C 1
ATOM 1637 O O . PRO A 1 225 ? 11.649 18.688 22.028 1 92.87 225 PRO A O 1
ATOM 1640 N N . GLU A 1 226 ? 11.855 17.088 23.539 1 93.66 226 GLU A N 1
ATOM 1641 C CA . GLU A 1 226 ? 10.572 17.389 24.167 1 93.66 226 GLU A CA 1
ATOM 1642 C C . GLU A 1 226 ? 10.576 18.78 24.792 1 93.66 226 GLU A C 1
ATOM 1644 O O . GLU A 1 226 ? 9.608 19.531 24.656 1 93.66 226 GLU A O 1
ATOM 1649 N N . VAL A 1 227 ? 11.693 19.003 25.547 1 94.94 227 VAL A N 1
ATOM 1650 C CA . VAL A 1 227 ? 11.862 20.326 26.14 1 94.94 227 VAL A CA 1
ATOM 1651 C C . VAL A 1 227 ? 12.941 21.098 25.384 1 94.94 227 VAL A C 1
ATOM 1653 O O . VAL A 1 227 ? 14.134 20.829 25.547 1 94.94 227 VAL A O 1
ATOM 1656 N N . THR A 1 228 ? 12.586 22.078 24.628 1 94.97 228 THR A N 1
ATOM 1657 C CA . THR A 1 228 ? 13.509 22.945 23.904 1 94.97 228 THR A CA 1
ATOM 1658 C C . THR A 1 228 ? 14.034 24.054 24.811 1 94.97 228 THR A C 1
ATOM 1660 O O . THR A 1 228 ? 13.478 24.301 25.883 1 94.97 228 THR A O 1
ATOM 1663 N N . PRO A 1 229 ? 15.06 24.732 24.341 1 93.93 229 PRO A N 1
ATOM 1664 C CA . PRO A 1 229 ? 15.542 25.881 25.112 1 93.93 229 PRO A CA 1
ATOM 1665 C C . PRO A 1 229 ? 14.458 26.929 25.35 1 93.93 229 PRO A C 1
ATOM 1667 O O . PRO A 1 229 ? 14.409 27.54 26.42 1 93.93 229 PRO A O 1
ATOM 1670 N N . LEU A 1 230 ? 13.606 27.101 24.44 1 95.29 230 LEU A N 1
ATOM 1671 C CA . LEU A 1 230 ? 12.518 28.063 24.578 1 95.29 230 LEU A CA 1
ATOM 1672 C C . LEU A 1 230 ? 11.573 27.657 25.704 1 95.29 230 LEU A C 1
ATOM 1674 O O . LEU A 1 230 ? 11.213 28.482 26.546 1 95.29 230 LEU A O 1
ATOM 1678 N N . LEU A 1 231 ? 11.117 26.436 25.683 1 96.13 231 LEU A N 1
ATOM 1679 C CA . LEU A 1 231 ? 10.189 25.957 26.702 1 96.13 231 LEU A CA 1
ATOM 1680 C C . LEU A 1 231 ? 10.822 26.025 28.088 1 96.13 231 LEU A C 1
ATOM 1682 O O . LEU A 1 231 ? 10.155 26.382 29.062 1 96.13 231 LEU A O 1
ATOM 1686 N N . ALA A 1 232 ? 12.083 25.641 28.126 1 94.71 232 ALA A N 1
ATOM 1687 C CA . ALA A 1 232 ? 12.788 25.705 29.403 1 94.71 232 ALA A CA 1
ATOM 1688 C C . ALA A 1 232 ? 12.818 27.133 29.942 1 94.71 232 ALA A C 1
ATOM 1690 O O . ALA A 1 232 ? 12.54 27.364 31.121 1 94.71 232 ALA A O 1
ATOM 1691 N N . ALA A 1 233 ? 13.22 28.061 29.144 1 93.85 233 ALA A N 1
ATOM 1692 C CA . ALA A 1 233 ? 13.289 29.469 29.527 1 93.85 233 ALA A CA 1
ATOM 1693 C C . ALA A 1 233 ? 11.924 29.982 29.977 1 93.85 233 ALA A C 1
ATOM 1695 O O . ALA A 1 233 ? 11.826 30.728 30.954 1 93.85 233 ALA A O 1
ATOM 1696 N N . ALA A 1 234 ? 10.878 29.604 29.26 1 96.1 234 ALA A N 1
ATOM 1697 C CA . ALA A 1 234 ? 9.519 30.021 29.595 1 96.1 234 ALA A CA 1
ATOM 1698 C C . ALA A 1 234 ? 9.089 29.456 30.945 1 96.1 234 ALA A C 1
ATOM 1700 O O . ALA A 1 234 ? 8.53 30.175 31.776 1 96.1 234 ALA A O 1
ATOM 1701 N N . ARG A 1 235 ? 9.319 28.193 31.06 1 96.32 235 ARG A N 1
ATOM 1702 C CA . ARG A 1 235 ? 8.987 27.526 32.315 1 96.32 235 ARG A CA 1
ATOM 1703 C C . ARG A 1 235 ? 9.682 28.199 33.494 1 96.32 235 ARG A C 1
ATOM 1705 O O . ARG A 1 235 ? 9.078 28.39 34.551 1 96.32 235 ARG A O 1
ATOM 1712 N N . ASP A 1 236 ? 10.919 28.542 33.335 1 95.63 236 ASP A N 1
ATOM 1713 C CA . ASP A 1 236 ? 11.713 29.18 34.381 1 95.63 236 ASP A CA 1
ATOM 1714 C C . ASP A 1 236 ? 11.103 30.518 34.794 1 95.63 236 ASP A C 1
ATOM 1716 O O . ASP A 1 236 ? 11.305 30.976 35.921 1 95.63 236 ASP A O 1
ATOM 1720 N N . LYS A 1 237 ? 10.436 31.106 33.964 1 95.72 237 LYS A N 1
ATOM 1721 C CA . LYS A 1 237 ? 9.835 32.409 34.234 1 95.72 237 LYS A CA 1
ATOM 1722 C C . LYS A 1 237 ? 8.38 32.263 34.673 1 95.72 237 LYS A C 1
ATOM 1724 O O . LYS A 1 237 ? 7.669 33.258 34.825 1 95.72 237 LYS A O 1
ATOM 1729 N N . GLY A 1 238 ? 7.904 30.978 34.711 1 96.17 238 GLY A N 1
ATOM 1730 C CA . GLY A 1 238 ? 6.598 30.694 35.284 1 96.17 238 GLY A CA 1
ATOM 1731 C C . GLY A 1 238 ? 5.498 30.593 34.244 1 96.17 238 GLY A C 1
ATOM 1732 O O . GLY A 1 238 ? 4.33 30.396 34.584 1 96.17 238 GLY A O 1
ATOM 1733 N N . ALA A 1 239 ? 5.813 30.703 32.988 1 97.18 239 ALA A N 1
ATOM 1734 C CA . ALA A 1 239 ? 4.812 30.574 31.933 1 97.18 239 ALA A CA 1
ATOM 1735 C C . ALA A 1 239 ? 4.311 29.137 31.825 1 97.18 239 ALA A C 1
ATOM 1737 O O . ALA A 1 239 ? 5.029 28.195 32.168 1 97.18 239 ALA A O 1
ATOM 1738 N N . ARG A 1 240 ? 3.086 28.99 31.407 1 97.87 240 ARG A N 1
ATOM 1739 C CA . ARG A 1 240 ? 2.594 27.668 31.035 1 97.87 240 ARG A CA 1
ATOM 1740 C C . ARG A 1 240 ? 3.207 27.207 29.717 1 97.87 240 ARG A C 1
ATOM 1742 O O . ARG A 1 240 ? 3.231 27.958 28.74 1 97.87 240 ARG A O 1
ATOM 1749 N N . ILE A 1 241 ? 3.7 25.997 29.683 1 97.9 241 ILE A N 1
ATOM 1750 C CA . ILE A 1 241 ? 4.337 25.509 28.465 1 97.9 241 ILE A CA 1
ATOM 1751 C C . ILE A 1 241 ? 3.449 24.457 27.805 1 97.9 241 ILE A C 1
ATOM 1753 O O . ILE A 1 241 ? 2.69 23.761 28.484 1 97.9 241 ILE A O 1
ATOM 1757 N N . HIS A 1 242 ? 3.509 24.405 26.534 1 97.88 242 HIS A N 1
ATOM 1758 C CA . HIS A 1 242 ? 2.813 23.404 25.733 1 97.88 242 HIS A CA 1
ATOM 1759 C C . HIS A 1 242 ? 3.771 22.696 24.781 1 97.88 242 HIS A C 1
ATOM 1761 O O . HIS A 1 242 ? 4.375 23.332 23.915 1 97.88 242 HIS A O 1
ATOM 1767 N N . PHE A 1 243 ? 3.795 21.39 24.879 1 96.69 243 PHE A N 1
ATOM 1768 C CA . PHE A 1 243 ? 4.742 20.576 24.126 1 96.69 243 PHE A CA 1
ATOM 1769 C C . PHE A 1 243 ? 4.267 20.382 22.691 1 96.69 243 PHE A C 1
ATOM 1771 O O . PHE A 1 243 ? 3.094 20.606 22.384 1 96.69 243 PHE A O 1
ATOM 1778 N N . GLY A 1 244 ? 5.204 19.955 21.868 1 94.68 244 GLY A N 1
ATOM 1779 C CA . GLY A 1 244 ? 4.902 19.769 20.457 1 94.68 244 GLY A CA 1
ATOM 1780 C C . GLY A 1 244 ? 4.158 18.478 20.171 1 94.68 244 GLY A C 1
ATOM 1781 O O . GLY A 1 244 ? 3.372 18.405 19.225 1 94.68 244 GLY A O 1
ATOM 1782 N N . ARG A 1 245 ? 4.143 17.56 20.949 1 92.14 245 ARG A N 1
ATOM 1783 C CA . ARG A 1 245 ? 3.699 16.196 20.677 1 92.14 245 ARG A CA 1
ATOM 1784 C C . ARG A 1 245 ? 2.18 16.128 20.562 1 92.14 245 ARG A C 1
ATOM 1786 O O . ARG A 1 245 ? 1.648 15.398 19.722 1 92.14 245 ARG A O 1
ATOM 1793 N N . PRO A 1 246 ? 1.419 16.859 21.378 1 93.14 246 PRO A N 1
ATOM 1794 C CA . PRO A 1 246 ? -0.039 16.75 21.3 1 93.14 246 PRO A CA 1
ATOM 1795 C C . PRO A 1 246 ? -0.578 17.04 19.901 1 93.14 246 PRO A C 1
ATOM 1797 O O . PRO A 1 246 ? -1.632 16.522 19.522 1 93.14 246 PRO A O 1
ATOM 1800 N N . MET A 1 247 ? 0.168 17.827 19.18 1 93.91 247 MET A N 1
ATOM 1801 C CA . MET A 1 247 ? -0.267 18.152 17.824 1 93.91 247 MET A CA 1
ATOM 1802 C C . MET A 1 247 ? -0.329 16.899 16.958 1 93.91 247 MET A C 1
ATOM 1804 O O . MET A 1 247 ? -1.228 16.757 16.127 1 93.91 247 MET A O 1
ATOM 1808 N N . LEU A 1 248 ? 0.564 15.977 17.212 1 90.89 248 LEU A N 1
ATOM 1809 C CA . LEU A 1 248 ? 0.658 14.769 16.399 1 90.89 248 LEU A CA 1
ATOM 1810 C C . LEU A 1 248 ? -0.583 13.9 16.571 1 90.89 248 LEU A C 1
ATOM 1812 O O . LEU A 1 248 ? -1.192 13.478 15.585 1 90.89 248 LEU A O 1
ATOM 1816 N N . ARG A 1 249 ? -0.987 13.682 17.767 1 91.63 249 ARG A N 1
ATOM 1817 C CA . ARG A 1 249 ? -2.15 12.848 18.054 1 91.63 249 ARG A CA 1
ATOM 1818 C C . ARG A 1 249 ? -3.403 13.408 17.39 1 91.63 249 ARG A C 1
ATOM 1820 O O . ARG A 1 249 ? -4.184 12.661 16.796 1 91.63 249 ARG A O 1
ATOM 1827 N N . GLN A 1 250 ? -3.532 14.664 17.557 1 94.7 250 GLN A N 1
ATOM 1828 C CA . GLN A 1 250 ? -4.711 15.303 16.981 1 94.7 250 GLN A CA 1
ATOM 1829 C C . GLN A 1 250 ? -4.66 15.279 15.456 1 94.7 250 GLN A C 1
ATOM 1831 O O . GLN A 1 250 ? -5.687 15.1 14.798 1 94.7 250 GLN A O 1
ATOM 1836 N N . GLN A 1 251 ? -3.536 15.477 15 1 95.4 251 GLN A N 1
ATOM 1837 C CA . GLN A 1 251 ? -3.364 15.445 13.551 1 95.4 251 GLN A CA 1
ATOM 1838 C C . GLN A 1 251 ? -3.741 14.08 12.982 1 95.4 251 GLN A C 1
ATOM 1840 O O . GLN A 1 251 ? 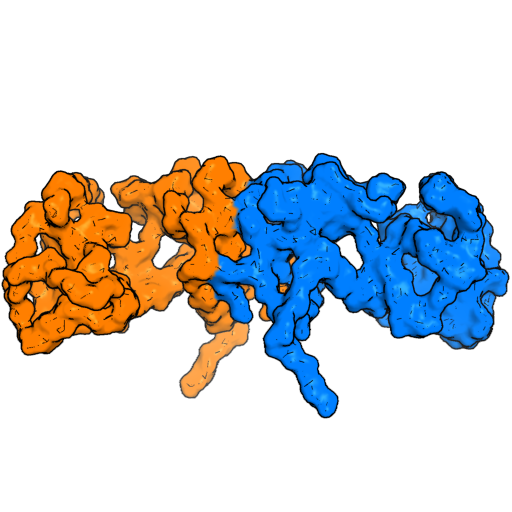-4.414 13.994 11.953 1 95.4 251 GLN A O 1
ATOM 1845 N N . ILE A 1 252 ? -3.35 13.02 13.665 1 96.36 252 ILE A N 1
ATOM 1846 C CA . ILE A 1 252 ? -3.643 11.659 13.23 1 96.36 252 ILE A CA 1
ATOM 1847 C C . ILE A 1 252 ? -5.153 11.438 13.205 1 96.36 252 ILE A C 1
ATOM 1849 O O . ILE A 1 252 ? -5.69 10.884 12.243 1 96.36 252 ILE A O 1
ATOM 1853 N N . ARG A 1 253 ? -5.762 11.86 14.237 1 95.83 253 ARG A N 1
ATOM 1854 C CA . ARG A 1 253 ? -7.215 11.746 14.314 1 95.83 253 ARG A CA 1
ATOM 1855 C C . ARG A 1 253 ? -7.884 12.489 13.162 1 95.83 253 ARG A C 1
ATOM 1857 O O . ARG A 1 253 ? -8.766 11.945 12.494 1 95.83 253 ARG A O 1
ATOM 1864 N N . LEU A 1 254 ? -7.462 13.685 12.914 1 97.17 254 LEU A N 1
ATOM 1865 C CA . LEU A 1 254 ? -8.041 14.525 11.871 1 97.17 254 LEU A CA 1
ATOM 1866 C C . LEU A 1 254 ? -7.794 13.926 10.491 1 97.17 254 LEU A C 1
ATOM 1868 O O . LEU A 1 254 ? -8.661 13.992 9.617 1 97.17 254 LEU A O 1
ATOM 1872 N N . MET A 1 255 ? -6.65 13.373 10.307 1 97.87 255 MET A N 1
ATOM 1873 C CA . MET A 1 255 ? -6.337 12.698 9.051 1 97.87 255 MET A CA 1
ATOM 1874 C C . MET A 1 255 ? -7.314 11.558 8.787 1 97.87 255 MET A C 1
ATOM 1876 O O . MET A 1 255 ? -7.889 11.465 7.701 1 97.87 255 MET A O 1
ATOM 1880 N N . GLY A 1 256 ? -7.466 10.696 9.801 1 97.59 256 GLY A N 1
ATOM 1881 C CA . GLY A 1 256 ? -8.405 9.593 9.677 1 97.59 256 GLY A CA 1
ATOM 1882 C C . GLY A 1 256 ? -9.819 10.046 9.362 1 97.59 256 GLY A C 1
ATOM 1883 O O . GLY A 1 256 ? -10.465 9.501 8.464 1 97.59 256 GLY A O 1
ATOM 1884 N N . GLU A 1 257 ? -10.187 11.071 10.056 1 97 257 GLU A N 1
ATOM 1885 C CA . GLU A 1 257 ? -11.526 11.615 9.853 1 97 257 GLU A CA 1
ATOM 1886 C C . GLU A 1 257 ? -11.702 12.131 8.428 1 97 257 GLU A C 1
ATOM 1888 O O . GLU A 1 257 ? -12.701 11.83 7.772 1 97 257 GLU A O 1
ATOM 1893 N N . HIS A 1 258 ? -10.786 12.884 7.984 1 97.84 258 HIS A N 1
ATOM 1894 C CA . HIS A 1 258 ? -10.875 13.442 6.639 1 97.84 258 HIS A CA 1
ATOM 1895 C C . HIS A 1 258 ? -10.924 12.339 5.587 1 97.84 258 HIS A C 1
ATOM 1897 O O . HIS A 1 258 ? -11.672 12.438 4.612 1 97.84 258 HIS A O 1
ATOM 1903 N N . MET A 1 259 ? -10.176 11.262 5.764 1 97.69 259 MET A N 1
ATOM 1904 C CA . MET A 1 259 ? -10.078 10.198 4.768 1 97.69 259 MET A CA 1
ATOM 1905 C C . MET A 1 259 ? -11.209 9.189 4.938 1 97.69 259 MET A C 1
ATOM 1907 O O . MET A 1 259 ? -11.263 8.185 4.225 1 97.69 259 MET A O 1
ATOM 1911 N N . GLY A 1 260 ? -12.051 9.406 5.935 1 95.35 260 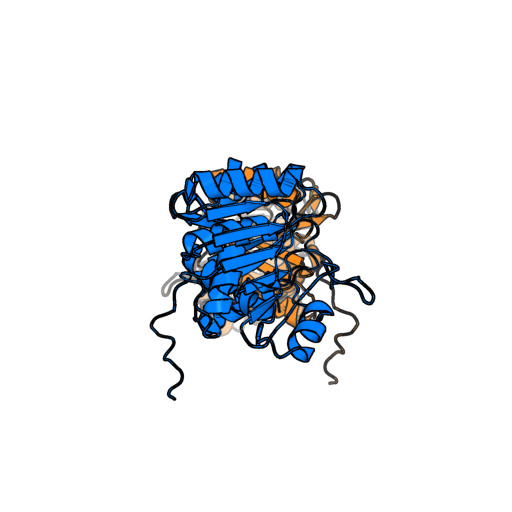GLY A N 1
ATOM 1912 C CA . GLY A 1 260 ? -13.284 8.641 6.036 1 95.35 260 GLY A CA 1
ATOM 1913 C C . GLY A 1 260 ? -13.15 7.408 6.91 1 95.35 260 GLY A C 1
ATOM 1914 O O . GLY A 1 260 ? -13.964 6.486 6.82 1 95.35 260 GLY A O 1
ATOM 1915 N N . ALA A 1 261 ? -12.094 7.342 7.688 1 94.38 261 ALA A N 1
ATOM 1916 C CA . ALA A 1 261 ? -11.972 6.216 8.61 1 94.38 261 ALA A CA 1
ATOM 1917 C C . ALA A 1 261 ? -13.106 6.218 9.631 1 94.38 261 ALA A C 1
ATOM 1919 O O . ALA A 1 261 ? -13.403 7.25 10.237 1 94.38 261 ALA A O 1
ATOM 1920 N N . LYS A 1 262 ? -13.781 5.093 9.73 1 88.86 262 LYS A N 1
ATOM 1921 C CA . LYS A 1 262 ? -14.944 4.981 10.606 1 88.86 262 LYS A CA 1
ATOM 1922 C C . LYS A 1 262 ? -14.731 3.905 11.667 1 88.86 262 LYS A C 1
ATOM 1924 O O . LYS A 1 262 ? -14.096 2.882 11.403 1 88.86 262 LYS A O 1
ATOM 1929 N N . ALA A 1 263 ? -15.279 4.322 12.781 1 86.13 263 ALA A N 1
ATOM 1930 C CA . ALA A 1 263 ? -15.265 3.317 13.841 1 86.13 263 ALA A CA 1
ATOM 1931 C C . ALA A 1 263 ? -16.169 2.138 13.492 1 86.13 263 ALA A C 1
ATOM 1933 O O . ALA A 1 263 ? -17.255 2.324 12.938 1 86.13 263 ALA A O 1
ATOM 1934 N N . ASN A 1 264 ? -15.545 0.989 13.509 1 73.71 264 ASN A N 1
ATOM 1935 C CA . ASN A 1 264 ? -16.395 -0.19 13.372 1 73.71 264 ASN A CA 1
ATOM 1936 C C . ASN A 1 264 ? -17.383 -0.305 14.529 1 73.71 264 ASN A C 1
ATOM 1938 O O . ASN A 1 264 ? -17.007 -0.145 15.691 1 73.71 264 ASN A O 1
ATOM 1942 N N . ALA A 1 265 ? -18.75 -0.055 14.361 1 61.73 265 ALA A N 1
ATOM 1943 C CA . ALA A 1 265 ? -19.818 -0.116 15.356 1 61.73 265 ALA A CA 1
ATOM 1944 C C . ALA A 1 265 ? -19.616 -1.294 16.305 1 61.73 265 ALA A C 1
ATOM 1946 O O . ALA A 1 265 ? -20.025 -1.239 17.467 1 61.73 265 ALA A O 1
ATOM 1947 N N . ASP A 1 266 ? -19.132 -2.433 15.915 1 55.31 266 ASP A N 1
ATOM 1948 C CA . ASP A 1 266 ? -19.045 -3.646 16.722 1 55.31 266 ASP A CA 1
ATOM 1949 C C . ASP A 1 266 ? -17.845 -3.595 17.664 1 55.31 266 ASP A C 1
ATOM 1951 O O . ASP A 1 266 ? -17.662 -4.488 18.494 1 55.31 266 ASP A O 1
ATOM 1955 N N . VAL A 1 267 ? -16.937 -2.766 17.476 1 49 267 VAL A N 1
ATOM 1956 C CA . VAL A 1 267 ? -15.839 -2.703 18.435 1 49 267 VAL A CA 1
ATOM 1957 C C . VAL A 1 267 ? -16.309 -2.017 19.715 1 49 267 VAL A C 1
ATOM 1959 O O . VAL A 1 267 ? -16.667 -0.837 19.699 1 49 267 VAL A O 1
ATOM 1962 N N . GLN A 1 268 ? -16.998 -2.676 20.651 1 39.79 268 GLN A N 1
ATOM 1963 C CA . GLN A 1 268 ? -17.428 -2.358 22.009 1 39.79 268 GLN A CA 1
ATOM 1964 C C . GLN A 1 268 ? -16.342 -1.601 22.767 1 39.79 268 GLN A C 1
ATOM 1966 O O . GLN A 1 268 ? -15.171 -1.988 22.736 1 39.79 268 GLN A O 1
ATOM 1971 N N . LYS A 1 269 ? -16.517 -0.254 23.157 1 38.9 269 LYS A N 1
ATOM 1972 C CA . LYS A 1 269 ? -15.72 0.446 24.161 1 38.9 269 LYS A CA 1
ATOM 1973 C C . LYS A 1 269 ? -15.224 -0.516 25.237 1 38.9 269 LYS A C 1
ATOM 1975 O O . LYS A 1 269 ? -15.98 -1.364 25.715 1 38.9 269 LYS A O 1
ATOM 1980 N N . PRO A 1 270 ? -13.928 -0.649 25.423 1 33.26 270 PRO A N 1
ATOM 1981 C CA . PRO A 1 270 ? -13.682 -1.396 26.659 1 33.26 270 PRO A CA 1
ATOM 1982 C C . PRO A 1 270 ? -14.617 -0.984 27.794 1 33.26 270 PRO A C 1
ATOM 1984 O O . PRO A 1 270 ? -14.975 0.191 27.908 1 33.26 270 PRO A O 1
ATOM 1987 N N . THR A 1 271 ? -15.466 -1.814 28.183 1 27.05 271 THR A N 1
ATOM 1988 C CA . THR A 1 271 ? -16.095 -1.588 29.479 1 27.05 271 THR A CA 1
ATOM 1989 C C . THR A 1 271 ? -15.118 -0.925 30.446 1 27.05 271 THR A C 1
ATOM 1991 O O . THR A 1 271 ? -14.036 -1.456 30.705 1 27.05 271 THR A O 1
ATOM 1994 N N . GLU A 1 272 ? -15.265 0.354 30.645 1 24.12 272 GLU A N 1
ATOM 1995 C CA . GLU A 1 272 ? -14.717 0.81 31.919 1 24.12 272 GLU A CA 1
ATOM 1996 C C . GLU A 1 272 ? -15.105 -0.133 33.055 1 24.12 272 GLU A C 1
ATOM 1998 O O . GLU A 1 272 ? -16.264 -0.539 33.164 1 24.12 272 GLU A O 1
ATOM 2003 N N . MET B 1 1 ? 5.151 -4.065 12.388 1 90.42 1 MET B N 1
ATOM 2004 C CA . MET B 1 1 ? 4.97 -2.616 12.391 1 90.42 1 MET B CA 1
ATOM 2005 C C . MET B 1 1 ? 5.375 -2.014 11.05 1 90.42 1 MET B C 1
ATOM 2007 O O . MET B 1 1 ? 6.373 -2.427 10.456 1 90.42 1 MET B O 1
ATOM 2011 N N . ILE B 1 2 ? 4.585 -1.189 10.45 1 97.61 2 ILE B N 1
ATOM 2012 C CA . ILE B 1 2 ? 4.85 -0.524 9.179 1 97.61 2 ILE B CA 1
ATOM 2013 C C . ILE B 1 2 ? 5.457 0.854 9.435 1 97.61 2 ILE B C 1
ATOM 2015 O O . ILE B 1 2 ? 4.892 1.659 10.179 1 97.61 2 ILE B O 1
ATOM 2019 N N . THR B 1 3 ? 6.622 1.145 8.854 1 97.53 3 THR B N 1
ATOM 2020 C CA . THR B 1 3 ? 7.357 2.394 9.018 1 97.53 3 THR B CA 1
ATOM 2021 C C . THR B 1 3 ? 7.763 2.965 7.662 1 97.53 3 THR B C 1
ATOM 2023 O O . THR B 1 3 ? 7.445 2.388 6.62 1 97.53 3 THR B O 1
ATOM 2026 N N . GLY B 1 4 ? 8.475 4.007 7.704 1 96.91 4 GLY B N 1
ATOM 2027 C CA . GLY B 1 4 ? 8.999 4.593 6.48 1 96.91 4 GLY B CA 1
ATOM 2028 C C . GLY B 1 4 ? 10.038 3.722 5.799 1 96.91 4 GLY B C 1
ATOM 2029 O O . GLY B 1 4 ? 10.369 3.94 4.632 1 96.91 4 GLY B O 1
ATOM 2030 N N . HIS B 1 5 ? 10.536 2.724 6.49 1 96.88 5 HIS B N 1
ATOM 2031 C CA . HIS B 1 5 ? 11.563 1.837 5.956 1 96.88 5 HIS B CA 1
ATOM 2032 C C . HIS B 1 5 ? 10.943 0.613 5.291 1 96.88 5 HIS B C 1
ATOM 2034 O O . HIS B 1 5 ? 11.625 -0.12 4.571 1 96.88 5 HIS B O 1
ATOM 2040 N N . THR B 1 6 ? 9.713 0.376 5.565 1 97.94 6 THR B N 1
ATOM 2041 C CA . THR B 1 6 ? 9.062 -0.861 5.148 1 97.94 6 THR B CA 1
ATOM 2042 C C . THR B 1 6 ? 8.964 -0.934 3.627 1 97.94 6 THR B C 1
ATOM 2044 O O . THR B 1 6 ? 8.512 0.015 2.982 1 97.94 6 THR B O 1
ATOM 2047 N N . LYS B 1 7 ? 9.443 -2.015 3.078 1 97.87 7 LYS B N 1
ATOM 2048 C CA . LYS B 1 7 ? 9.303 -2.264 1.646 1 97.87 7 LYS B CA 1
ATOM 2049 C C . LYS B 1 7 ? 7.858 -2.594 1.284 1 97.87 7 LYS B C 1
ATOM 2051 O O . LYS B 1 7 ? 7.191 -3.348 1.995 1 97.87 7 LYS B O 1
ATOM 2056 N N . LEU B 1 8 ? 7.422 -2.083 0.141 1 98.57 8 LEU B N 1
ATOM 2057 C CA . LEU B 1 8 ? 6.025 -2.238 -0.251 1 98.57 8 LEU B CA 1
ATOM 2058 C C . LEU B 1 8 ? 5.873 -3.338 -1.296 1 98.57 8 LEU B C 1
ATOM 2060 O O . LEU B 1 8 ? 6.669 -3.422 -2.235 1 98.57 8 LEU B O 1
ATOM 2064 N N . TYR B 1 9 ? 4.909 -4.144 -1.119 1 98.67 9 TYR B N 1
ATOM 2065 C CA . TYR B 1 9 ? 4.444 -5.129 -2.09 1 98.67 9 TYR B CA 1
ATOM 2066 C C . TYR B 1 9 ? 2.935 -5.033 -2.284 1 98.67 9 TYR B C 1
ATOM 2068 O O . TYR B 1 9 ? 2.23 -4.469 -1.444 1 98.67 9 TYR B O 1
ATOM 2076 N N . GLY B 1 10 ? 2.48 -5.563 -3.382 1 98.62 10 GLY B N 1
ATOM 2077 C CA . GLY B 1 10 ? 1.046 -5.488 -3.612 1 98.62 10 GLY B CA 1
ATOM 2078 C C . GLY B 1 10 ? 0.5 -6.682 -4.372 1 98.62 10 GLY B C 1
ATOM 2079 O O . GLY B 1 10 ? 1.257 -7.421 -5.005 1 98.62 10 GLY B O 1
ATOM 2080 N N . ILE B 1 11 ? -0.759 -6.89 -4.242 1 98.71 11 ILE B N 1
ATOM 2081 C CA . ILE B 1 11 ? -1.49 -7.776 -5.14 1 98.71 11 ILE B CA 1
ATOM 2082 C C . ILE B 1 11 ? -2.51 -6.971 -5.942 1 98.71 11 ILE B C 1
ATOM 2084 O O . ILE B 1 11 ? -3.248 -6.157 -5.381 1 98.71 11 ILE B O 1
ATOM 2088 N N . VAL B 1 12 ? -2.516 -7.157 -7.218 1 98.51 12 VAL B N 1
ATOM 2089 C CA . VAL B 1 12 ? -3.42 -6.466 -8.131 1 98.51 12 VAL B CA 1
ATOM 2090 C C . VAL B 1 12 ? -4.5 -7.43 -8.617 1 98.51 12 VAL B C 1
ATOM 2092 O O . VAL B 1 12 ? -4.193 -8.505 -9.137 1 98.51 12 VAL B O 1
ATOM 2095 N N . ALA B 1 13 ? -5.715 -7.05 -8.447 1 98.2 13 ALA B N 1
ATOM 2096 C CA . ALA B 1 13 ? -6.837 -7.909 -8.816 1 98.2 13 ALA B CA 1
ATOM 2097 C C . ALA B 1 13 ? -8.097 -7.087 -9.069 1 98.2 13 ALA B C 1
ATOM 2099 O O . ALA B 1 13 ? -8.15 -5.901 -8.733 1 98.2 13 ALA B O 1
ATOM 2100 N N . ASN B 1 14 ? -9.031 -7.628 -9.665 1 97.79 14 ASN B N 1
ATOM 2101 C CA . ASN B 1 14 ? -10.389 -7.122 -9.832 1 97.79 14 ASN B CA 1
ATOM 2102 C C . ASN B 1 14 ? -11.392 -8.258 -10.011 1 97.79 14 ASN B C 1
ATOM 2104 O O . ASN B 1 14 ? -11.396 -8.932 -11.042 1 97.79 14 ASN B O 1
ATOM 2108 N N . PRO B 1 15 ? -12.32 -8.592 -9.089 1 96.77 15 PRO B N 1
ATOM 2109 C CA . PRO B 1 15 ? -12.418 -7.973 -7.764 1 96.77 15 PRO B CA 1
ATOM 2110 C C . PRO B 1 15 ? -11.29 -8.401 -6.828 1 96.77 15 PRO B C 1
ATOM 2112 O O . PRO B 1 15 ? -10.548 -9.337 -7.138 1 96.77 15 PRO B O 1
ATOM 2115 N N . ILE B 1 16 ? -11.142 -7.701 -5.73 1 96.8 16 ILE B N 1
ATOM 2116 C CA . ILE B 1 16 ? -9.97 -7.915 -4.889 1 96.8 16 ILE B CA 1
ATOM 2117 C C . ILE B 1 16 ? -10.393 -8.552 -3.567 1 96.8 16 ILE B C 1
ATOM 2119 O O . ILE B 1 16 ? -9.564 -9.117 -2.85 1 96.8 16 ILE B O 1
ATOM 2123 N N . ALA B 1 17 ? -11.635 -8.554 -3.175 1 94.21 17 ALA B N 1
ATOM 2124 C CA . ALA B 1 17 ? -12.117 -8.882 -1.836 1 94.21 17 ALA B CA 1
ATOM 2125 C C . ALA B 1 17 ? -11.776 -10.323 -1.468 1 94.21 17 ALA B C 1
ATOM 2127 O O . ALA B 1 17 ? -11.498 -10.624 -0.305 1 94.21 17 ALA B O 1
ATOM 2128 N N . HIS B 1 18 ? -11.671 -11.17 -2.357 1 90.33 18 HIS B N 1
ATOM 2129 C CA . HIS B 1 18 ? -11.581 -12.602 -2.093 1 90.33 18 HIS B CA 1
ATOM 2130 C C . HIS B 1 18 ? -10.129 -13.052 -1.983 1 90.33 18 HIS B C 1
ATOM 2132 O O . HIS B 1 18 ? -9.856 -14.208 -1.651 1 90.33 18 HIS B O 1
ATOM 2138 N N . VAL B 1 19 ? -9.251 -12.187 -2.275 1 93.02 19 VAL B N 1
ATOM 2139 C CA . VAL B 1 19 ? -7.866 -12.645 -2.292 1 93.02 19 VAL B CA 1
ATOM 2140 C C . VAL B 1 19 ? -7.39 -12.908 -0.865 1 93.02 19 VAL B C 1
ATOM 2142 O O . VAL B 1 19 ? -7.739 -12.168 0.058 1 93.02 19 VAL B O 1
ATOM 2145 N N . LYS B 1 20 ? -6.52 -13.898 -0.684 1 92.64 20 LYS B N 1
ATOM 2146 C CA . LYS B 1 20 ? -5.958 -14.271 0.611 1 92.64 20 LYS B CA 1
ATOM 2147 C C . LYS B 1 20 ? -4.458 -13.997 0.659 1 92.64 20 LYS B C 1
ATOM 2149 O O . LYS B 1 20 ? -3.834 -14.113 1.716 1 92.64 20 LYS B O 1
ATOM 2154 N N . THR B 1 21 ? -3.948 -13.589 -0.385 1 95.15 21 THR B N 1
ATOM 2155 C CA . THR B 1 21 ? -2.511 -13.438 -0.587 1 95.15 21 THR B CA 1
ATOM 2156 C C . THR B 1 21 ? -1.921 -12.466 0.431 1 95.15 21 THR B C 1
ATOM 2158 O O . THR B 1 21 ? -0.862 -12.727 1.005 1 95.15 21 THR B O 1
ATOM 2161 N N . PRO B 1 22 ? -2.586 -11.324 0.713 1 97.8 22 PRO B N 1
ATOM 2162 C CA . PRO B 1 22 ? -1.983 -10.403 1.679 1 97.8 22 PRO B CA 1
ATOM 2163 C C . PRO B 1 22 ? -1.769 -11.042 3.05 1 97.8 22 PRO B C 1
ATOM 2165 O O . PRO B 1 22 ? -0.694 -10.904 3.639 1 97.8 22 PRO B O 1
ATOM 2168 N N . GLU B 1 23 ? -2.71 -11.76 3.504 1 96.95 23 GLU B N 1
ATOM 2169 C CA . GLU B 1 23 ? -2.598 -12.418 4.802 1 96.95 23 GLU B CA 1
ATOM 2170 C C . GLU B 1 23 ? -1.445 -13.417 4.818 1 96.95 23 GLU B C 1
ATOM 2172 O O . GLU B 1 23 ? -0.613 -13.399 5.727 1 96.95 23 GLU B O 1
ATOM 2177 N N . GLU B 1 24 ? -1.384 -14.213 3.813 1 96.32 24 GLU B N 1
ATOM 2178 C CA . GLU B 1 24 ? -0.411 -15.3 3.772 1 96.32 24 GLU B CA 1
ATOM 2179 C C . GLU B 1 24 ? 1.002 -14.768 3.55 1 96.32 24 GLU B C 1
ATOM 2181 O O . GLU B 1 24 ? 1.951 -15.227 4.188 1 96.32 24 GLU B O 1
ATOM 2186 N N . VAL B 1 25 ? 1.182 -13.824 2.712 1 97.79 25 VAL B N 1
ATOM 2187 C CA . VAL B 1 25 ? 2.507 -13.292 2.411 1 97.79 25 VAL B CA 1
ATOM 2188 C C . VAL B 1 25 ? 3.019 -12.477 3.596 1 97.79 25 VAL B C 1
ATOM 2190 O O . VAL B 1 25 ? 4.199 -12.555 3.948 1 97.79 25 VAL B O 1
ATOM 2193 N N . ASN B 1 26 ? 2.167 -11.669 4.18 1 98.2 26 ASN B N 1
ATOM 2194 C CA . ASN B 1 26 ? 2.602 -10.884 5.33 1 98.2 26 ASN B CA 1
ATOM 2195 C C . ASN B 1 26 ? 3.001 -11.778 6.5 1 98.2 26 ASN B C 1
ATOM 2197 O O . ASN B 1 26 ? 3.942 -11.466 7.233 1 98.2 26 ASN B O 1
ATOM 2201 N N . LYS B 1 27 ? 2.235 -12.885 6.719 1 96.99 27 LYS B N 1
ATOM 2202 C CA . LYS B 1 27 ? 2.65 -13.871 7.712 1 96.99 27 LYS B CA 1
ATOM 2203 C C . LYS B 1 27 ? 4.034 -14.427 7.39 1 96.99 27 LYS B C 1
ATOM 2205 O O . LYS B 1 27 ? 4.868 -14.586 8.284 1 96.99 27 LYS B O 1
ATOM 2210 N N . HIS B 1 28 ? 4.254 -14.723 6.164 1 96.71 28 HIS B N 1
ATOM 2211 C CA . HIS B 1 28 ? 5.545 -15.233 5.715 1 96.71 28 HIS B CA 1
ATOM 2212 C C . HIS B 1 28 ? 6.653 -14.212 5.95 1 96.71 28 HIS B C 1
ATOM 2214 O O . HIS B 1 28 ? 7.731 -14.56 6.436 1 96.71 28 HIS B O 1
ATOM 2220 N N . PHE B 1 29 ? 6.441 -12.908 5.588 1 97.46 29 PHE B N 1
ATOM 2221 C CA . PHE B 1 29 ? 7.418 -11.85 5.816 1 97.46 29 PHE B CA 1
ATOM 2222 C C . PHE B 1 29 ? 7.776 -11.751 7.294 1 97.46 29 PHE B C 1
ATOM 2224 O O . PHE B 1 29 ? 8.949 -11.612 7.646 1 97.46 29 PHE B O 1
ATOM 2231 N N . ALA B 1 30 ? 6.742 -11.802 8.11 1 96.72 30 ALA B N 1
ATOM 2232 C CA . ALA B 1 30 ? 6.963 -11.736 9.552 1 96.72 30 ALA B CA 1
ATOM 2233 C C . ALA B 1 30 ? 7.836 -12.894 10.026 1 96.72 30 ALA B C 1
ATOM 2235 O O . ALA B 1 30 ? 8.774 -12.695 10.802 1 96.72 30 ALA B O 1
ATOM 2236 N N . ALA B 1 31 ? 7.531 -14.077 9.569 1 95.6 31 ALA B N 1
ATOM 2237 C CA . ALA B 1 31 ? 8.283 -15.27 9.947 1 95.6 31 ALA B CA 1
ATOM 2238 C C . ALA B 1 31 ? 9.736 -15.171 9.49 1 95.6 31 ALA B C 1
ATOM 2240 O O . ALA B 1 31 ? 10.641 -15.667 10.165 1 95.6 31 ALA B O 1
ATOM 2241 N N . LEU B 1 32 ? 9.95 -14.528 8.418 1 95.54 32 LEU B N 1
ATOM 2242 C CA . LEU B 1 32 ? 11.28 -14.357 7.844 1 95.54 32 LEU B CA 1
ATOM 2243 C C . LEU B 1 32 ? 12.022 -13.211 8.524 1 95.54 32 LEU B C 1
ATOM 2245 O O . LEU B 1 32 ? 13.241 -13.087 8.387 1 95.54 32 LEU B O 1
ATOM 2249 N N . GLY B 1 33 ? 11.273 -12.291 9.207 1 96.27 33 GLY B N 1
ATOM 2250 C CA . GLY B 1 33 ? 11.845 -11.055 9.716 1 96.27 33 GLY B CA 1
ATOM 2251 C C . GLY B 1 33 ? 12.088 -10.019 8.634 1 96.27 33 GLY B C 1
ATOM 2252 O O . GLY B 1 33 ? 12.946 -9.148 8.784 1 96.27 33 GLY B O 1
ATOM 2253 N N . HIS B 1 34 ? 11.452 -10.223 7.53 1 97.16 34 HIS B N 1
ATOM 2254 C CA . HIS B 1 34 ? 11.555 -9.276 6.426 1 97.16 34 HIS B CA 1
ATOM 2255 C C . HIS B 1 34 ? 10.658 -8.064 6.654 1 97.16 34 HIS B C 1
ATOM 2257 O O . HIS B 1 34 ? 9.446 -8.208 6.834 1 97.16 34 HIS B O 1
ATOM 2263 N N . ASP B 1 35 ? 11.245 -6.887 6.636 1 97.47 35 ASP B N 1
ATOM 2264 C CA . ASP B 1 35 ? 10.462 -5.666 6.8 1 97.47 35 ASP B CA 1
ATOM 2265 C C . ASP B 1 35 ? 9.762 -5.283 5.498 1 97.47 35 ASP B C 1
ATOM 2267 O O . ASP B 1 35 ? 10.212 -4.382 4.787 1 97.47 35 ASP B O 1
ATOM 2271 N N . GLY B 1 36 ? 8.675 -5.938 5.225 1 98.07 36 GLY B N 1
ATOM 2272 C CA . GLY B 1 36 ? 7.826 -5.725 4.064 1 98.07 36 GLY B CA 1
ATOM 2273 C C . GLY B 1 36 ? 6.349 -5.9 4.364 1 98.07 36 GLY B C 1
ATOM 2274 O O . GLY B 1 36 ? 5.983 -6.564 5.336 1 98.07 36 GLY B O 1
ATOM 2275 N N . VAL B 1 37 ? 5.563 -5.239 3.559 1 98.72 37 VAL B N 1
ATOM 2276 C CA . VAL B 1 37 ? 4.117 -5.372 3.705 1 98.72 37 VAL B CA 1
ATOM 2277 C C . VAL B 1 37 ? 3.472 -5.545 2.332 1 98.72 37 VAL B C 1
ATOM 2279 O O . VAL B 1 37 ? 3.818 -4.838 1.383 1 98.72 37 VAL B O 1
ATOM 2282 N N . LEU B 1 38 ? 2.632 -6.505 2.204 1 98.8 38 LEU B N 1
ATOM 2283 C CA . LEU B 1 38 ? 1.846 -6.695 0.991 1 98.8 38 LEU B CA 1
ATOM 2284 C C . LEU B 1 38 ? 0.414 -6.209 1.189 1 98.8 38 LEU B C 1
ATOM 2286 O O . LEU B 1 38 ? -0.251 -6.599 2.151 1 98.8 38 LEU B O 1
ATOM 2290 N N . VAL B 1 39 ? -0.02 -5.383 0.255 1 98.81 39 VAL B N 1
ATOM 2291 C CA . VAL B 1 39 ? -1.347 -4.787 0.371 1 98.81 39 VAL B CA 1
ATOM 2292 C C . VAL B 1 39 ? -2.148 -5.058 -0.9 1 98.81 39 VAL B C 1
ATOM 2294 O O . VAL B 1 39 ? -1.578 -5.378 -1.945 1 98.81 39 VAL B O 1
ATOM 2297 N N . PRO B 1 40 ? -3.473 -4.951 -0.833 1 98.7 40 PRO B N 1
ATOM 2298 C CA . PRO B 1 40 ? -4.306 -5.154 -2.02 1 98.7 40 PRO B CA 1
ATOM 2299 C C . PRO B 1 40 ? -4.447 -3.89 -2.865 1 98.7 40 PRO B C 1
ATOM 2301 O O . PRO B 1 40 ? -4.621 -2.796 -2.322 1 98.7 40 PRO B O 1
ATOM 2304 N N . PHE B 1 41 ? -4.326 -4.009 -4.126 1 98.72 41 PHE B N 1
ATOM 2305 C CA . PHE B 1 41 ? -4.624 -2.972 -5.107 1 98.72 41 PHE B CA 1
ATOM 2306 C C . PHE B 1 41 ? -5.79 -3.389 -5.997 1 98.72 41 PHE B C 1
ATOM 2308 O O . PHE B 1 41 ? -5.646 -4.273 -6.844 1 98.72 41 PHE B O 1
ATOM 2315 N N . HIS B 1 42 ? -6.942 -2.807 -5.83 1 98.71 42 HIS B N 1
ATOM 2316 C CA . HIS B 1 42 ? -8.104 -3.063 -6.674 1 98.71 42 HIS B CA 1
ATOM 2317 C C . HIS B 1 42 ? -8.052 -2.229 -7.95 1 98.71 42 HIS B C 1
ATOM 2319 O O . HIS B 1 42 ? -8.471 -1.07 -7.956 1 98.71 42 HIS B O 1
ATOM 2325 N N . VAL B 1 43 ? -7.63 -2.821 -9.013 1 98.47 43 VAL B N 1
ATOM 2326 C CA . VAL B 1 43 ? -7.385 -2.11 -10.263 1 98.47 43 VAL B CA 1
ATOM 2327 C C . VAL B 1 43 ? -8.26 -2.693 -11.37 1 98.47 43 VAL B C 1
ATOM 2329 O O . VAL B 1 43 ? -8.222 -3.898 -11.631 1 98.47 43 VAL B O 1
ATOM 2332 N N . LEU B 1 44 ? -9.017 -1.913 -12.036 1 98.24 44 LEU B N 1
ATOM 2333 C CA . LEU B 1 44 ? -9.785 -2.334 -13.202 1 98.24 44 LEU B CA 1
ATOM 2334 C C . LEU B 1 44 ? -8.867 -2.598 -14.391 1 98.24 44 LEU B C 1
ATOM 2336 O O . LEU B 1 44 ? -7.818 -1.964 -14.523 1 98.24 44 LEU B O 1
ATOM 2340 N N . PRO B 1 45 ? -9.263 -3.469 -15.29 1 98.22 45 PRO B N 1
ATOM 2341 C CA . PRO B 1 45 ? -8.414 -3.831 -16.428 1 98.22 45 PRO B CA 1
ATOM 2342 C C . PRO B 1 45 ? -7.984 -2.62 -17.252 1 98.22 45 PRO B C 1
ATOM 2344 O O . PRO B 1 45 ? -6.822 -2.526 -17.657 1 98.22 45 PRO B O 1
ATOM 2347 N N . GLU B 1 46 ? -8.853 -1.666 -17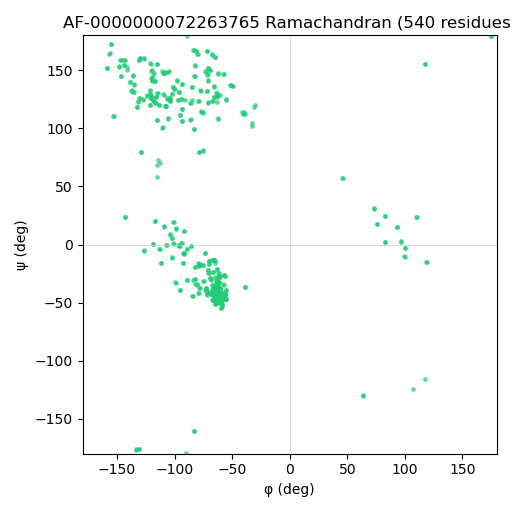.454 1 98.04 46 GLU B N 1
ATOM 2348 C CA . GLU B 1 46 ? -8.565 -0.513 -18.302 1 98.04 46 GLU B CA 1
ATOM 2349 C C . GLU B 1 46 ? -7.536 0.407 -17.651 1 98.04 46 GLU B C 1
ATOM 2351 O O . GLU B 1 46 ? -6.944 1.257 -18.32 1 98.04 46 GLU B O 1
ATOM 2356 N N . ASN B 1 47 ? -7.286 0.227 -16.366 1 97.91 47 ASN B N 1
ATOM 2357 C CA . ASN B 1 47 ? -6.382 1.107 -15.633 1 97.91 47 ASN B CA 1
ATOM 2358 C C . ASN B 1 47 ? -5.056 0.418 -15.323 1 97.91 47 ASN B C 1
ATOM 2360 O O . ASN B 1 47 ? -4.147 1.034 -14.765 1 97.91 47 ASN B O 1
ATOM 2364 N N . LEU B 1 48 ? -4.892 -0.842 -15.727 1 98.47 48 LEU B N 1
ATOM 2365 C CA . LEU B 1 48 ? -3.747 -1.656 -15.332 1 98.47 48 LEU B CA 1
ATOM 2366 C C . LEU B 1 48 ? -2.443 -1.031 -15.815 1 98.47 48 LEU B C 1
ATOM 2368 O O . LEU B 1 48 ? -1.497 -0.88 -15.039 1 98.47 48 LEU B O 1
ATOM 2372 N N . ALA B 1 49 ? -2.359 -0.629 -17.02 1 98.35 49 ALA B N 1
ATOM 2373 C CA . ALA B 1 49 ? -1.117 -0.129 -17.605 1 98.35 49 ALA B CA 1
ATOM 2374 C C . ALA B 1 49 ? -0.647 1.138 -16.896 1 98.35 49 ALA B C 1
ATOM 2376 O O . ALA B 1 49 ? 0.524 1.253 -16.528 1 98.35 49 ALA B O 1
ATOM 2377 N N . GLN B 1 50 ? -1.514 2.072 -16.724 1 97.66 50 GLN B N 1
ATOM 2378 C CA . GLN B 1 50 ? -1.175 3.316 -16.04 1 97.66 50 GLN B CA 1
ATOM 2379 C C . GLN B 1 50 ? -0.712 3.049 -14.611 1 97.66 50 GLN B C 1
ATOM 2381 O O . GLN B 1 50 ? 0.259 3.649 -14.145 1 97.66 50 GLN B O 1
ATOM 2386 N N . PHE B 1 51 ? -1.419 2.17 -13.98 1 98.05 51 PHE B N 1
ATOM 2387 C CA . PHE B 1 51 ? -1.113 1.84 -12.593 1 98.05 51 PHE B CA 1
ATOM 2388 C C . PHE B 1 51 ? 0.272 1.216 -12.478 1 98.05 51 PHE B C 1
ATOM 2390 O O . PHE B 1 51 ? 1.103 1.677 -11.692 1 98.05 51 PHE B O 1
ATOM 2397 N N . VAL B 1 52 ? 0.546 0.234 -13.272 1 98.41 52 VAL B N 1
ATOM 2398 C CA . VAL B 1 52 ? 1.816 -0.482 -13.221 1 98.41 52 VAL B CA 1
ATOM 2399 C C . VAL B 1 52 ? 2.955 0.459 -13.607 1 98.41 52 VAL B C 1
ATOM 2401 O O . VAL B 1 52 ? 4.021 0.44 -12.987 1 98.41 52 VAL B O 1
ATOM 2404 N N . ASN B 1 53 ? 2.762 1.297 -14.568 1 97.43 53 ASN B N 1
ATOM 2405 C CA . ASN B 1 53 ? 3.788 2.246 -14.986 1 97.43 53 ASN B CA 1
ATOM 2406 C C . ASN B 1 53 ? 4.118 3.24 -13.875 1 97.43 53 ASN B C 1
ATOM 2408 O O . ASN B 1 53 ? 5.259 3.69 -13.758 1 97.43 53 ASN B O 1
ATOM 2412 N N . SER B 1 54 ? 3.138 3.558 -13.099 1 97.13 54 SER B N 1
ATOM 2413 C CA . SER B 1 54 ? 3.393 4.438 -11.963 1 97.13 54 SER B CA 1
ATOM 2414 C C . SER B 1 54 ? 4.169 3.715 -10.867 1 97.13 54 SER B C 1
ATOM 2416 O O . SER B 1 54 ? 5.027 4.31 -10.211 1 97.13 54 SER B O 1
ATOM 2418 N N . LEU B 1 55 ? 3.879 2.461 -10.647 1 96.02 55 LEU B N 1
ATOM 2419 C CA . LEU B 1 55 ? 4.533 1.685 -9.599 1 96.02 55 LEU B CA 1
ATOM 2420 C C . LEU B 1 55 ? 5.996 1.429 -9.945 1 96.02 55 LEU B C 1
ATOM 2422 O O . LEU B 1 55 ? 6.841 1.327 -9.052 1 96.02 55 LEU B O 1
ATOM 2426 N N . ARG B 1 56 ? 6.234 1.388 -11.263 1 95.65 56 ARG B N 1
ATOM 2427 C CA . ARG B 1 56 ? 7.614 1.216 -11.706 1 95.65 56 ARG B CA 1
ATOM 2428 C C . ARG B 1 56 ? 8.509 2.318 -11.149 1 95.65 56 ARG B C 1
ATOM 2430 O O . ARG B 1 56 ? 9.711 2.116 -10.966 1 95.65 56 ARG B O 1
ATOM 2437 N N . LYS B 1 57 ? 7.936 3.438 -10.867 1 96.03 57 LYS B N 1
ATOM 2438 C CA . LYS B 1 57 ? 8.689 4.606 -10.42 1 96.03 57 LYS B CA 1
ATOM 2439 C C . LYS B 1 57 ? 8.586 4.782 -8.908 1 96.03 57 LYS B C 1
ATOM 2441 O O . LYS B 1 57 ? 9.065 5.777 -8.359 1 96.03 57 LYS B O 1
ATOM 2446 N N . LEU B 1 58 ? 7.908 3.919 -8.246 1 97.63 58 LEU B N 1
ATOM 2447 C CA . LEU B 1 58 ? 7.834 3.911 -6.789 1 97.63 58 LEU B CA 1
ATOM 2448 C C . LEU B 1 58 ? 9.103 3.321 -6.183 1 97.63 58 LEU B C 1
ATOM 2450 O O . LEU B 1 58 ? 9.339 2.115 -6.279 1 97.63 58 LEU B O 1
ATOM 2454 N N . GLU B 1 59 ? 9.886 4.073 -5.482 1 97.58 59 GLU B N 1
ATOM 2455 C CA . GLU B 1 59 ? 11.261 3.737 -5.124 1 97.58 59 GLU B CA 1
ATOM 2456 C C . GLU B 1 59 ? 11.304 2.599 -4.109 1 97.58 59 GLU B C 1
ATOM 2458 O O . GLU B 1 59 ? 12.294 1.867 -4.031 1 97.58 59 GLU B O 1
ATOM 2463 N N . ASN B 1 60 ? 10.261 2.425 -3.363 1 97.78 60 ASN B N 1
ATOM 2464 C CA . ASN B 1 60 ? 10.311 1.419 -2.308 1 97.78 60 ASN B CA 1
ATOM 2465 C C . ASN B 1 60 ? 9.436 0.214 -2.642 1 97.78 60 ASN B C 1
ATOM 2467 O O . ASN B 1 60 ? 9.054 -0.547 -1.751 1 97.78 60 ASN B O 1
ATOM 2471 N N . LEU B 1 61 ? 9.01 0.052 -3.878 1 98.15 61 LEU B N 1
ATOM 2472 C CA . LEU B 1 61 ? 8.258 -1.125 -4.298 1 98.15 61 LEU B CA 1
ATOM 2473 C C . LEU B 1 61 ? 9.184 -2.322 -4.49 1 98.15 61 LEU B C 1
ATOM 2475 O O . LEU B 1 61 ? 10.215 -2.214 -5.159 1 98.15 61 LEU B O 1
ATOM 2479 N N . GLY B 1 62 ? 8.804 -3.399 -3.949 1 97.93 62 GLY B N 1
ATOM 2480 C CA . GLY B 1 62 ? 9.552 -4.632 -4.133 1 97.93 62 GLY B CA 1
ATOM 2481 C C . GLY B 1 62 ? 9.009 -5.497 -5.256 1 97.93 62 GLY B C 1
ATOM 2482 O O . GLY B 1 62 ? 9.776 -6.095 -6.013 1 97.93 62 GLY B O 1
ATOM 2483 N N . GLY B 1 63 ? 7.719 -5.512 -5.324 1 98.35 63 GLY B N 1
ATOM 2484 C CA . GLY B 1 63 ? 7.108 -6.355 -6.339 1 98.35 63 GLY B CA 1
ATOM 2485 C C . GLY B 1 63 ? 5.594 -6.394 -6.251 1 98.35 63 GLY B C 1
ATOM 2486 O O . GLY B 1 63 ? 4.999 -5.727 -5.403 1 98.35 63 GLY B O 1
ATOM 2487 N N . LEU B 1 64 ? 5.032 -7.148 -7.181 1 98.55 64 LEU B N 1
ATOM 2488 C CA . LEU B 1 64 ? 3.584 -7.279 -7.3 1 98.55 64 LEU B CA 1
ATOM 2489 C C . LEU B 1 64 ? 3.185 -8.736 -7.508 1 98.55 64 LEU B C 1
ATOM 2491 O O . LEU B 1 64 ? 3.851 -9.468 -8.244 1 98.55 64 LEU B O 1
ATOM 2495 N N . VAL B 1 65 ? 2.197 -9.084 -6.843 1 98.52 65 VAL B N 1
ATOM 2496 C CA . VAL B 1 65 ? 1.44 -10.271 -7.23 1 98.52 65 VAL B CA 1
ATOM 2497 C C . VAL B 1 65 ? 0.273 -9.869 -8.13 1 98.52 65 VAL B C 1
ATOM 2499 O O . VAL B 1 65 ? -0.346 -8.823 -7.924 1 98.52 65 VAL B O 1
ATOM 2502 N N . VAL B 1 66 ? 0.06 -10.63 -9.131 1 98.19 66 VAL B N 1
ATOM 2503 C CA . VAL B 1 66 ? -0.973 -10.322 -10.115 1 98.19 66 VAL B CA 1
ATOM 2504 C C . VAL B 1 66 ? -1.946 -11.494 -10.227 1 98.19 66 VAL B C 1
ATOM 2506 O O . VAL B 1 66 ? -1.528 -12.645 -10.366 1 98.19 66 VAL B O 1
ATOM 2509 N N . THR B 1 67 ? -3.169 -11.268 -10.126 1 96.38 67 THR B N 1
ATOM 2510 C CA . THR B 1 67 ? -4.17 -12.321 -10.251 1 96.38 67 THR B CA 1
ATOM 2511 C C . THR B 1 67 ? -5.306 -11.881 -11.17 1 96.38 67 THR B C 1
ATOM 2513 O O . THR B 1 67 ? -5.193 -10.869 -11.865 1 96.38 67 THR B O 1
ATOM 2516 N N . VAL B 1 68 ? -6.273 -12.707 -11.286 1 93.02 68 VAL B N 1
ATOM 2517 C CA . VAL B 1 68 ? -7.367 -12.48 -12.224 1 93.02 68 VAL B CA 1
ATOM 2518 C C . VAL B 1 68 ? -7.924 -11.07 -12.038 1 93.02 68 VAL B C 1
ATOM 2520 O O . VAL B 1 68 ? -8.059 -10.593 -10.909 1 93.02 68 VAL B O 1
ATOM 2523 N N . PRO B 1 69 ? -8.151 -10.442 -13.183 1 96.14 69 PRO B N 1
ATOM 2524 C CA . PRO B 1 69 ? -8.031 -10.9 -14.569 1 96.14 69 PRO B CA 1
ATOM 2525 C C . PRO B 1 69 ? -6.75 -10.414 -15.243 1 96.14 69 PRO B C 1
ATOM 2527 O O . PRO B 1 69 ? -6.656 -10.416 -16.473 1 96.14 69 PRO B O 1
ATOM 2530 N N . HIS B 1 70 ? -5.762 -10.018 -14.543 1 97.78 70 HIS B N 1
ATOM 2531 C CA . HIS B 1 70 ? -4.69 -9.182 -15.068 1 97.78 70 HIS B CA 1
ATOM 2532 C C . HIS B 1 70 ? -3.497 -10.025 -15.506 1 97.78 70 HIS B C 1
ATOM 2534 O O . HIS B 1 70 ? -2.535 -9.502 -16.073 1 97.78 70 HIS B O 1
ATOM 2540 N N . LYS B 1 71 ? -3.509 -11.331 -15.374 1 97.13 71 LYS B N 1
ATOM 2541 C CA . LYS B 1 71 ? -2.32 -12.169 -15.499 1 97.13 71 LYS B CA 1
ATOM 2542 C C . LYS B 1 71 ? -1.805 -12.182 -16.935 1 97.13 71 LYS B C 1
ATOM 2544 O O . LYS B 1 71 ? -0.609 -12.366 -17.17 1 97.13 71 LYS B O 1
ATOM 2549 N N . THR B 1 72 ? -2.669 -12.034 -17.852 1 97.1 72 THR B N 1
ATOM 2550 C CA . THR B 1 72 ? -2.246 -12.034 -19.248 1 97.1 72 THR B CA 1
ATOM 2551 C C . THR B 1 72 ? -1.78 -10.644 -19.671 1 97.1 72 THR B C 1
ATOM 2553 O O . THR B 1 72 ? -0.704 -10.495 -20.254 1 97.1 72 THR B O 1
ATOM 2556 N N . ALA B 1 73 ? -2.528 -9.612 -19.301 1 97.74 73 ALA B N 1
ATOM 2557 C CA . ALA B 1 73 ? -2.263 -8.236 -19.711 1 97.74 73 ALA B CA 1
ATOM 2558 C C . ALA B 1 73 ? -0.955 -7.726 -19.113 1 97.74 73 ALA B C 1
ATOM 2560 O O . ALA B 1 73 ? -0.28 -6.883 -19.707 1 97.74 73 ALA B O 1
ATOM 2561 N N . ILE B 1 74 ? -0.507 -8.281 -18.034 1 98.28 74 ILE B N 1
ATOM 2562 C CA . ILE B 1 74 ? 0.657 -7.781 -17.311 1 98.28 74 ILE B CA 1
ATOM 2563 C C . ILE B 1 74 ? 1.924 -8.064 -18.114 1 98.28 74 ILE B C 1
ATOM 2565 O O . ILE B 1 74 ? 2.958 -7.427 -17.9 1 98.28 74 ILE B O 1
ATOM 2569 N N . LEU B 1 75 ? 1.847 -9.028 -19.009 1 98.18 75 LEU B N 1
ATOM 2570 C CA . LEU B 1 75 ? 3.018 -9.471 -19.757 1 98.18 75 LEU B CA 1
ATOM 2571 C C . LEU B 1 75 ? 3.629 -8.316 -20.543 1 98.18 75 LEU B C 1
ATOM 2573 O O . LEU B 1 75 ? 4.848 -8.131 -20.535 1 98.18 75 LEU B O 1
ATOM 2577 N N . SER B 1 76 ? 2.772 -7.542 -21.159 1 98.04 76 SER B N 1
ATOM 2578 C CA . SER B 1 76 ? 3.241 -6.461 -22.019 1 98.04 76 SER B CA 1
ATOM 2579 C C . SER B 1 76 ? 3.806 -5.307 -21.198 1 98.04 76 SER B C 1
ATOM 2581 O O . SER B 1 76 ? 4.432 -4.397 -21.745 1 98.04 76 SER B O 1
ATOM 2583 N N . LEU B 1 77 ? 3.664 -5.368 -19.916 1 98.32 77 LEU B N 1
ATOM 2584 C CA . LEU B 1 77 ? 4.115 -4.294 -19.037 1 98.32 77 LEU B CA 1
ATOM 2585 C C . LEU B 1 77 ? 5.434 -4.659 -18.366 1 98.32 77 LEU B C 1
ATOM 2587 O O . LEU B 1 77 ? 6.045 -3.825 -17.693 1 98.32 77 LEU B O 1
ATOM 2591 N N . CYS B 1 78 ? 5.794 -5.895 -18.489 1 98.47 78 CYS B N 1
ATOM 2592 C CA . CYS B 1 78 ? 7.082 -6.341 -17.97 1 98.47 78 CYS B CA 1
ATOM 2593 C C . CYS B 1 78 ? 8.203 -6.037 -18.956 1 98.47 78 CYS B C 1
ATOM 2595 O O . CYS B 1 78 ? 7.999 -6.091 -20.17 1 98.47 78 CYS B O 1
ATOM 2597 N N . ASP B 1 79 ? 9.369 -5.705 -18.434 1 98.56 79 ASP B N 1
ATOM 2598 C CA . ASP B 1 79 ? 10.547 -5.486 -19.268 1 98.56 79 ASP B CA 1
ATOM 2599 C C . ASP B 1 79 ? 11.224 -6.809 -19.621 1 98.56 79 ASP B C 1
ATOM 2601 O O . ASP B 1 79 ? 11.874 -6.921 -20.662 1 98.56 79 ASP B O 1
ATOM 2605 N N . ARG B 1 80 ? 11.076 -7.743 -18.72 1 98.25 80 ARG B N 1
ATOM 2606 C CA . ARG B 1 80 ? 11.644 -9.076 -18.887 1 98.25 80 ARG B CA 1
ATOM 2607 C C . ARG B 1 80 ? 10.747 -10.138 -18.26 1 98.25 80 ARG B C 1
ATOM 2609 O O . ARG B 1 80 ? 10.115 -9.894 -17.23 1 98.25 80 ARG B O 1
ATOM 2616 N N . LEU B 1 81 ? 10.733 -11.271 -18.898 1 98.37 81 LEU B N 1
ATOM 2617 C CA . LEU B 1 81 ? 10.03 -12.434 -18.37 1 98.37 81 LEU B CA 1
ATOM 2618 C C . LEU B 1 81 ? 11.002 -13.573 -18.08 1 98.37 81 LEU B C 1
ATOM 2620 O O . LEU B 1 81 ? 11.956 -13.786 -18.832 1 98.37 81 LEU B O 1
ATOM 2624 N N . GLU B 1 82 ? 10.776 -14.228 -17.037 1 97.86 82 GLU B N 1
ATOM 2625 C CA . GLU B 1 82 ? 11.622 -15.358 -16.665 1 97.86 82 GLU B CA 1
ATOM 2626 C C . GLU B 1 82 ? 10.839 -16.668 -16.697 1 97.86 82 GLU B C 1
ATOM 2628 O O . GLU B 1 82 ? 9.609 -16.665 -16.614 1 97.86 82 GLU B O 1
ATOM 2633 N N . GLY B 1 83 ? 11.597 -17.763 -16.886 1 96.68 83 GLY B N 1
ATOM 2634 C CA . GLY B 1 83 ? 10.976 -19.077 -16.917 1 96.68 83 GLY B CA 1
ATOM 2635 C C . GLY B 1 83 ? 10.005 -19.252 -18.07 1 96.68 83 GLY B C 1
ATOM 2636 O O . GLY B 1 83 ? 10.338 -18.957 -19.219 1 96.68 83 GLY B O 1
ATOM 2637 N N . ASP B 1 84 ? 8.796 -19.725 -17.725 1 97.17 84 ASP B N 1
ATOM 2638 C CA . ASP B 1 84 ? 7.861 -20.136 -18.767 1 97.17 84 ASP B CA 1
ATOM 2639 C C . ASP B 1 84 ? 6.762 -19.094 -18.961 1 97.17 84 ASP B C 1
ATOM 2641 O O . ASP B 1 84 ? 5.772 -19.348 -19.651 1 97.17 84 ASP B O 1
ATOM 2645 N N . ALA B 1 85 ? 6.876 -17.972 -18.353 1 97.56 85 ALA B N 1
ATOM 2646 C CA . ALA B 1 85 ? 5.81 -16.973 -18.363 1 97.56 85 ALA B CA 1
ATOM 2647 C C . ALA B 1 85 ? 5.427 -16.593 -19.79 1 97.56 85 ALA B C 1
ATOM 2649 O O . ALA B 1 85 ? 4.242 -16.523 -20.125 1 97.56 85 ALA B O 1
ATOM 2650 N N . ALA B 1 86 ? 6.386 -16.434 -20.638 1 97.15 86 ALA B N 1
ATOM 2651 C CA . ALA B 1 86 ? 6.125 -16.053 -22.024 1 97.15 86 ALA B CA 1
ATOM 2652 C C . ALA B 1 86 ? 5.361 -17.151 -22.76 1 97.15 86 ALA B C 1
ATOM 2654 O O . ALA B 1 86 ? 4.379 -16.874 -23.453 1 97.15 86 ALA B O 1
ATOM 2655 N N . ALA B 1 87 ? 5.796 -18.355 -22.607 1 96.23 87 ALA B N 1
ATOM 2656 C CA . ALA B 1 87 ? 5.186 -19.494 -23.288 1 96.23 87 ALA B CA 1
ATOM 2657 C C . ALA B 1 87 ? 3.773 -19.749 -22.771 1 96.23 87 ALA B C 1
ATOM 2659 O O . ALA B 1 87 ? 2.894 -20.168 -23.528 1 96.23 87 ALA B O 1
ATOM 2660 N N . ILE B 1 88 ? 3.616 -19.51 -21.522 1 96.22 88 ILE B N 1
ATOM 2661 C CA . ILE B 1 88 ? 2.307 -19.695 -20.904 1 96.22 88 ILE B CA 1
ATOM 2662 C C . ILE B 1 88 ? 1.379 -18.553 -21.308 1 96.22 88 ILE B C 1
ATOM 2664 O O . ILE B 1 88 ? 0.163 -18.738 -21.408 1 96.22 88 ILE B O 1
ATOM 2668 N N . GLY B 1 89 ? 1.941 -17.36 -21.527 1 95.86 89 GLY B N 1
ATOM 2669 C CA . GLY B 1 89 ? 1.151 -16.191 -21.88 1 95.86 89 GLY B CA 1
ATOM 2670 C C . GLY B 1 89 ? 0.544 -15.494 -20.677 1 95.86 89 GLY B C 1
ATOM 2671 O O . GLY B 1 89 ? -0.498 -14.846 -20.789 1 95.86 89 GLY B O 1
ATOM 2672 N N . ALA B 1 90 ? 1.168 -15.679 -19.51 1 96.72 90 ALA B N 1
ATOM 2673 C CA . ALA B 1 90 ? 0.682 -15.063 -18.278 1 96.72 90 ALA B CA 1
ATOM 2674 C C . ALA B 1 90 ? 1.793 -14.973 -17.235 1 96.72 90 ALA B C 1
ATOM 2676 O O . ALA B 1 90 ? 2.738 -15.765 -17.256 1 96.72 90 ALA B O 1
ATOM 2677 N N . ALA B 1 91 ? 1.717 -14.035 -16.389 1 97.99 91 ALA B N 1
ATOM 2678 C CA . ALA B 1 91 ? 2.594 -13.872 -15.233 1 97.99 91 ALA B CA 1
ATOM 2679 C C . ALA B 1 91 ? 1.794 -13.509 -13.985 1 97.99 91 ALA B C 1
ATOM 2681 O O . ALA B 1 91 ? 0.776 -12.818 -14.071 1 97.99 91 ALA B O 1
ATOM 2682 N N . ASN B 1 92 ? 2.275 -14.016 -12.863 1 97.74 92 ASN B N 1
ATOM 2683 C CA . ASN B 1 92 ? 1.484 -13.718 -11.674 1 97.74 92 ASN B CA 1
ATOM 2684 C C . ASN B 1 92 ? 2.336 -13.087 -10.577 1 97.74 92 ASN B C 1
ATOM 2686 O O . ASN B 1 92 ? 1.817 -12.694 -9.53 1 97.74 92 ASN B O 1
ATOM 2690 N N . VAL B 1 93 ? 3.628 -12.992 -10.781 1 98.66 93 VAL B N 1
ATOM 2691 C CA . VAL B 1 93 ? 4.49 -12.314 -9.819 1 98.66 93 VAL B CA 1
ATOM 2692 C C . VAL B 1 93 ? 5.506 -11.445 -10.557 1 98.66 93 VAL B C 1
ATOM 2694 O O . VAL B 1 93 ? 6.153 -11.902 -11.502 1 98.66 93 VAL B O 1
ATOM 2697 N N . ILE B 1 94 ? 5.651 -10.215 -10.138 1 98.8 94 ILE B N 1
ATOM 2698 C CA . ILE B 1 94 ? 6.557 -9.233 -10.725 1 98.8 94 ILE B CA 1
ATOM 2699 C C . ILE B 1 94 ? 7.554 -8.756 -9.671 1 98.8 94 ILE B C 1
ATOM 2701 O O . ILE B 1 94 ? 7.167 -8.422 -8.548 1 98.8 94 ILE B O 1
ATOM 2705 N N . ARG B 1 95 ? 8.766 -8.788 -9.966 1 98.62 95 ARG B N 1
ATOM 2706 C CA . ARG B 1 95 ? 9.805 -8.157 -9.158 1 98.62 95 ARG B CA 1
ATOM 2707 C C . ARG B 1 95 ? 10.218 -6.813 -9.749 1 98.62 95 ARG B C 1
ATOM 2709 O O . ARG B 1 95 ? 10.37 -6.685 -10.965 1 98.62 95 ARG B O 1
ATOM 2716 N N . ARG B 1 96 ? 10.309 -5.863 -8.962 1 98.4 96 ARG B N 1
ATOM 2717 C CA . ARG B 1 96 ? 10.865 -4.586 -9.397 1 98.4 96 ARG B CA 1
ATOM 2718 C C . ARG B 1 96 ? 12.342 -4.479 -9.033 1 98.4 96 ARG B C 1
ATOM 2720 O O . ARG B 1 96 ? 12.705 -4.562 -7.858 1 98.4 96 ARG B O 1
ATOM 2727 N N . GLU B 1 97 ? 13.115 -4.24 -9.99 1 97.26 97 GLU B N 1
ATOM 2728 C CA . GLU B 1 97 ? 14.538 -4.01 -9.759 1 97.26 97 GLU B CA 1
ATOM 2729 C C . GLU B 1 97 ? 14.8 -2.572 -9.32 1 97.26 97 GLU B C 1
ATOM 2731 O O . GLU B 1 97 ? 13.923 -1.713 -9.431 1 97.26 97 GLU B O 1
ATOM 2736 N N . SER B 1 98 ? 15.991 -2.302 -8.821 1 95.02 98 SER B N 1
ATOM 2737 C CA . SER B 1 98 ? 16.342 -1.002 -8.259 1 95.02 98 SER B CA 1
ATOM 2738 C C . SER B 1 98 ? 16.248 0.098 -9.311 1 95.02 98 SER B C 1
ATOM 2740 O O . SER B 1 98 ? 15.978 1.256 -8.984 1 95.02 98 SER B O 1
ATOM 2742 N N . ASP B 1 99 ? 16.388 -0.291 -10.6 1 95.37 99 ASP B N 1
ATOM 2743 C CA . ASP B 1 99 ? 16.363 0.712 -11.66 1 95.37 99 ASP B CA 1
ATOM 2744 C C . ASP B 1 99 ? 14.956 0.872 -12.232 1 95.37 99 ASP B C 1
ATOM 2746 O O . ASP B 1 99 ? 14.762 1.571 -13.228 1 95.37 99 ASP B O 1
ATOM 2750 N N . GLY B 1 100 ? 14.027 0.116 -11.676 1 96.13 100 GLY B N 1
ATOM 2751 C CA . GLY B 1 100 ? 12.642 0.259 -12.096 1 96.13 100 GLY B CA 1
ATOM 2752 C C . GLY B 1 100 ? 12.204 -0.808 -13.081 1 96.13 100 GLY B C 1
ATOM 2753 O O . GLY B 1 100 ? 11.027 -0.881 -13.443 1 96.13 100 GLY B O 1
ATOM 2754 N N . THR B 1 101 ? 13.141 -1.68 -13.472 1 97.84 101 THR B N 1
ATOM 2755 C CA . THR B 1 101 ? 12.808 -2.781 -14.37 1 97.84 101 THR B CA 1
ATOM 2756 C C . THR B 1 101 ? 11.858 -3.763 -13.693 1 97.84 101 THR B C 1
ATOM 2758 O O . THR B 1 101 ? 12.036 -4.1 -12.52 1 97.84 101 THR B O 1
ATOM 2761 N N . LEU B 1 102 ? 10.864 -4.155 -14.478 1 98.6 102 LEU B N 1
ATOM 2762 C CA . LEU B 1 102 ? 9.905 -5.136 -13.983 1 98.6 102 LEU B CA 1
ATOM 2763 C C . LEU B 1 102 ? 10.166 -6.508 -14.597 1 98.6 102 LEU B C 1
ATOM 2765 O O . LEU B 1 102 ? 10.187 -6.651 -15.821 1 98.6 102 LEU B O 1
ATOM 2769 N N . VAL B 1 103 ? 10.366 -7.488 -13.749 1 98.8 103 VAL B N 1
ATOM 2770 C CA . VAL B 1 103 ? 10.626 -8.86 -14.171 1 98.8 103 VAL B CA 1
ATOM 2771 C C . VAL B 1 103 ? 9.466 -9.759 -13.751 1 98.8 103 VAL B C 1
ATOM 2773 O O . VAL B 1 103 ? 9.19 -9.91 -12.559 1 98.8 103 VAL B O 1
ATOM 2776 N N . GLY B 1 104 ? 8.807 -10.398 -14.694 1 98.67 104 GLY B N 1
ATOM 2777 C CA . GLY B 1 104 ? 7.633 -11.212 -14.423 1 98.67 104 GLY B CA 1
ATOM 2778 C C . GLY B 1 104 ? 7.91 -12.702 -14.493 1 98.67 104 GLY B C 1
ATOM 2779 O O . GLY B 1 104 ? 8.76 -13.145 -15.269 1 98.67 104 GLY B O 1
ATOM 2780 N N . VAL B 1 105 ? 7.192 -13.452 -13.695 1 98.46 105 VAL B N 1
ATOM 2781 C CA . VAL B 1 105 ? 7.257 -14.91 -13.703 1 98.46 105 VAL B CA 1
ATOM 2782 C C . VAL B 1 105 ? 5.869 -15.491 -13.446 1 98.46 105 VAL B C 1
ATOM 2784 O O . VAL B 1 105 ? 4.967 -14.783 -12.991 1 98.46 105 VAL B O 1
ATOM 2787 N N . MET B 1 106 ? 5.717 -16.719 -13.854 1 97.76 106 MET B N 1
ATOM 2788 C CA . MET B 1 106 ? 4.541 -17.508 -13.495 1 97.76 106 MET B CA 1
ATOM 2789 C C . MET B 1 106 ? 4.899 -18.585 -12.477 1 97.76 106 MET B C 1
ATOM 2791 O O . MET B 1 106 ? 5.676 -19.494 -12.775 1 97.76 106 MET B O 1
ATOM 2795 N N . LEU B 1 107 ? 4.234 -18.491 -11.275 1 97.52 107 LEU B N 1
ATOM 2796 C CA . LEU B 1 107 ? 4.675 -19.375 -10.202 1 97.52 107 LEU B CA 1
ATOM 2797 C C . LEU B 1 107 ? 3.552 -20.315 -9.775 1 97.52 107 LEU B C 1
ATOM 2799 O O . LEU B 1 107 ? 3.751 -21.179 -8.918 1 97.52 107 LEU B O 1
ATOM 2803 N N . ASP B 1 108 ? 2.373 -20.266 -10.372 1 94.81 108 ASP B N 1
ATOM 2804 C CA . ASP B 1 108 ? 1.252 -21.126 -10.004 1 94.81 108 ASP B CA 1
ATOM 2805 C C . ASP B 1 108 ? 1.622 -22.601 -10.148 1 94.81 108 ASP B C 1
ATOM 2807 O O . ASP B 1 108 ? 1.473 -23.379 -9.204 1 94.81 108 ASP B O 1
ATOM 2811 N N . GLY B 1 109 ? 2.095 -22.919 -11.283 1 97.01 109 GLY B N 1
ATOM 2812 C CA . GLY B 1 109 ? 2.477 -24.299 -11.536 1 97.01 109 GLY B CA 1
ATOM 2813 C C . GLY B 1 109 ? 3.643 -24.762 -10.682 1 97.01 109 GLY B C 1
ATOM 2814 O O . GLY B 1 109 ? 3.634 -25.88 -10.163 1 97.01 109 GLY B O 1
ATOM 2815 N N . LYS B 1 110 ? 4.584 -23.878 -10.54 1 97.26 110 LYS B N 1
ATOM 2816 C CA . LYS B 1 110 ? 5.751 -24.204 -9.725 1 97.26 110 LYS B CA 1
ATOM 2817 C C . LYS B 1 110 ? 5.362 -24.412 -8.264 1 97.26 110 LYS B C 1
ATOM 2819 O O . LYS B 1 110 ? 5.945 -25.25 -7.574 1 97.26 110 LYS B O 1
ATOM 2824 N N . GLY B 1 111 ? 4.417 -23.594 -7.879 1 97.18 111 GLY B N 1
ATOM 2825 C CA . GLY B 1 111 ? 3.891 -23.813 -6.541 1 97.18 111 GLY B CA 1
ATOM 2826 C C . GLY B 1 111 ? 3.285 -25.192 -6.357 1 97.18 111 GLY B C 1
ATOM 2827 O O . GLY B 1 111 ? 3.514 -25.845 -5.338 1 97.18 111 GLY B O 1
ATOM 2828 N N . PHE B 1 112 ? 2.544 -25.604 -7.309 1 97.35 112 PHE B N 1
ATOM 2829 C CA . PHE B 1 112 ? 1.897 -26.91 -7.254 1 97.35 112 PHE B CA 1
ATOM 2830 C C . PHE B 1 112 ? 2.933 -28.026 -7.206 1 97.35 112 PHE B C 1
ATOM 2832 O O . PHE B 1 112 ? 2.872 -28.9 -6.338 1 97.35 112 PHE B O 1
ATOM 2839 N N . VAL B 1 113 ? 3.927 -28.015 -8.092 1 98.12 113 VAL B N 1
ATOM 2840 C CA . VAL B 1 113 ? 4.952 -29.051 -8.171 1 98.12 113 VAL B CA 1
ATOM 2841 C C . VAL B 1 113 ? 5.795 -29.042 -6.898 1 98.12 113 VAL B C 1
ATOM 2843 O O . VAL B 1 113 ? 6.122 -30.1 -6.355 1 98.12 113 VAL B O 1
ATOM 2846 N N . SER B 1 114 ? 6.076 -27.877 -6.445 1 97.41 114 SER B N 1
ATOM 2847 C CA . SER B 1 114 ? 6.819 -27.773 -5.193 1 97.41 114 SER B CA 1
ATOM 2848 C C . SER B 1 114 ? 6.025 -28.357 -4.029 1 97.41 114 SER B C 1
ATOM 2850 O O . SER B 1 114 ? 6.602 -28.927 -3.101 1 97.41 114 SER B O 1
ATOM 2852 N N . GLY B 1 115 ? 4.756 -28.147 -4.086 1 96.96 115 GLY B N 1
ATOM 2853 C CA . GLY B 1 115 ? 3.901 -28.77 -3.088 1 96.96 115 GLY B CA 1
ATOM 2854 C C . GLY B 1 115 ? 3.981 -30.285 -3.095 1 96.96 115 GLY B C 1
ATOM 2855 O O . GLY B 1 115 ? 4.006 -30.915 -2.036 1 96.96 115 GLY B O 1
ATOM 2856 N N . LEU B 1 116 ? 4.02 -30.879 -4.266 1 97.92 116 LEU B N 1
ATOM 2857 C CA . LEU B 1 116 ? 4.2 -32.32 -4.398 1 97.92 116 LEU B CA 1
ATOM 2858 C C . LEU B 1 116 ? 5.532 -32.758 -3.799 1 97.92 116 LEU B C 1
ATOM 2860 O O . LEU B 1 116 ? 5.578 -33.683 -2.984 1 97.92 116 LEU B O 1
ATOM 2864 N N . VAL B 1 117 ? 6.535 -32.015 -4.124 1 97.04 117 VAL B N 1
ATOM 2865 C CA . VAL B 1 117 ? 7.879 -32.353 -3.668 1 97.04 117 VAL B CA 1
ATOM 2866 C C . VAL B 1 117 ? 7.951 -32.247 -2.146 1 97.04 117 VAL B C 1
ATOM 2868 O O . VAL B 1 117 ? 8.511 -33.123 -1.483 1 97.04 117 VAL B O 1
ATOM 2871 N N . ALA B 1 118 ? 7.383 -31.227 -1.654 1 95.75 118 ALA B N 1
ATOM 2872 C CA . ALA B 1 118 ? 7.375 -31.026 -0.207 1 95.75 118 ALA B CA 1
ATOM 2873 C C . ALA B 1 118 ? 6.615 -32.146 0.498 1 95.75 118 ALA B C 1
ATOM 2875 O O . ALA B 1 118 ? 6.766 -32.34 1.707 1 95.75 118 ALA B O 1
ATOM 2876 N N . SER B 1 119 ? 5.789 -32.806 -0.222 1 96.14 119 SER B N 1
ATOM 2877 C CA . SER B 1 119 ? 5.033 -33.937 0.307 1 96.14 119 SER B CA 1
ATOM 2878 C C . SER B 1 119 ? 5.682 -35.263 -0.075 1 96.14 119 SER B C 1
ATOM 2880 O O . SER B 1 119 ? 5.013 -36.298 -0.118 1 96.14 119 SER B O 1
ATOM 2882 N N . ASP B 1 120 ? 6.899 -35.2 -0.539 1 96.51 120 ASP B N 1
ATOM 2883 C CA . ASP B 1 120 ? 7.735 -36.353 -0.86 1 96.51 120 ASP B CA 1
ATOM 2884 C C . ASP B 1 120 ? 7.262 -37.033 -2.143 1 96.51 120 ASP B C 1
ATOM 2886 O O . ASP B 1 120 ? 7.268 -38.262 -2.238 1 96.51 120 ASP B O 1
ATOM 2890 N N . ILE B 1 121 ? 6.72 -36.291 -3.022 1 97.49 121 ILE B N 1
ATOM 2891 C CA . ILE B 1 121 ? 6.341 -36.78 -4.343 1 97.49 121 ILE B CA 1
ATOM 2892 C C . ILE B 1 121 ? 7.253 -36.166 -5.402 1 97.49 121 ILE B C 1
ATOM 2894 O O . ILE B 1 121 ? 7.077 -35.007 -5.787 1 97.49 121 ILE B O 1
ATOM 2898 N N . ASP B 1 122 ? 8.155 -36.873 -5.811 1 97.43 122 ASP B N 1
ATOM 2899 C CA . ASP B 1 122 ? 9.03 -36.474 -6.909 1 97.43 122 ASP B CA 1
ATOM 2900 C C . ASP B 1 122 ? 8.425 -36.851 -8.259 1 97.43 122 ASP B C 1
ATOM 2902 O O . ASP B 1 122 ? 8.259 -38.034 -8.563 1 97.43 122 ASP B O 1
ATOM 2906 N N . VAL B 1 123 ? 8.226 -35.925 -9.109 1 98.07 123 VAL B N 1
ATOM 2907 C CA . VAL B 1 123 ? 7.447 -36.179 -10.316 1 98.07 123 VAL B CA 1
ATOM 2908 C C . VAL B 1 123 ? 8.375 -36.606 -11.451 1 98.07 123 VAL B C 1
ATOM 2910 O O . VAL B 1 123 ? 7.914 -36.956 -12.54 1 98.07 123 VAL B O 1
ATOM 2913 N N . THR B 1 124 ? 9.672 -36.519 -11.205 1 97.92 124 THR B N 1
ATOM 2914 C CA . THR B 1 124 ? 10.637 -36.863 -12.243 1 97.92 124 THR B CA 1
ATOM 2915 C C . THR B 1 124 ? 10.387 -38.273 -12.769 1 97.92 124 THR B C 1
ATOM 2917 O O . THR B 1 124 ? 10.265 -39.22 -11.989 1 97.92 124 THR B O 1
ATOM 2920 N N . GLY B 1 125 ? 10.212 -38.337 -14.105 1 98.07 125 GLY B N 1
ATOM 2921 C CA . GLY B 1 125 ? 10.083 -39.632 -14.752 1 98.07 125 GLY B CA 1
ATOM 2922 C C . GLY B 1 125 ? 8.674 -40.192 -14.692 1 98.07 125 GLY B C 1
ATOM 2923 O O . GLY B 1 125 ? 8.401 -41.261 -15.242 1 98.07 125 GLY B O 1
ATOM 2924 N N . MET B 1 126 ? 7.766 -39.507 -14.16 1 97.93 126 MET B N 1
ATOM 2925 C CA . MET B 1 126 ? 6.411 -40.02 -13.977 1 97.93 126 MET B CA 1
ATOM 2926 C C . MET B 1 126 ? 5.598 -39.879 -15.259 1 97.93 126 MET B C 1
ATOM 2928 O O . MET B 1 126 ? 5.91 -39.042 -16.108 1 97.93 126 MET B O 1
ATOM 2932 N N . ASN B 1 127 ? 4.628 -40.761 -15.344 1 97.93 127 ASN B N 1
ATOM 2933 C CA . ASN B 1 127 ? 3.558 -40.635 -16.327 1 97.93 127 ASN B CA 1
ATOM 2934 C C . ASN B 1 127 ? 2.344 -39.917 -15.745 1 97.93 127 ASN B C 1
ATOM 2936 O O . ASN B 1 127 ? 1.589 -40.499 -14.963 1 97.93 127 ASN B O 1
ATOM 2940 N N . ALA B 1 128 ? 2.176 -38.681 -16.169 1 97.94 128 ALA B N 1
ATOM 2941 C CA . ALA B 1 128 ? 1.175 -37.839 -15.519 1 97.94 128 ALA B CA 1
ATOM 2942 C C . ALA B 1 128 ? -0.015 -37.59 -16.441 1 97.94 128 ALA B C 1
ATOM 2944 O O . ALA B 1 128 ? 0.132 -37.575 -17.665 1 97.94 128 ALA B O 1
ATOM 2945 N N . CYS B 1 129 ? -1.127 -37.462 -15.83 1 97.21 129 CYS B N 1
ATOM 2946 C CA . CYS B 1 129 ? -2.362 -37.048 -16.486 1 97.21 129 CYS B CA 1
ATOM 2947 C C . CYS B 1 129 ? -2.923 -35.785 -15.844 1 97.21 129 CYS B C 1
ATOM 2949 O O . CYS B 1 129 ? -3.192 -35.761 -14.641 1 97.21 129 CYS B O 1
ATOM 2951 N N . LEU B 1 130 ? -3.048 -34.76 -16.608 1 97.89 130 LEU B N 1
ATOM 2952 C CA . LEU B 1 130 ? -3.568 -33.475 -16.153 1 97.89 130 LEU B CA 1
ATOM 2953 C C . LEU B 1 130 ? -4.965 -33.225 -16.71 1 97.89 130 LEU B C 1
ATOM 2955 O O . LEU B 1 130 ? -5.151 -33.166 -17.927 1 97.89 130 LEU B O 1
ATOM 2959 N N . LEU B 1 131 ? -5.894 -33.09 -15.797 1 96.4 131 LEU B N 1
ATOM 2960 C CA . LEU B 1 131 ? -7.267 -32.795 -16.189 1 96.4 131 LEU B CA 1
ATOM 2961 C C . LEU B 1 131 ? -7.526 -31.292 -16.176 1 96.4 131 LEU B C 1
ATOM 2963 O O . LEU B 1 131 ? -7.468 -30.657 -15.12 1 96.4 131 LEU B O 1
ATOM 2967 N N . GLY B 1 132 ? -7.827 -30.78 -17.372 1 95.52 132 GLY B N 1
ATOM 2968 C CA . GLY B 1 132 ? -8.023 -29.348 -17.531 1 95.52 132 GLY B CA 1
ATOM 2969 C C . GLY B 1 132 ? -7.015 -28.708 -18.467 1 95.52 132 GLY B C 1
ATOM 2970 O O . GLY B 1 132 ? -5.888 -29.191 -18.599 1 95.52 132 GLY B O 1
ATOM 2971 N N . ALA B 1 133 ? -7.404 -27.569 -19.064 1 95.38 133 ALA B N 1
ATOM 2972 C CA . ALA B 1 133 ? -6.512 -26.825 -19.949 1 95.38 133 ALA B CA 1
ATOM 2973 C C . ALA B 1 133 ? -6.697 -25.32 -19.775 1 95.38 133 ALA B C 1
ATOM 2975 O O . ALA B 1 133 ? -6.437 -24.545 -20.699 1 95.38 133 ALA B O 1
ATOM 2976 N N . GLY B 1 134 ? -7.169 -24.938 -18.677 1 91.58 134 GLY B N 1
ATOM 2977 C CA . GLY B 1 134 ? -7.317 -23.528 -18.352 1 91.58 134 GLY B CA 1
ATOM 2978 C C . GLY B 1 134 ? -6.043 -22.903 -17.816 1 91.58 134 GLY B C 1
ATOM 2979 O O . GLY B 1 134 ? -4.947 -23.418 -18.047 1 91.58 134 GLY B O 1
ATOM 2980 N N . GLY B 1 135 ? -6.153 -21.777 -17.141 1 89.54 135 GLY B N 1
ATOM 2981 C CA . GLY B 1 135 ? -5.008 -21.031 -16.643 1 89.54 135 GLY B CA 1
ATOM 2982 C C . GLY B 1 135 ? -4.143 -21.831 -15.688 1 89.54 135 GLY B C 1
ATOM 2983 O O . GLY B 1 135 ? -2.939 -21.979 -15.908 1 89.54 135 GLY B O 1
ATOM 2984 N N . ALA B 1 136 ? -4.809 -22.337 -14.676 1 91.52 136 ALA B N 1
ATOM 2985 C CA . ALA B 1 136 ? -4.073 -23.128 -13.693 1 91.52 136 ALA B CA 1
ATOM 2986 C C . ALA B 1 136 ? -3.44 -24.356 -14.341 1 91.52 136 ALA B C 1
ATOM 2988 O O . ALA B 1 136 ? -2.27 -24.66 -14.098 1 91.52 136 ALA B O 1
ATOM 2989 N N . ALA B 1 137 ? -4.202 -25.022 -15.151 1 95.95 137 ALA B N 1
ATOM 2990 C CA . ALA B 1 137 ? -3.725 -26.22 -15.837 1 95.95 137 ALA B CA 1
ATOM 2991 C C . ALA B 1 137 ? -2.526 -25.903 -16.726 1 95.95 137 ALA B C 1
ATOM 2993 O O . ALA B 1 137 ? -1.557 -26.665 -16.768 1 95.95 137 ALA B O 1
ATOM 2994 N N . SER B 1 138 ? -2.605 -24.833 -17.418 1 97.08 138 SER B N 1
ATOM 2995 C CA . SER B 1 138 ? -1.506 -24.426 -18.288 1 97.08 138 SER B CA 1
ATOM 2996 C C . SER B 1 138 ? -0.219 -24.224 -17.496 1 97.08 138 SER B C 1
ATOM 2998 O O . SER B 1 138 ? 0.833 -24.748 -17.868 1 97.08 138 SER B O 1
ATOM 3000 N N . ALA B 1 139 ? -0.325 -23.526 -16.436 1 97.14 139 ALA B N 1
ATOM 3001 C CA . ALA B 1 139 ? 0.837 -23.289 -15.583 1 97.14 139 ALA B CA 1
ATOM 3002 C C . ALA B 1 139 ? 1.406 -24.602 -15.053 1 97.14 139 ALA B C 1
ATOM 3004 O O . ALA B 1 139 ? 2.623 -24.799 -15.043 1 97.14 139 ALA B O 1
ATOM 3005 N N . ILE B 1 140 ? 0.55 -25.463 -14.683 1 98.01 140 ILE B N 1
ATOM 3006 C CA . ILE B 1 140 ? 0.962 -26.732 -14.092 1 98.01 140 ILE B CA 1
ATOM 3007 C C . ILE B 1 140 ? 1.596 -27.618 -15.162 1 98.01 140 ILE B C 1
ATOM 3009 O O . ILE B 1 140 ? 2.59 -28.3 -14.903 1 98.01 140 ILE B O 1
ATOM 3013 N N . ALA B 1 141 ? 1.037 -27.639 -16.343 1 98.51 141 ALA B N 1
ATOM 3014 C CA . ALA B 1 141 ? 1.592 -28.429 -17.439 1 98.51 141 ALA B CA 1
ATOM 3015 C C . ALA B 1 141 ? 3.05 -28.061 -17.696 1 98.51 141 ALA B C 1
ATOM 3017 O O . ALA B 1 141 ? 3.914 -28.938 -17.777 1 98.51 141 ALA B O 1
ATOM 3018 N N . PHE B 1 142 ? 3.317 -26.818 -17.76 1 98.55 142 PHE B N 1
ATOM 3019 C CA . PHE B 1 142 ? 4.679 -26.351 -17.989 1 98.55 142 PHE B CA 1
ATOM 3020 C C . PHE B 1 142 ? 5.581 -26.717 -16.817 1 98.55 142 PHE B C 1
ATOM 3022 O O . PHE B 1 142 ? 6.715 -27.158 -17.013 1 98.55 142 PHE B O 1
ATOM 3029 N N . ALA B 1 143 ? 5.073 -26.555 -15.648 1 98.36 143 ALA B N 1
ATOM 3030 C CA . ALA B 1 143 ? 5.868 -26.837 -14.455 1 98.36 143 ALA B CA 1
ATOM 3031 C C . ALA B 1 143 ? 6.216 -28.32 -14.366 1 98.36 143 ALA B C 1
ATOM 3033 O O . ALA B 1 143 ? 7.324 -28.68 -13.962 1 98.36 143 ALA B O 1
ATOM 3034 N N . LEU B 1 144 ? 5.267 -29.188 -14.694 1 98.52 144 LEU B N 1
ATOM 3035 C CA . LEU B 1 144 ? 5.5 -30.628 -14.685 1 98.52 144 LEU B CA 1
ATOM 3036 C C . LEU B 1 144 ? 6.574 -31.012 -15.698 1 98.52 144 LEU B C 1
ATOM 3038 O O . LEU B 1 144 ? 7.466 -31.805 -15.393 1 98.52 144 LEU B O 1
ATOM 3042 N N . ALA B 1 145 ? 6.431 -30.441 -16.857 1 98.49 145 ALA B N 1
ATOM 3043 C CA . ALA B 1 145 ? 7.418 -30.718 -17.898 1 98.49 145 ALA B CA 1
ATOM 3044 C C . ALA B 1 145 ? 8.808 -30.251 -17.475 1 98.49 145 ALA B C 1
ATOM 3046 O O . ALA B 1 145 ? 9.789 -30.981 -17.63 1 98.49 145 ALA B O 1
ATOM 3047 N N . GLU B 1 146 ? 8.859 -29.09 -16.932 1 97.93 146 GLU B N 1
ATOM 3048 C CA . GLU B 1 146 ? 10.124 -28.543 -16.45 1 97.93 146 GLU B CA 1
ATOM 3049 C C . GLU B 1 146 ? 10.727 -29.425 -15.361 1 97.93 146 GLU B C 1
ATOM 3051 O O . GLU B 1 146 ? 11.947 -29.587 -15.291 1 97.93 146 GLU B O 1
ATOM 3056 N N . ALA B 1 147 ? 9.863 -29.952 -14.545 1 97.68 147 ALA B N 1
ATOM 3057 C CA . ALA B 1 147 ? 10.302 -30.745 -13.398 1 97.68 147 ALA B CA 1
ATOM 3058 C C . ALA B 1 147 ? 10.775 -32.127 -13.836 1 97.68 147 ALA B C 1
ATOM 3060 O O . ALA B 1 147 ? 11.351 -32.874 -13.041 1 97.68 147 ALA B O 1
ATOM 3061 N N . GLY B 1 148 ? 10.393 -32.552 -15.077 1 97.67 148 GLY B N 1
ATOM 3062 C CA . GLY B 1 148 ? 11.035 -33.74 -15.616 1 97.67 148 GLY B CA 1
ATOM 3063 C C . GLY B 1 148 ? 10.106 -34.937 -15.695 1 97.67 148 GLY B C 1
ATOM 3064 O O . GLY B 1 148 ? 10.558 -36.083 -15.663 1 97.67 148 GLY B O 1
ATOM 3065 N N . VAL B 1 149 ? 8.812 -34.734 -15.761 1 98.12 149 VAL B N 1
ATOM 3066 C CA . VAL B 1 149 ? 7.925 -35.858 -16.045 1 98.12 149 VAL B CA 1
ATOM 3067 C C . VAL B 1 149 ? 8.315 -36.5 -17.374 1 98.12 149 VAL B C 1
ATOM 3069 O O . VAL B 1 149 ? 8.771 -35.815 -18.292 1 98.12 149 VAL B O 1
ATOM 3072 N N . ALA B 1 150 ? 8.115 -37.772 -17.381 1 97.93 150 ALA B N 1
ATOM 3073 C CA . ALA B 1 150 ? 8.474 -38.473 -18.611 1 97.93 150 ALA B CA 1
ATOM 3074 C C . ALA B 1 150 ? 7.397 -38.297 -19.677 1 97.93 150 ALA B C 1
ATOM 3076 O O . ALA B 1 150 ? 7.705 -38.154 -20.863 1 97.93 150 ALA B O 1
ATOM 3077 N N . ARG B 1 151 ? 6.183 -38.383 -19.246 1 97.79 151 ARG B N 1
ATOM 3078 C CA . ARG B 1 151 ? 5.022 -38.259 -20.121 1 97.79 151 ARG B CA 1
ATOM 3079 C C . ARG B 1 151 ? 3.925 -37.432 -19.46 1 97.79 151 ARG B C 1
ATOM 3081 O O . ARG B 1 151 ? 3.688 -37.554 -18.257 1 97.79 151 ARG B O 1
ATOM 3088 N N . LEU B 1 152 ? 3.298 -36.603 -20.278 1 98.28 152 LEU B N 1
ATOM 3089 C CA . LEU B 1 152 ? 2.181 -35.79 -19.81 1 98.28 152 LEU B CA 1
ATOM 3090 C C . LEU B 1 152 ? 1.007 -35.871 -20.78 1 98.28 152 LEU B C 1
ATOM 3092 O O . LEU B 1 152 ? 1.153 -35.562 -21.965 1 98.28 152 LEU B O 1
ATOM 3096 N N . THR B 1 153 ? -0.113 -36.365 -20.295 1 97.44 153 THR B N 1
ATOM 3097 C CA . THR B 1 153 ? -1.352 -36.355 -21.065 1 97.44 153 THR B CA 1
ATOM 3098 C C . THR B 1 153 ? -2.301 -35.277 -20.548 1 97.44 153 THR B C 1
ATOM 3100 O O . THR B 1 153 ? -2.619 -35.242 -19.358 1 97.44 153 THR B O 1
ATOM 3103 N N . ILE B 1 154 ? -2.729 -34.421 -21.403 1 97.83 154 ILE B N 1
ATOM 3104 C CA . ILE B 1 154 ? -3.643 -33.341 -21.049 1 97.83 154 ILE B CA 1
ATOM 3105 C C . ILE B 1 154 ? -5.049 -33.671 -21.545 1 97.83 154 ILE B C 1
ATOM 3107 O O . ILE B 1 154 ? -5.244 -33.967 -22.726 1 97.83 154 ILE B O 1
ATOM 3111 N N . VAL B 1 155 ? -5.975 -33.614 -20.632 1 96.14 155 VAL B N 1
ATOM 3112 C CA . VAL B 1 155 ? -7.36 -33.944 -20.953 1 96.14 155 VAL B CA 1
ATOM 3113 C C . VAL B 1 155 ? -8.259 -32.748 -20.652 1 96.14 155 VAL B C 1
ATOM 3115 O O . VAL B 1 155 ? -8.153 -32.136 -19.586 1 96.14 155 VAL B O 1
ATOM 3118 N N . ASN B 1 156 ? -9.102 -32.402 -21.545 1 95 156 ASN B N 1
ATOM 3119 C CA . ASN B 1 156 ? -10.031 -31.289 -21.38 1 95 156 ASN B CA 1
ATOM 3120 C C . ASN B 1 156 ? -11.339 -31.534 -22.127 1 95 156 ASN B C 1
ATOM 3122 O O . ASN B 1 156 ? -11.369 -32.286 -23.103 1 95 156 ASN B O 1
ATOM 3126 N N . ARG B 1 157 ? -12.376 -30.95 -21.672 1 90.07 157 ARG B N 1
ATOM 3127 C CA . ARG B 1 157 ? -13.666 -31.059 -22.346 1 90.07 157 ARG B CA 1
ATOM 3128 C C . ARG B 1 157 ? -13.567 -30.601 -23.797 1 90.07 157 ARG B C 1
ATOM 3130 O O . ARG B 1 157 ? -14.093 -31.258 -24.698 1 90.07 157 ARG B O 1
ATOM 3137 N N . SER B 1 158 ? -12.9 -29.416 -23.981 1 91.1 158 SER B N 1
ATOM 3138 C CA . SER B 1 158 ? -12.577 -28.972 -25.333 1 91.1 158 SER B CA 1
ATOM 3139 C C . SER B 1 158 ? -11.256 -29.565 -25.81 1 91.1 158 SER B C 1
ATOM 3141 O O . SER B 1 158 ? -10.184 -29.11 -25.406 1 91.1 158 SER B O 1
ATOM 3143 N N . GLU B 1 159 ? -11.293 -30.462 -26.67 1 91.97 159 GLU B N 1
ATOM 3144 C CA . GLU B 1 159 ? -10.095 -31.153 -27.136 1 91.97 159 GLU B CA 1
ATOM 3145 C C . GLU B 1 159 ? -9.114 -30.182 -27.787 1 91.97 159 GLU B C 1
ATOM 3147 O O . GLU B 1 159 ? -7.898 -30.361 -27.69 1 91.97 159 GLU B O 1
ATOM 3152 N N . ASP B 1 160 ? -9.639 -29.183 -28.403 1 95.65 160 ASP B N 1
ATOM 3153 C CA . ASP B 1 160 ? -8.793 -28.206 -29.081 1 95.65 160 ASP B CA 1
ATOM 3154 C C . ASP B 1 160 ? -7.91 -27.459 -28.084 1 95.65 160 ASP B C 1
ATOM 3156 O O . ASP B 1 160 ? -6.743 -27.18 -28.368 1 95.65 160 ASP B O 1
ATOM 3160 N N . LYS B 1 161 ? -8.449 -27.15 -26.969 1 95.62 161 LYS B N 1
ATOM 3161 C CA . LYS B 1 161 ? -7.678 -26.453 -25.943 1 95.62 161 LYS B CA 1
ATOM 3162 C C . LYS B 1 161 ? -6.562 -27.339 -25.398 1 95.62 161 LYS B C 1
ATOM 3164 O O . LYS B 1 161 ? -5.455 -26.862 -25.137 1 95.62 161 LYS B O 1
ATOM 3169 N N . ALA B 1 162 ? -6.914 -28.596 -25.217 1 96.91 162 ALA B N 1
ATOM 3170 C CA . ALA B 1 162 ? -5.909 -29.546 -24.746 1 96.91 162 ALA B CA 1
ATOM 3171 C C . ALA B 1 162 ? -4.786 -29.708 -25.767 1 96.91 162 ALA B C 1
ATOM 3173 O O . ALA B 1 162 ? -3.608 -29.738 -25.403 1 96.91 162 ALA B O 1
ATOM 3174 N N . ARG B 1 163 ? -5.178 -29.783 -26.994 1 97.69 163 ARG B N 1
ATOM 3175 C CA . ARG B 1 163 ? -4.2 -29.943 -28.066 1 97.69 163 ARG B CA 1
ATOM 3176 C C . ARG B 1 163 ? -3.307 -28.713 -28.181 1 97.69 163 ARG B C 1
ATOM 3178 O O . ARG B 1 163 ? -2.095 -28.835 -28.373 1 97.69 163 ARG B O 1
ATOM 3185 N N . ASP B 1 164 ? -3.912 -27.587 -28.129 1 97.31 164 ASP B N 1
ATOM 3186 C CA . ASP B 1 164 ? -3.153 -26.342 -28.182 1 97.31 164 ASP B CA 1
ATOM 3187 C C . ASP B 1 164 ? -2.139 -26.268 -27.043 1 97.31 164 ASP B C 1
ATOM 3189 O O . ASP B 1 164 ? -0.975 -25.926 -27.262 1 97.31 164 ASP B O 1
ATOM 3193 N N . LEU B 1 165 ? -2.575 -26.558 -25.86 1 97.48 165 LEU B N 1
ATOM 3194 C CA . LEU B 1 165 ? -1.689 -26.539 -24.701 1 97.48 165 LEU B CA 1
ATOM 3195 C C . LEU B 1 165 ? -0.572 -27.566 -24.854 1 97.48 165 LEU B C 1
ATOM 3197 O O . LEU B 1 165 ? 0.596 -27.262 -24.601 1 97.48 165 LEU B O 1
ATOM 3201 N N . ALA B 1 166 ? -0.923 -28.759 -25.262 1 98.01 166 ALA B N 1
ATOM 3202 C CA . ALA B 1 166 ? 0.068 -29.812 -25.471 1 98.01 166 ALA B CA 1
ATOM 3203 C C . ALA B 1 166 ? 1.138 -29.368 -26.464 1 98.01 166 ALA B C 1
ATOM 3205 O O . ALA B 1 166 ? 2.329 -29.61 -26.253 1 98.01 166 ALA B O 1
ATOM 3206 N N . ALA B 1 167 ? 0.675 -28.732 -27.479 1 97.8 167 ALA B N 1
ATOM 3207 C CA . ALA B 1 167 ? 1.601 -28.27 -28.51 1 97.8 167 ALA B CA 1
ATOM 3208 C C . ALA B 1 167 ? 2.575 -27.237 -27.95 1 97.8 167 ALA B C 1
ATOM 3210 O O . ALA B 1 167 ? 3.779 -27.308 -28.205 1 97.8 167 ALA B O 1
ATOM 3211 N N . ARG B 1 168 ? 2.115 -26.304 -27.201 1 97.55 168 ARG B N 1
ATOM 3212 C CA . ARG B 1 168 ? 2.945 -25.251 -26.626 1 97.55 168 ARG B CA 1
ATOM 3213 C C . ARG B 1 168 ? 3.953 -25.827 -25.637 1 97.55 168 ARG B C 1
ATOM 3215 O O . ARG B 1 168 ? 5.117 -25.421 -25.621 1 97.55 168 ARG B O 1
ATOM 3222 N N . VAL B 1 169 ? 3.532 -26.773 -24.84 1 98.43 169 VAL B N 1
ATOM 3223 C CA . VAL B 1 169 ? 4.423 -27.385 -23.86 1 98.43 169 VAL B CA 1
ATOM 3224 C C . VAL B 1 169 ? 5.49 -28.21 -24.576 1 98.43 169 VAL B C 1
ATOM 3226 O O . VAL B 1 169 ? 6.667 -28.165 -24.211 1 98.43 169 VAL B O 1
ATOM 3229 N N . SER B 1 170 ? 5.043 -28.935 -25.587 1 98.05 170 SER B N 1
ATOM 3230 C CA . SER B 1 170 ? 5.967 -29.77 -26.348 1 98.05 170 SER B CA 1
ATOM 3231 C C . SER B 1 170 ? 7.046 -28.928 -27.022 1 98.05 170 SER B C 1
ATOM 3233 O O . SER B 1 170 ? 8.195 -29.358 -27.136 1 98.05 170 SER B O 1
ATOM 3235 N N . GLU B 1 171 ? 6.651 -27.831 -27.524 1 97.62 171 GLU B N 1
ATOM 3236 C CA . GLU B 1 171 ? 7.602 -26.927 -28.164 1 97.62 171 GLU B CA 1
ATOM 3237 C C . GLU B 1 171 ? 8.669 -26.46 -27.178 1 97.62 171 GLU B C 1
ATOM 3239 O O . GLU B 1 171 ? 9.85 -26.385 -27.524 1 97.62 171 GLU B O 1
ATOM 3244 N N . ARG B 1 172 ? 8.304 -26.222 -25.993 1 97.49 172 ARG B N 1
ATOM 3245 C CA . ARG B 1 172 ? 9.2 -25.701 -24.965 1 97.49 172 ARG B CA 1
ATOM 3246 C C . ARG B 1 172 ? 10.047 -26.815 -24.361 1 97.49 172 ARG B C 1
ATOM 3248 O O . ARG B 1 172 ? 11.202 -26.594 -23.991 1 97.49 172 ARG B O 1
ATOM 3255 N N . TYR B 1 173 ? 9.404 -27.978 -24.284 1 97.96 173 TYR B N 1
ATOM 3256 C CA . TYR B 1 173 ? 10.063 -29.121 -23.661 1 97.96 173 TYR B CA 1
ATOM 3257 C C . TYR B 1 173 ? 9.99 -30.349 -24.561 1 97.96 173 TYR B C 1
ATOM 3259 O O . TYR B 1 173 ? 9.284 -31.312 -24.252 1 97.96 173 TYR B O 1
ATOM 3267 N N . PRO B 1 174 ? 10.782 -30.441 -25.511 1 96.57 174 PRO B N 1
ATOM 3268 C CA . PRO B 1 174 ? 10.693 -31.513 -26.505 1 96.57 174 PRO B CA 1
ATOM 3269 C C . PRO B 1 174 ? 11.083 -32.877 -25.939 1 96.57 174 PRO B C 1
ATOM 3271 O O . PRO B 1 174 ? 10.754 -33.91 -26.527 1 96.57 174 PRO B O 1
ATOM 3274 N N . ALA B 1 175 ? 11.741 -32.865 -24.828 1 96.69 175 ALA B N 1
ATOM 3275 C CA . ALA B 1 175 ? 12.197 -34.124 -24.246 1 96.69 175 ALA B CA 1
ATOM 3276 C C . ALA B 1 175 ? 11.055 -34.847 -23.538 1 96.69 175 ALA B C 1
ATOM 3278 O O . ALA B 1 175 ? 11.162 -36.036 -23.227 1 96.69 175 ALA B O 1
ATOM 3279 N N . VAL B 1 176 ? 9.991 -34.161 -23.247 1 97.62 176 VAL B N 1
ATOM 3280 C CA . VAL B 1 176 ? 8.835 -34.735 -22.565 1 97.62 176 VAL B CA 1
ATOM 3281 C C . VAL B 1 176 ? 7.786 -35.156 -23.592 1 97.62 176 VAL B C 1
ATOM 3283 O O . VAL B 1 176 ? 7.488 -34.409 -24.526 1 97.62 176 VAL B O 1
ATOM 3286 N N . GLN B 1 177 ? 7.274 -36.377 -23.473 1 97.9 177 GLN B N 1
ATOM 3287 C CA . GLN B 1 177 ? 6.17 -36.79 -24.332 1 97.9 177 GLN B CA 1
ATOM 3288 C C . GLN B 1 177 ? 4.856 -36.16 -23.88 1 97.9 177 GLN B C 1
ATOM 3290 O O . GLN B 1 177 ? 4.357 -36.462 -22.793 1 97.9 177 GLN B O 1
ATOM 3295 N N . ILE B 1 178 ? 4.334 -35.289 -24.717 1 97.82 178 ILE B N 1
ATOM 3296 C CA . ILE B 1 178 ? 3.106 -34.59 -24.354 1 97.82 178 ILE B CA 1
ATOM 3297 C C . ILE B 1 178 ? 1.989 -34.972 -25.322 1 97.82 178 ILE B C 1
ATOM 3299 O O . ILE B 1 178 ? 2.161 -34.893 -26.541 1 97.82 178 ILE B O 1
ATOM 3303 N N . ASP B 1 179 ? 0.888 -35.405 -24.801 1 96.3 179 ASP B N 1
ATOM 3304 C CA . ASP B 1 179 ? -0.263 -35.775 -25.618 1 96.3 179 ASP B CA 1
ATOM 3305 C C . ASP B 1 179 ? -1.542 -35.126 -25.091 1 96.3 179 ASP B C 1
ATOM 3307 O O . ASP B 1 179 ? -1.594 -34.691 -23.939 1 96.3 179 ASP B O 1
ATOM 3311 N N . ALA B 1 180 ? -2.544 -35.019 -25.975 1 96.17 180 ALA B N 1
ATOM 3312 C CA . ALA B 1 180 ? -3.887 -34.585 -25.598 1 96.17 180 ALA B CA 1
ATOM 3313 C C . ALA B 1 180 ? -4.914 -35.68 -25.87 1 96.17 180 ALA B C 1
ATOM 3315 O O . ALA B 1 180 ? -4.794 -36.424 -26.846 1 96.17 180 ALA B O 1
ATOM 3316 N N . GLY B 1 181 ? -5.946 -35.673 -24.975 1 89.21 181 GLY B N 1
ATOM 3317 C CA . GLY B 1 181 ? -7.051 -36.568 -25.277 1 89.21 181 GLY B CA 1
ATOM 3318 C C . GLY B 1 181 ? -7.261 -37.635 -24.219 1 89.21 181 GLY B C 1
ATOM 3319 O O . GLY B 1 181 ? -7.449 -37.322 -23.042 1 89.21 181 GLY B O 1
ATOM 3320 N N . ALA B 1 182 ? -7.066 -38.957 -24.564 1 81.72 182 ALA B N 1
ATOM 3321 C CA . ALA B 1 182 ? -7.464 -40.094 -23.738 1 81.72 182 ALA B CA 1
ATOM 3322 C C . ALA B 1 182 ? -6.706 -40.102 -22.414 1 81.72 182 ALA B C 1
ATOM 3324 O O . ALA B 1 182 ? -5.475 -40.178 -22.397 1 81.72 182 ALA B O 1
ATOM 3325 N N . PRO B 1 183 ? -7.395 -40.092 -21.302 1 82.97 183 PRO B N 1
ATOM 3326 C CA . PRO B 1 183 ? -6.715 -40.007 -20.007 1 82.97 183 PRO B CA 1
ATOM 3327 C C . PRO B 1 183 ? -5.912 -41.264 -19.679 1 82.97 183 PRO B C 1
ATOM 3329 O O . PRO B 1 183 ? -4.789 -41.169 -19.177 1 82.97 183 PRO B O 1
ATOM 3332 N N . GLN B 1 184 ? -6.446 -42.492 -19.957 1 86.64 184 GLN B N 1
ATOM 3333 C CA . GLN B 1 184 ? -5.849 -43.777 -19.609 1 86.64 184 GLN B CA 1
ATOM 3334 C C . GLN B 1 184 ? -5.35 -43.779 -18.166 1 86.64 184 GLN B C 1
ATOM 3336 O O . GLN B 1 184 ? -4.197 -44.125 -17.903 1 86.64 184 GLN B O 1
ATOM 3341 N N . THR B 1 185 ? -6.222 -43.517 -17.269 1 90.51 185 THR B N 1
ATOM 3342 C CA . THR B 1 185 ? -5.858 -43.232 -15.885 1 90.51 185 THR B CA 1
ATOM 3343 C C . THR B 1 185 ? -5.21 -44.451 -15.234 1 90.51 185 THR B C 1
ATOM 3345 O O . THR B 1 185 ? -4.344 -44.311 -14.369 1 90.51 185 THR B O 1
ATOM 3348 N N . ALA B 1 186 ? -5.608 -45.634 -15.701 1 91.4 186 ALA B N 1
ATOM 3349 C CA . ALA B 1 186 ? -5.094 -46.864 -15.104 1 91.4 186 ALA B CA 1
ATOM 3350 C C . ALA B 1 186 ? -3.576 -46.949 -15.244 1 91.4 186 ALA B C 1
ATOM 3352 O O . ALA B 1 186 ? -2.9 -47.529 -14.391 1 91.4 186 ALA B O 1
ATOM 3353 N N . SER B 1 187 ? -3.048 -46.351 -16.22 1 92.72 187 SER B N 1
ATOM 3354 C CA . SER B 1 187 ? -1.627 -46.488 -16.521 1 92.72 187 SER B CA 1
ATOM 3355 C C . SER B 1 187 ? -0.845 -45.261 -16.063 1 92.72 187 SER B C 1
ATOM 3357 O O . SER B 1 187 ? 0.355 -45.15 -16.325 1 92.72 187 SER B O 1
ATOM 3359 N N . ARG B 1 188 ? -1.472 -44.341 -15.389 1 95.24 188 ARG B N 1
ATOM 3360 C CA . ARG B 1 188 ? -0.815 -43.101 -14.988 1 95.24 188 ARG B CA 1
ATOM 3361 C C . ARG B 1 188 ? -0.325 -43.183 -13.546 1 95.24 188 ARG B C 1
ATOM 3363 O O . ARG B 1 188 ? -1.006 -43.744 -12.685 1 95.24 188 ARG B O 1
ATOM 3370 N N . ASP B 1 189 ? 0.854 -42.637 -13.294 1 97.35 189 ASP B N 1
ATOM 3371 C CA . ASP B 1 189 ? 1.405 -42.566 -11.945 1 97.35 189 ASP B CA 1
ATOM 3372 C C . ASP B 1 189 ? 0.762 -41.434 -11.147 1 97.35 189 ASP B C 1
ATOM 3374 O O . ASP B 1 189 ? 0.559 -41.557 -9.937 1 97.35 189 ASP B O 1
ATOM 3378 N N . LEU B 1 190 ? 0.522 -40.358 -11.86 1 97.74 190 LEU B N 1
ATOM 3379 C CA . LEU B 1 190 ? 0.051 -39.116 -11.257 1 97.74 190 LEU B CA 1
ATOM 3380 C C . LEU B 1 190 ? -1.148 -38.562 -12.019 1 97.74 190 LEU B C 1
ATOM 3382 O O . LEU B 1 190 ? -1.082 -38.375 -13.236 1 97.74 190 LEU B O 1
ATOM 3386 N N . ILE B 1 191 ? -2.24 -38.36 -11.313 1 97.17 191 ILE B N 1
ATOM 3387 C CA . ILE B 1 191 ? -3.451 -37.778 -11.882 1 97.17 191 ILE B CA 1
ATOM 3388 C C . ILE B 1 191 ? -3.779 -36.468 -11.168 1 97.17 191 ILE B C 1
ATOM 3390 O O . ILE B 1 191 ? -3.904 -36.436 -9.942 1 97.17 191 ILE B O 1
ATOM 3394 N N . ILE B 1 192 ? -3.882 -35.41 -11.94 1 97.66 192 ILE B N 1
ATOM 3395 C CA . ILE B 1 192 ? -4.071 -34.083 -11.364 1 97.66 192 ILE B CA 1
ATOM 3396 C C . ILE B 1 192 ? -5.383 -33.484 -11.866 1 97.66 192 ILE B C 1
ATOM 3398 O O . ILE B 1 192 ? -5.619 -33.418 -13.075 1 97.66 192 ILE B O 1
ATOM 3402 N N . ASN B 1 193 ? -6.163 -33.084 -10.991 1 96.93 193 ASN B N 1
ATOM 3403 C CA . ASN B 1 193 ? -7.363 -32.341 -11.361 1 96.93 193 ASN B CA 1
ATOM 3404 C C . ASN B 1 193 ? -7.136 -30.834 -11.283 1 96.93 193 ASN B C 1
ATOM 3406 O O . ASN B 1 193 ? -6.996 -30.279 -10.192 1 96.93 193 ASN B O 1
ATOM 3410 N N . ALA B 1 194 ? -7.118 -30.171 -12.39 1 96.42 194 ALA B N 1
ATOM 3411 C CA . ALA B 1 194 ? -7.001 -28.717 -12.473 1 96.42 194 ALA B CA 1
ATOM 3412 C C . ALA B 1 194 ? -8.241 -28.103 -13.116 1 96.42 194 ALA B C 1
ATOM 3414 O O . ALA B 1 194 ? -8.169 -27.03 -13.719 1 96.42 194 ALA B O 1
ATOM 3415 N N . THR B 1 195 ? -9.343 -28.837 -13.106 1 94.5 195 THR B N 1
ATOM 3416 C CA . THR B 1 195 ? -10.635 -28.312 -13.533 1 94.5 195 THR B CA 1
ATOM 3417 C C . THR B 1 195 ? -11.382 -27.691 -12.356 1 94.5 195 THR B C 1
ATOM 3419 O O . THR B 1 195 ? -10.9 -27.723 -11.222 1 94.5 195 THR B O 1
ATOM 3422 N N . SER B 1 196 ? -12.598 -27.181 -12.665 1 92.18 196 SER B N 1
ATOM 3423 C CA . SER B 1 196 ? -13.417 -26.61 -11.601 1 92.18 196 SER B CA 1
ATOM 3424 C C . SER B 1 196 ? -14.31 -27.669 -10.963 1 92.18 196 SER B C 1
ATOM 3426 O O . SER B 1 196 ? -15.025 -27.387 -9.999 1 92.18 196 SER B O 1
ATOM 3428 N N . LEU B 1 197 ? -14.282 -28.835 -11.466 1 92.9 197 LEU B N 1
ATOM 3429 C CA . LEU B 1 197 ? -15.134 -29.897 -10.941 1 92.9 197 LEU B CA 1
ATOM 3430 C C . LEU B 1 197 ? -14.651 -30.351 -9.567 1 92.9 197 LEU B C 1
ATOM 3432 O O . LEU B 1 197 ? -13.523 -30.829 -9.428 1 92.9 197 LEU B O 1
ATOM 3436 N N . GLY B 1 198 ? -15.449 -30.27 -8.606 1 92.81 198 GLY B N 1
ATOM 3437 C CA . GLY B 1 198 ? -15.121 -30.565 -7.22 1 92.81 198 GLY B CA 1
ATOM 3438 C C . GLY B 1 198 ? -15.297 -29.373 -6.299 1 92.81 198 GLY B C 1
ATOM 3439 O O . GLY B 1 198 ? -15.302 -29.523 -5.075 1 92.81 198 GLY B O 1
ATOM 3440 N N . LEU B 1 199 ? -15.42 -28.157 -6.975 1 87.91 199 LEU B N 1
ATOM 3441 C CA . LEU B 1 199 ? -15.646 -26.947 -6.193 1 87.91 199 LEU B CA 1
ATOM 3442 C C . LEU B 1 199 ? -17.018 -26.979 -5.526 1 87.91 199 LEU B C 1
ATOM 3444 O O . LEU B 1 199 ? -17.194 -26.435 -4.433 1 87.91 199 LEU B O 1
ATOM 3448 N N . ARG B 1 200 ? -18.048 -27.554 -6.189 1 86.61 200 ARG B N 1
ATOM 3449 C CA . ARG B 1 200 ? -19.41 -27.607 -5.668 1 86.61 200 ARG B CA 1
ATOM 3450 C C . ARG B 1 200 ? -19.799 -29.035 -5.296 1 86.61 200 ARG B C 1
ATOM 3452 O O . ARG B 1 200 ? -19.385 -29.988 -5.959 1 86.61 200 ARG B O 1
ATOM 3459 N N . ALA B 1 201 ? -20.611 -28.932 -4.341 1 83.86 201 ALA B N 1
ATOM 3460 C CA . ALA B 1 201 ? -21.159 -30.231 -3.958 1 83.86 201 ALA B CA 1
ATOM 3461 C C . ALA B 1 201 ? -21.945 -30.855 -5.108 1 83.86 201 ALA B C 1
ATOM 3463 O O . ALA B 1 201 ? -22.75 -30.181 -5.756 1 83.86 201 ALA B O 1
ATOM 3464 N N . GLY B 1 202 ? -21.703 -32.026 -5.475 1 85.95 202 GLY B N 1
ATOM 3465 C CA . GLY B 1 202 ? -22.479 -32.706 -6.501 1 85.95 202 GLY B CA 1
ATOM 3466 C C . GLY B 1 202 ? -21.803 -32.703 -7.859 1 85.95 202 GLY B C 1
ATOM 3467 O O . GLY B 1 202 ? -22.314 -33.292 -8.814 1 85.95 202 GLY B O 1
ATOM 3468 N N . ASP B 1 203 ? -20.761 -31.92 -7.967 1 90.27 203 ASP B N 1
ATOM 3469 C CA . ASP B 1 203 ? -20.024 -31.977 -9.225 1 90.27 203 ASP B CA 1
ATOM 3470 C C . ASP B 1 203 ? -19.681 -33.418 -9.596 1 90.27 203 ASP B C 1
ATOM 3472 O O . ASP B 1 203 ? -19.344 -34.224 -8.726 1 90.27 203 ASP B O 1
ATOM 3476 N N . PRO B 1 204 ? -19.86 -33.691 -10.847 1 89.26 204 PRO B N 1
ATOM 3477 C CA . PRO B 1 204 ? -19.395 -35.014 -11.272 1 89.26 204 PRO B CA 1
ATOM 3478 C C . PRO B 1 204 ? -17.876 -35.153 -11.211 1 89.26 204 PRO B C 1
ATOM 3480 O O . PRO B 1 204 ? -17.166 -34.155 -11.063 1 89.26 204 PRO B O 1
ATOM 3483 N N . LEU B 1 205 ? -17.465 -36.376 -11.244 1 90.79 205 LEU B N 1
ATOM 3484 C CA . LEU B 1 205 ? -16.032 -36.601 -11.409 1 90.79 205 LEU B CA 1
ATOM 3485 C C . LEU B 1 205 ? -15.546 -36.054 -12.747 1 90.79 205 LEU B C 1
ATOM 3487 O O . LEU B 1 205 ? -16.305 -36.014 -13.718 1 90.79 205 LEU B O 1
ATOM 3491 N N . PRO B 1 206 ? -14.354 -35.587 -12.744 1 88.31 206 PRO B N 1
ATOM 3492 C CA . PRO B 1 206 ? -13.849 -34.991 -13.983 1 88.31 206 PRO B CA 1
ATOM 3493 C C . PRO B 1 206 ? -13.711 -36.008 -15.114 1 88.31 206 PRO B C 1
ATOM 3495 O O . PRO B 1 206 ? -13.544 -35.626 -16.275 1 88.31 206 PRO B O 1
ATOM 3498 N N . LEU B 1 207 ? -13.784 -37.271 -14.719 1 83.52 207 LEU B N 1
ATOM 3499 C CA . LEU B 1 207 ? -13.761 -38.338 -15.714 1 83.52 207 LEU B CA 1
ATOM 3500 C C . LEU B 1 207 ? -14.725 -39.457 -15.333 1 83.52 207 LEU B C 1
ATOM 3502 O O . LEU B 1 207 ? -14.969 -39.695 -14.148 1 83.52 207 LEU B O 1
ATOM 3506 N N . ASP B 1 208 ? -15.205 -40.067 -16.35 1 76.68 208 ASP B N 1
ATOM 3507 C CA . ASP B 1 208 ? -16.179 -41.134 -16.137 1 76.68 208 ASP B CA 1
ATOM 3508 C C . ASP B 1 208 ? -15.485 -42.451 -15.797 1 76.68 208 ASP B C 1
ATOM 3510 O O . ASP B 1 208 ? -16.016 -43.26 -15.034 1 76.68 208 ASP B O 1
ATOM 3514 N N . ASP B 1 209 ? -14.432 -42.601 -16.352 1 73.61 209 ASP B N 1
ATOM 3515 C CA . ASP B 1 209 ? -13.789 -43.907 -16.248 1 73.61 209 ASP B CA 1
ATOM 3516 C C . ASP B 1 209 ? -12.468 -43.81 -15.487 1 73.61 209 ASP B C 1
ATO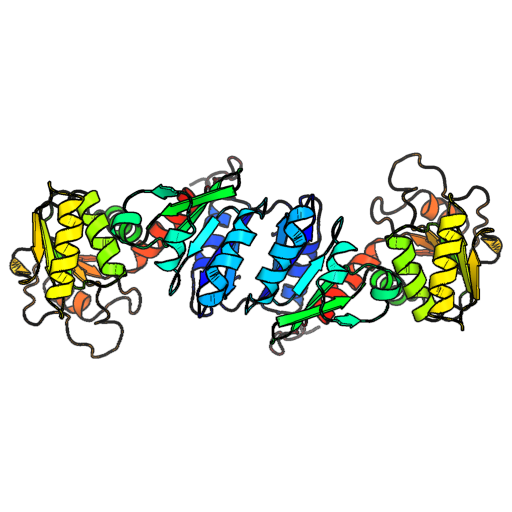M 3518 O O . ASP B 1 209 ? -11.397 -44.009 -16.064 1 73.61 209 ASP B O 1
ATOM 3522 N N . LEU B 1 210 ? -12.645 -43.545 -14.254 1 78.89 210 LEU B N 1
ATOM 3523 C CA . LEU B 1 210 ? -11.431 -43.461 -13.45 1 78.89 210 LEU B CA 1
ATOM 3524 C C . LEU B 1 210 ? -11.084 -44.817 -12.847 1 78.89 210 LEU B C 1
ATOM 3526 O O . LEU B 1 210 ? -11.935 -45.464 -12.233 1 78.89 210 LEU B O 1
ATOM 3530 N N . ALA B 1 211 ? -9.887 -45.251 -13.122 1 88.02 211 ALA B N 1
ATOM 3531 C CA . ALA B 1 211 ? -9.398 -46.535 -12.625 1 88.02 211 ALA B CA 1
ATOM 3532 C C . ALA B 1 211 ? -8.267 -46.339 -11.62 1 88.02 211 ALA B C 1
ATOM 3534 O O . ALA B 1 211 ? -7.137 -46.774 -11.856 1 88.02 211 ALA B O 1
ATOM 3535 N N . PHE B 1 212 ? -8.597 -45.854 -10.516 1 92.44 212 PHE B N 1
ATOM 3536 C CA . PHE B 1 212 ? -7.614 -45.58 -9.474 1 92.44 212 PHE B CA 1
ATOM 3537 C C . PHE B 1 212 ? -7.115 -46.876 -8.846 1 92.44 212 PHE B C 1
ATOM 3539 O O . PHE B 1 212 ? -7.832 -47.879 -8.828 1 92.44 212 PHE B O 1
ATOM 3546 N N . HIS B 1 213 ? -5.875 -46.879 -8.405 1 93.51 213 HIS B N 1
ATOM 3547 C CA . HIS B 1 213 ? -5.33 -48.012 -7.665 1 93.51 213 HIS B CA 1
ATOM 3548 C C . HIS B 1 213 ? -4.174 -47.58 -6.769 1 93.51 213 HIS B C 1
ATOM 3550 O O . HIS B 1 213 ? -3.714 -46.439 -6.849 1 93.51 213 HIS B O 1
ATOM 3556 N N . ALA B 1 214 ? -3.669 -48.405 -5.935 1 94.01 214 ALA B N 1
ATOM 3557 C CA . ALA B 1 214 ? -2.708 -48.106 -4.877 1 94.01 214 ALA B CA 1
ATOM 3558 C C . ALA B 1 214 ? -1.372 -47.656 -5.46 1 94.01 214 ALA B C 1
ATOM 3560 O O . ALA B 1 214 ? -0.577 -47.006 -4.778 1 94.01 214 ALA B O 1
ATOM 3561 N N . GLY B 1 215 ? -1.113 -47.816 -6.723 1 93.61 215 GLY B N 1
ATOM 3562 C CA . GLY B 1 215 ? 0.151 -47.417 -7.321 1 93.61 215 GLY B CA 1
ATOM 3563 C C . GLY B 1 215 ? 0.127 -46.008 -7.883 1 93.61 215 GLY B C 1
ATOM 3564 O O . GLY B 1 215 ? 1.11 -45.551 -8.47 1 93.61 215 GLY B O 1
ATOM 3565 N N . GLN B 1 216 ? -0.931 -45.27 -7.546 1 96.92 216 GLN B N 1
ATOM 3566 C CA . GLN B 1 216 ? -1.101 -43.967 -8.18 1 96.92 216 GLN B CA 1
ATOM 3567 C C . GLN B 1 216 ? -1.128 -42.849 -7.142 1 96.92 216 GLN B C 1
ATOM 3569 O O . GLN B 1 216 ? -1.34 -43.103 -5.954 1 96.92 216 GLN B O 1
ATOM 3574 N N . ILE B 1 217 ? -0.782 -41.689 -7.559 1 98.11 217 ILE B N 1
ATOM 3575 C CA . ILE B 1 217 ? -0.991 -40.452 -6.815 1 98.11 217 ILE B CA 1
ATOM 3576 C C . ILE B 1 217 ? -2.076 -39.619 -7.494 1 98.11 217 ILE B C 1
ATOM 3578 O O . ILE B 1 217 ? -2.037 -39.409 -8.708 1 98.11 217 ILE B O 1
ATOM 3582 N N . VAL B 1 218 ? -3.027 -39.221 -6.698 1 97.49 218 VAL B N 1
ATOM 3583 C CA . VAL B 1 218 ? -4.085 -38.349 -7.199 1 97.49 218 VAL B CA 1
ATOM 3584 C C . VAL B 1 218 ? -4.031 -37.004 -6.477 1 97.49 218 VAL B C 1
ATOM 3586 O O . VAL B 1 218 ? -4.098 -36.95 -5.247 1 97.49 218 VAL B O 1
ATOM 3589 N N . ALA B 1 219 ? -3.878 -35.963 -7.28 1 97.95 219 ALA B N 1
ATOM 3590 C CA . ALA B 1 219 ? -3.648 -34.642 -6.702 1 97.95 219 ALA B CA 1
ATOM 3591 C C . ALA B 1 219 ? -4.74 -33.662 -7.12 1 97.95 219 ALA B C 1
ATOM 3593 O O . ALA B 1 219 ? -5.271 -33.751 -8.23 1 97.95 219 ALA B O 1
ATOM 3594 N N . GLU B 1 220 ? -4.959 -32.785 -6.243 1 96.95 220 GLU B N 1
ATOM 3595 C CA . GLU B 1 220 ? -5.991 -31.773 -6.447 1 96.95 220 GLU B CA 1
ATOM 3596 C C . GLU B 1 220 ? -5.396 -30.368 -6.44 1 96.95 220 GLU B C 1
ATOM 3598 O O . GLU B 1 220 ? -4.523 -30.062 -5.626 1 96.95 220 GLU B O 1
ATOM 3603 N N . VAL B 1 221 ? -5.92 -29.464 -7.35 1 95.21 221 VAL B N 1
ATOM 3604 C CA . VAL B 1 221 ? -5.603 -28.04 -7.32 1 95.21 221 VAL B CA 1
ATOM 3605 C C . VAL B 1 221 ? -6.599 -27.308 -6.424 1 95.21 221 VAL B C 1
ATOM 3607 O O . VAL B 1 221 ? -6.253 -26.311 -5.786 1 95.21 221 VAL B O 1
ATOM 3610 N N . ILE B 1 222 ? -7.827 -27.795 -6.35 1 93.6 222 ILE B N 1
ATOM 3611 C CA . ILE B 1 222 ? -8.87 -27.23 -5.501 1 93.6 222 ILE B CA 1
ATOM 3612 C C . ILE B 1 222 ? -8.466 -27.357 -4.034 1 93.6 222 ILE B C 1
ATOM 3614 O O . ILE B 1 222 ? -8.099 -28.442 -3.576 1 93.6 222 ILE B O 1
ATOM 3618 N N . MET B 1 223 ? -8.541 -26.34 -3.316 1 91.26 223 MET B N 1
ATOM 3619 C CA . MET B 1 223 ? -8.104 -26.323 -1.923 1 91.26 223 MET B CA 1
ATOM 3620 C C . MET B 1 223 ? -9.291 -26.484 -0.979 1 91.26 223 MET B C 1
ATOM 3622 O O . MET B 1 223 ? -9.139 -26.99 0.135 1 91.26 223 MET B O 1
ATOM 3626 N N . GLU B 1 224 ? -10.379 -25.886 -1.528 1 89.29 224 GLU B N 1
ATOM 3627 C CA . GLU B 1 224 ? -11.63 -25.969 -0.78 1 89.29 224 GLU B CA 1
ATOM 3628 C C . GLU B 1 224 ? -12.777 -26.437 -1.673 1 89.29 224 GLU B C 1
ATOM 3630 O O . GLU B 1 224 ? -13.079 -25.803 -2.686 1 89.29 224 GLU B O 1
ATOM 3635 N N . PRO B 1 225 ? -13.384 -27.45 -1.206 1 92.82 225 PRO B N 1
ATOM 3636 C CA . PRO B 1 225 ? -13.184 -28.259 -0.002 1 92.82 225 PRO B CA 1
ATOM 3637 C C . PRO B 1 225 ? -11.854 -29.008 -0.008 1 92.82 225 PRO B C 1
ATOM 3639 O O . PRO B 1 225 ? -11.263 -29.215 -1.071 1 92.82 225 PRO B O 1
ATOM 3642 N N . GLU B 1 226 ? -11.462 -29.413 1.117 1 93.53 226 GLU B N 1
ATOM 3643 C CA . GLU B 1 226 ? -10.174 -30.085 1.268 1 93.53 226 GLU B CA 1
ATOM 3644 C C . GLU B 1 226 ? -10.176 -31.443 0.57 1 93.53 226 GLU B C 1
ATOM 3646 O O . GLU B 1 226 ? -9.208 -31.801 -0.105 1 93.53 226 GLU B O 1
ATOM 3651 N N . VAL B 1 227 ? -11.288 -32.17 0.872 1 94.77 227 VAL B N 1
ATOM 3652 C CA . VAL B 1 227 ? -11.455 -33.458 0.207 1 94.77 227 VAL B CA 1
ATOM 3653 C C . VAL B 1 227 ? -12.54 -33.351 -0.862 1 94.77 227 VAL B C 1
ATOM 3655 O O . VAL B 1 227 ? -13.731 -33.309 -0.545 1 94.77 227 VAL B O 1
ATOM 3658 N N . THR B 1 228 ? -12.187 -33.376 -2.095 1 94.68 228 THR B N 1
ATOM 3659 C CA . THR B 1 228 ? -13.114 -33.353 -3.221 1 94.68 228 THR B CA 1
ATOM 3660 C C . THR B 1 228 ? -13.632 -34.756 -3.524 1 94.68 228 THR B C 1
ATOM 3662 O O . THR B 1 228 ? -13.068 -35.746 -3.055 1 94.68 228 THR B O 1
ATOM 3665 N N . PRO B 1 229 ? -14.661 -34.805 -4.348 1 93.32 229 PRO B N 1
ATOM 3666 C CA . PRO B 1 229 ? -15.138 -36.126 -4.764 1 93.32 229 PRO B CA 1
ATOM 3667 C C . PRO B 1 229 ? -14.052 -36.959 -5.442 1 93.32 229 PRO B C 1
ATOM 3669 O O . PRO B 1 229 ? -13.994 -38.176 -5.251 1 93.32 229 PRO B O 1
ATOM 3672 N N . LEU B 1 230 ? -13.21 -36.353 -6.143 1 94.86 230 LEU B N 1
ATOM 3673 C CA . LEU B 1 230 ? -12.12 -37.052 -6.816 1 94.86 230 LEU B CA 1
ATOM 3674 C C . LEU B 1 230 ? -11.167 -37.676 -5.802 1 94.86 230 LEU B C 1
ATOM 3676 O O . LEU B 1 230 ? -10.809 -38.85 -5.92 1 94.86 230 LEU B O 1
ATOM 3680 N N . LEU B 1 231 ? -10.708 -36.905 -4.857 1 95.74 231 LEU B N 1
ATOM 3681 C CA . LEU B 1 231 ? -9.775 -37.4 -3.852 1 95.74 231 LEU B CA 1
ATOM 3682 C C . LEU B 1 231 ? -10.4 -38.53 -3.04 1 95.74 231 LEU B C 1
ATOM 3684 O O . LEU B 1 231 ? -9.73 -39.513 -2.717 1 95.74 231 LEU B O 1
ATOM 3688 N N . ALA B 1 232 ? -11.664 -38.324 -2.714 1 94.32 232 ALA B N 1
ATOM 3689 C CA . ALA B 1 232 ? -12.363 -39.367 -1.966 1 94.32 232 ALA B CA 1
ATOM 3690 C C . ALA B 1 232 ? -12.388 -40.678 -2.746 1 94.32 232 ALA B C 1
ATOM 3692 O O . ALA B 1 232 ? -12.097 -41.742 -2.194 1 94.32 232 ALA B O 1
ATOM 3693 N N . ALA B 1 233 ? -12.792 -40.629 -3.968 1 93.3 233 ALA B N 1
ATOM 3694 C CA . ALA B 1 233 ? -12.858 -41.806 -4.83 1 93.3 233 ALA B CA 1
ATOM 3695 C C . ALA B 1 233 ? -11.491 -42.471 -4.956 1 93.3 233 ALA B C 1
ATOM 3697 O O . ALA B 1 233 ? -11.386 -43.7 -4.925 1 93.3 233 ALA B O 1
ATOM 3698 N N . ALA B 1 234 ? -10.448 -41.672 -5.113 1 95.61 234 ALA B N 1
ATOM 3699 C CA . ALA B 1 234 ? -9.087 -42.188 -5.237 1 95.61 234 ALA B CA 1
ATOM 3700 C C . ALA B 1 234 ? -8.648 -42.89 -3.955 1 95.61 234 ALA B C 1
ATOM 3702 O O . ALA B 1 234 ? -8.088 -43.988 -4.002 1 95.61 234 ALA B O 1
ATOM 3703 N N . ARG B 1 235 ? -8.882 -42.19 -2.893 1 96.01 235 ARG B N 1
ATOM 3704 C CA . ARG B 1 235 ? -8.539 -42.754 -1.591 1 96.01 235 ARG B CA 1
ATOM 3705 C C . ARG B 1 235 ? -9.229 -44.098 -1.379 1 96.01 235 ARG B C 1
ATOM 3707 O O . ARG B 1 235 ? -8.619 -45.041 -0.871 1 96.01 235 ARG B O 1
ATOM 3714 N N . ASP B 1 236 ? -10.469 -44.198 -1.743 1 95.17 236 ASP B N 1
ATOM 3715 C CA . ASP B 1 236 ? -11.257 -45.416 -1.583 1 95.17 236 ASP B CA 1
ATOM 3716 C C . ASP B 1 236 ? -10.647 -46.571 -2.374 1 95.17 236 ASP B C 1
ATOM 3718 O O . ASP B 1 236 ? -10.836 -47.738 -2.024 1 95.17 236 ASP B O 1
ATOM 3722 N N . LYS B 1 237 ? -9.988 -46.279 -3.357 1 95.29 237 LYS B N 1
ATOM 3723 C CA . LYS B 1 237 ? -9.388 -47.301 -4.211 1 95.29 237 LYS B CA 1
ATOM 3724 C C . LYS B 1 237 ? -7.931 -47.549 -3.832 1 95.29 237 LYS B C 1
ATOM 3726 O O . LYS B 1 237 ? -7.22 -48.281 -4.524 1 95.29 237 LYS B O 1
ATOM 3731 N N . GLY B 1 238 ? -7.444 -46.785 -2.803 1 95.84 238 GLY B N 1
ATOM 3732 C CA . GLY B 1 238 ? -6.133 -47.051 -2.233 1 95.84 238 GLY B CA 1
ATOM 3733 C C . GLY B 1 238 ? -5.042 -46.168 -2.807 1 95.84 238 GLY B C 1
ATOM 3734 O O . GLY B 1 238 ? -3.87 -46.311 -2.452 1 95.84 238 GLY B O 1
ATOM 3735 N N . ALA B 1 239 ? -5.369 -45.257 -3.679 1 96.94 239 ALA B N 1
ATOM 3736 C CA . ALA B 1 239 ? -4.375 -44.344 -4.24 1 96.94 239 ALA B CA 1
ATOM 3737 C C . ALA B 1 239 ? -3.876 -43.361 -3.185 1 96.94 239 ALA B C 1
ATOM 3739 O O . ALA B 1 239 ? -4.592 -43.048 -2.231 1 96.94 239 ALA B O 1
ATOM 3740 N N . ARG B 1 240 ? -2.654 -42.933 -3.331 1 97.79 240 ARG B N 1
ATOM 3741 C CA . ARG B 1 240 ? -2.164 -41.817 -2.528 1 97.79 240 ARG B CA 1
ATOM 3742 C C . ARG B 1 240 ? -2.787 -40.501 -2.983 1 97.79 240 ARG B C 1
ATOM 3744 O O . ARG B 1 240 ? -2.818 -40.204 -4.179 1 97.79 240 ARG B O 1
ATOM 3751 N N . ILE B 1 241 ? -3.284 -39.725 -2.056 1 97.8 241 ILE B N 1
ATOM 3752 C CA . ILE B 1 241 ? -3.928 -38.469 -2.426 1 97.8 241 ILE B CA 1
ATOM 3753 C C . ILE B 1 241 ? -3.044 -37.295 -2.013 1 97.8 241 ILE B C 1
ATOM 3755 O O . ILE B 1 241 ? -2.284 -37.392 -1.046 1 97.8 241 ILE B O 1
ATOM 3759 N N . HIS B 1 242 ? -3.105 -36.27 -2.759 1 97.83 242 HIS B N 1
ATOM 3760 C CA . HIS B 1 242 ? -2.409 -35.021 -2.471 1 97.83 242 HIS B CA 1
ATOM 3761 C C . HIS B 1 242 ? -3.367 -33.835 -2.507 1 97.83 242 HIS B C 1
ATOM 3763 O O . HIS B 1 242 ? -3.975 -33.554 -3.542 1 97.83 242 HIS B O 1
ATOM 3769 N N . PHE B 1 243 ? -3.383 -33.096 -1.429 1 96.62 243 PHE B N 1
ATOM 3770 C CA . PHE B 1 243 ? -4.329 -32.001 -1.256 1 96.62 243 PHE B CA 1
ATOM 3771 C C . PHE B 1 243 ? -3.856 -30.754 -1.993 1 96.62 243 PHE B C 1
ATOM 3773 O O . PHE B 1 243 ? -2.683 -30.649 -2.356 1 96.62 243 PHE B O 1
ATOM 3780 N N . GLY B 1 244 ? -4.793 -29.849 -2.167 1 94.66 244 GLY B N 1
ATOM 3781 C CA . GLY B 1 244 ? -4.496 -28.628 -2.897 1 94.66 244 GLY B CA 1
ATOM 3782 C C . GLY B 1 244 ? -3.756 -27.599 -2.064 1 94.66 244 GLY B C 1
ATOM 3783 O O . GLY B 1 244 ? -2.977 -26.805 -2.595 1 94.66 244 GLY B O 1
ATOM 3784 N N . ARG B 1 245 ? -3.738 -27.638 -0.858 1 92.14 245 ARG B N 1
ATOM 3785 C CA . ARG B 1 245 ? -3.296 -26.578 0.042 1 92.14 245 ARG B CA 1
ATOM 3786 C C . ARG B 1 245 ? -1.777 -26.438 0.018 1 92.14 245 ARG B C 1
ATOM 3788 O O . ARG B 1 245 ? -1.251 -25.324 0.07 1 92.14 245 ARG B O 1
ATOM 3795 N N . PRO B 1 246 ? -1.014 -27.525 -0.056 1 93.16 246 PRO B N 1
ATOM 3796 C CA . PRO B 1 246 ? 0.444 -27.391 -0.025 1 93.16 246 PRO B CA 1
ATOM 3797 C C . PRO B 1 246 ? 0.976 -26.475 -1.125 1 93.16 246 PRO B C 1
ATOM 3799 O O . PRO B 1 246 ? 2.025 -25.848 -0.958 1 93.16 246 PRO B O 1
ATOM 3802 N N . MET B 1 247 ? 0.222 -26.411 -2.184 1 93.92 247 MET B N 1
ATOM 3803 C CA . MET B 1 247 ? 0.644 -25.549 -3.284 1 93.92 247 MET B CA 1
ATOM 3804 C C . MET B 1 247 ? 0.701 -24.09 -2.841 1 93.92 247 MET B C 1
ATOM 3806 O O . MET B 1 247 ? 1.598 -23.349 -3.246 1 93.92 247 MET B O 1
ATOM 3810 N N . LEU B 1 248 ? -0.195 -23.718 -1.966 1 90.78 248 LEU B N 1
ATOM 3811 C CA . LEU B 1 248 ? -0.294 -22.332 -1.523 1 90.78 248 LEU B CA 1
ATOM 3812 C C . LEU B 1 248 ? 0.945 -21.922 -0.734 1 90.78 248 LEU B C 1
ATOM 3814 O O . LEU B 1 248 ? 1.553 -20.887 -1.017 1 90.78 248 LEU B O 1
ATOM 3818 N N . ARG B 1 249 ? 1.359 -22.725 0.178 1 91.64 249 ARG B N 1
ATOM 3819 C CA . ARG B 1 249 ? 2.522 -22.429 1.009 1 91.64 249 ARG B CA 1
ATOM 3820 C C . ARG B 1 249 ? 3.774 -22.255 0.157 1 91.64 249 ARG B C 1
ATOM 3822 O O . ARG B 1 249 ? 4.552 -21.323 0.37 1 91.64 249 ARG B O 1
ATOM 3829 N N . GLN B 1 250 ? 3.902 -23.166 -0.727 1 94.69 250 GLN B N 1
ATOM 3830 C CA . GLN B 1 250 ? 5.081 -23.113 -1.586 1 94.69 250 GLN B CA 1
ATOM 3831 C C . GLN B 1 250 ? 5.033 -21.903 -2.513 1 94.69 250 GLN B C 1
ATOM 3833 O O . GLN B 1 250 ? 6.061 -21.276 -2.778 1 94.69 250 GLN B O 1
ATOM 3838 N N . GLN B 1 251 ? 3.914 -21.668 -2.95 1 95.37 251 GLN B N 1
ATOM 3839 C CA . GLN B 1 251 ? 3.744 -20.515 -3.828 1 95.37 251 GLN B CA 1
ATOM 3840 C C . GLN B 1 251 ? 4.117 -19.219 -3.113 1 95.37 251 GLN B C 1
ATOM 3842 O O . GLN B 1 251 ? 4.79 -18.36 -3.685 1 95.37 251 GLN B O 1
ATOM 3847 N N . ILE B 1 252 ? 3.723 -19.098 -1.855 1 96.37 252 ILE B N 1
ATOM 3848 C CA . ILE B 1 252 ? 4.012 -17.91 -1.059 1 96.37 252 ILE B CA 1
ATOM 3849 C C . ILE B 1 252 ? 5.522 -17.751 -0.899 1 96.37 252 ILE B C 1
ATOM 3851 O O . ILE B 1 252 ? 6.058 -16.652 -1.065 1 96.37 252 ILE B O 1
ATOM 3855 N N . ARG B 1 253 ? 6.129 -18.817 -0.587 1 95.86 253 ARG B N 1
ATOM 3856 C CA . ARG B 1 253 ? 7.582 -18.806 -0.449 1 95.86 253 ARG B CA 1
ATOM 3857 C C . ARG B 1 253 ? 8.252 -18.368 -1.747 1 95.86 253 ARG B C 1
ATOM 3859 O O . ARG B 1 253 ? 9.134 -17.507 -1.736 1 95.86 253 ARG B O 1
ATOM 3866 N N . LEU B 1 254 ? 7.834 -18.917 -2.83 1 97.18 254 LEU B N 1
ATOM 3867 C CA . LEU B 1 254 ? 8.414 -18.625 -4.137 1 97.18 254 LEU B CA 1
ATOM 3868 C C . LEU B 1 254 ? 8.17 -17.171 -4.526 1 97.18 254 LEU B C 1
ATOM 3870 O O . LEU B 1 254 ? 9.039 -16.528 -5.12 1 97.18 254 LEU B O 1
ATOM 3874 N N . MET B 1 255 ? 7.025 -16.685 -4.215 1 97.89 255 MET B N 1
ATOM 3875 C CA . MET B 1 255 ? 6.713 -15.281 -4.469 1 97.89 255 MET B CA 1
ATOM 3876 C C . MET B 1 255 ? 7.688 -14.365 -3.738 1 97.89 255 MET B C 1
ATOM 3878 O O . MET B 1 255 ? 8.263 -13.456 -4.339 1 97.89 255 MET B O 1
ATOM 3882 N N . GLY B 1 256 ? 7.839 -14.622 -2.437 1 97.59 256 GLY B N 1
ATOM 3883 C CA . GLY B 1 256 ? 8.777 -13.839 -1.648 1 97.59 256 GLY B CA 1
ATOM 3884 C C . GLY B 1 256 ? 10.191 -13.873 -2.196 1 97.59 256 GLY B C 1
ATOM 3885 O O . GLY B 1 256 ? 10.837 -12.832 -2.327 1 97.59 256 GLY B O 1
ATOM 3886 N N . GLU B 1 257 ? 10.565 -15.055 -2.571 1 97.03 257 GLU B N 1
ATOM 3887 C CA . GLU B 1 257 ? 11.905 -15.234 -3.122 1 97.03 257 GLU B CA 1
ATOM 3888 C C . GLU B 1 257 ? 12.081 -14.44 -4.413 1 97.03 257 GLU B C 1
ATOM 3890 O O . GLU B 1 257 ? 13.081 -13.74 -4.586 1 97.03 257 GLU B O 1
ATOM 3895 N N . HIS B 1 258 ? 11.16 -14.558 -5.264 1 97.86 258 HIS B N 1
ATOM 3896 C CA . HIS B 1 258 ? 11.249 -13.851 -6.537 1 97.86 258 HIS B CA 1
ATOM 3897 C C . HIS B 1 258 ? 11.298 -12.342 -6.327 1 97.86 258 HIS B C 1
ATOM 3899 O O . HIS B 1 258 ? 12.044 -11.639 -7.013 1 97.86 258 HIS B O 1
ATOM 3905 N N . MET B 1 259 ? 10.554 -11.814 -5.373 1 97.69 259 MET B N 1
ATOM 3906 C CA . MET B 1 259 ? 10.456 -10.373 -5.159 1 97.69 259 MET B CA 1
ATOM 3907 C C . MET B 1 259 ? 11.584 -9.879 -4.259 1 97.69 259 MET B C 1
ATOM 3909 O O . MET B 1 259 ? 11.633 -8.699 -3.909 1 97.69 259 MET B O 1
ATOM 3913 N N . GLY B 1 260 ? 12.425 -10.796 -3.815 1 95.34 260 GLY B N 1
ATOM 3914 C CA . GLY B 1 260 ? 13.658 -10.402 -3.151 1 95.34 260 GLY B CA 1
ATOM 3915 C C . GLY B 1 260 ? 13.523 -10.323 -1.642 1 95.34 260 GLY B C 1
ATOM 3916 O O . GLY B 1 260 ? 14.339 -9.684 -0.974 1 95.34 260 GLY B O 1
ATOM 3917 N N . ALA B 1 261 ? 12.471 -10.894 -1.11 1 94.45 261 ALA B N 1
ATOM 3918 C CA . ALA B 1 261 ? 12.349 -10.92 0.345 1 94.45 261 ALA B CA 1
ATOM 3919 C C . ALA B 1 261 ? 13.482 -11.722 0.977 1 94.45 261 ALA B C 1
ATOM 3921 O O . ALA B 1 261 ? 13.784 -12.834 0.537 1 94.45 261 ALA B O 1
ATOM 3922 N N . LYS B 1 262 ? 14.141 -11.103 1.936 1 88.87 262 LYS B N 1
ATOM 3923 C CA . LYS B 1 262 ? 15.302 -11.721 2.568 1 88.87 262 LYS B CA 1
ATOM 3924 C C . LYS B 1 262 ? 15.087 -11.89 4.069 1 88.87 262 LYS B C 1
ATOM 3926 O O . LYS B 1 262 ? 14.452 -11.048 4.709 1 88.87 262 LYS B O 1
ATOM 3931 N N . ALA B 1 263 ? 15.641 -13.021 4.443 1 86.2 263 ALA B N 1
ATOM 3932 C CA . ALA B 1 263 ? 15.621 -13.232 5.888 1 86.2 263 ALA B CA 1
ATOM 3933 C C . ALA B 1 263 ? 16.52 -12.227 6.602 1 86.2 263 ALA B C 1
ATOM 3935 O O . ALA B 1 263 ? 17.609 -11.907 6.12 1 86.2 263 ALA B O 1
ATOM 3936 N N . ASN B 1 264 ? 15.888 -11.529 7.503 1 73.92 264 ASN B N 1
ATOM 3937 C CA . ASN B 1 264 ? 16.738 -10.698 8.35 1 73.92 264 ASN B CA 1
ATOM 3938 C C . ASN B 1 264 ? 17.707 -11.543 9.172 1 73.92 264 ASN B C 1
ATOM 3940 O O . ASN B 1 264 ? 17.309 -12.54 9.777 1 73.92 264 ASN B O 1
ATOM 3944 N N . ALA B 1 265 ? 19.083 -11.571 8.896 1 61.5 265 ALA B N 1
ATOM 3945 C CA . ALA B 1 265 ? 20.146 -12.314 9.568 1 61.5 265 ALA B CA 1
ATOM 3946 C C . ALA B 1 265 ? 19.925 -12.341 11.078 1 61.5 265 ALA B C 1
ATOM 3948 O O . ALA B 1 265 ? 20.352 -13.278 11.757 1 61.5 265 ALA B O 1
ATOM 3949 N N . ASP B 1 266 ? 19.437 -11.317 11.727 1 55.59 266 ASP B N 1
ATOM 3950 C CA . ASP B 1 266 ? 19.329 -11.21 13.179 1 55.59 266 ASP B CA 1
ATOM 3951 C C . ASP B 1 266 ? 18.123 -11.989 13.699 1 55.59 266 ASP B C 1
ATOM 3953 O O . ASP B 1 266 ? 17.931 -12.109 14.91 1 55.59 266 ASP B O 1
ATOM 3957 N N . VAL B 1 267 ? 17.224 -12.338 12.908 1 49.17 267 VAL B N 1
ATOM 3958 C CA . VAL B 1 267 ? 16.114 -13.133 13.423 1 49.17 267 VAL B CA 1
ATOM 3959 C C . VAL B 1 267 ? 16.569 -14.574 13.644 1 49.17 267 VAL B C 1
ATOM 3961 O O . VAL B 1 267 ? 16.929 -15.27 12.691 1 49.17 267 VAL B O 1
ATOM 3964 N N . GLN B 1 268 ? 17.241 -14.936 14.743 1 39.83 268 GLN B N 1
ATOM 3965 C CA . GLN B 1 268 ? 17.665 -16.216 15.301 1 39.83 268 GLN B CA 1
ATOM 3966 C C . GLN B 1 268 ? 16.584 -17.278 15.122 1 39.83 268 GLN B C 1
ATOM 3968 O O . GLN B 1 268 ? 15.406 -17.023 15.383 1 39.83 268 GLN B O 1
ATOM 3973 N N . LYS B 1 269 ? 16.779 -18.397 14.284 1 39 269 LYS B N 1
ATOM 3974 C CA . LYS B 1 269 ? 15.977 -19.617 14.288 1 39 269 LYS B CA 1
ATOM 3975 C C . LYS B 1 269 ? 15.435 -19.914 15.683 1 39 269 LYS B C 1
ATOM 3977 O O . LYS B 1 269 ? 16.16 -19.802 16.673 1 39 269 LYS B O 1
ATOM 3982 N N . PRO B 1 270 ? 14.127 -19.944 15.857 1 33.75 270 PRO B N 1
ATOM 3983 C CA . PRO B 1 270 ? 13.836 -20.498 17.181 1 33.75 270 PRO B CA 1
ATOM 3984 C C . PRO B 1 270 ? 14.759 -21.656 17.552 1 33.75 270 PRO B C 1
ATOM 3986 O O . PRO B 1 270 ? 15.142 -22.447 16.686 1 33.75 270 PRO B O 1
ATOM 3989 N N . THR B 1 271 ? 15.566 -21.47 18.474 1 27.48 271 THR B N 1
ATOM 3990 C CA . THR B 1 271 ? 16.171 -22.66 19.062 1 27.48 271 THR B CA 1
ATOM 3991 C C . THR B 1 271 ? 15.19 -23.829 19.046 1 27.48 271 THR B C 1
ATOM 3993 O O . THR B 1 271 ? 14.076 -23.719 19.562 1 27.48 271 THR B O 1
ATOM 3996 N N . GLU B 1 272 ? 15.371 -24.789 18.146 1 25.03 272 GLU B N 1
ATOM 3997 C CA . GLU B 1 272 ? 14.78 -26.071 18.517 1 25.03 272 GLU B CA 1
ATOM 3998 C C . GLU B 1 272 ? 15.008 -26.377 19.995 1 25.03 272 GLU B C 1
ATOM 4000 O O . GLU B 1 272 ? 16.119 -26.213 20.504 1 25.03 272 GLU B O 1
#

Organism: Brucella abortus (strain 2308) (NCBI:txid359391)

Solvent-accessible surface area (backbone atoms only — not comparable to full-atom values): 27280 Å² total; per-residue (Å²): 137,52,39,30,71,38,32,31,32,32,35,39,18,50,79,32,58,81,47,58,58,32,43,55,43,35,52,50,26,56,75,38,50,25,67,50,45,41,41,62,39,31,40,48,80,92,45,43,66,57,37,52,59,32,50,39,60,30,74,44,46,29,29,36,35,37,36,58,77,43,21,46,70,48,52,82,71,35,77,41,70,40,92,58,14,70,82,69,53,32,28,32,37,31,21,41,45,97,87,34,48,31,38,27,27,52,46,68,12,48,9,42,54,46,21,36,41,76,67,75,40,75,54,56,62,31,36,33,28,36,34,27,54,48,71,66,22,47,37,31,53,47,34,44,51,73,59,36,26,41,30,39,34,25,24,38,92,54,55,64,50,13,40,53,51,27,51,55,43,29,70,76,37,70,86,30,49,55,41,53,46,84,68,62,47,66,78,31,39,33,40,36,42,41,52,73,62,34,61,46,89,82,47,60,63,92,56,90,75,72,45,63,33,60,82,23,37,38,35,38,59,55,48,61,49,63,74,28,66,59,47,50,56,28,43,75,42,48,18,44,68,41,63,17,55,50,19,54,61,38,29,45,54,51,49,39,51,67,34,61,61,48,64,35,84,81,60,70,71,77,77,126,138,52,40,31,71,38,31,32,32,33,35,40,16,49,80,33,58,82,48,58,59,32,44,54,42,35,52,50,27,56,74,38,48,25,66,49,45,41,40,61,40,31,40,48,79,94,46,43,65,57,38,53,59,31,49,41,59,30,73,43,46,29,29,36,34,37,34,58,76,42,21,46,68,48,50,81,72,35,77,40,70,40,90,59,14,71,81,70,53,31,28,33,36,30,21,39,44,98,87,34,48,30,39,28,26,51,47,69,12,48,8,42,54,45,21,37,41,75,67,74,42,74,56,56,63,30,36,33,27,38,34,28,55,47,72,66,21,47,39,31,53,47,33,44,50,73,61,38,24,41,30,39,34,24,23,37,95,54,56,66,48,13,41,52,50,28,49,54,43,30,71,76,37,70,87,30,49,55,40,53,51,82,68,62,49,67,76,31,38,34,40,36,43,42,52,73,63,35,60,47,91,83,48,60,63,92,53,90,75,72,46,63,35,61,81,22,36,38,34,38,60,55,47,62,50,63,75,28,67,60,48,51,56,28,45,75,43,48,17,44,67,40,63,17,54,49,20,53,59,38,28,46,53,50,48,38,52,67,34,61,60,48,66,34,84,83,59,69,70,77,78,126

pLDDT: mean 94.09, std 10.19, range [24.12, 98.81]